Protein AF-B3H4K7-2-F1 (afdb_monomer)

Solvent-accessible surface area (backbone atoms only — not comparable to full-atom values): 29337 Å² total; per-residue (Å²): 105,72,72,54,52,54,49,45,52,52,51,51,51,53,52,51,53,54,45,52,54,48,52,52,51,50,49,50,53,49,47,60,62,49,68,53,43,91,75,67,70,63,51,73,67,53,48,55,46,52,52,48,52,52,49,45,29,71,77,68,73,46,74,54,76,73,55,45,54,53,54,48,52,52,51,61,59,42,68,74,59,66,71,44,70,66,61,52,51,51,50,52,52,50,50,51,51,51,54,52,50,53,52,53,51,51,52,53,47,53,52,40,51,53,45,50,51,53,49,51,55,50,48,54,51,50,51,52,53,52,52,53,49,53,54,48,51,53,53,50,52,52,52,50,50,53,51,51,56,51,50,51,51,52,51,50,51,51,52,52,51,50,60,74,41,41,67,61,62,60,46,50,59,54,55,48,51,52,50,51,31,59,72,70,62,43,60,66,64,40,50,54,50,52,51,54,55,50,50,53,48,51,50,44,56,70,74,31,67,67,55,42,54,51,49,52,61,68,46,44,63,61,26,54,76,68,46,25,40,99,88,65,48,73,54,59,70,74,57,63,55,42,81,79,62,76,85,79,87,81,87,82,86,82,89,83,90,75,92,82,84,90,78,92,81,89,80,88,81,90,82,85,84,88,81,85,89,80,90,79,91,78,91,80,87,89,84,82,84,85,85,87,75,91,86,76,90,84,82,77,82,82,86,78,78,87,85,82,80,86,79,85,85,88,78,87,78,57,76,64,60,58,60,48,51,56,53,51,54,52,51,51,53,51,51,55,53,51,50,55,52,50,56,51,51,50,55,50,49,53,53,48,50,54,49,51,52,56,50,51,54,50,51,52,55,50,53,53,52,51,50,54,54,54,57,59,72,73,56,81,85,87,85,90,87,82,90,85,89,79,86,87,76,94,78,89,76,79,87,77,86,85,88,86,78,92,83,88,86,79,87,86,88,77,94,68,85,78,72,78,76,72,80,74,75,81,71,74,88,68,98,67,96,63,66,64,70,58,55,48,52,54,48,50,52,49,51,49,55,50,50,52,50,52,51,52,50,53,50,51,50,52,51,51,55,61,72,77,103

Mean predicted aligned error: 24.61 Å

Secondary structure (DSSP, 8-state):
-HHHHHHHHHHHHHHHHHHHHHHHHHHHHHHHHHHGGGTT---HHHHHHHHHHHHHHHHHSS--HHHHHHHHHHHHHHTT----HHHHHHHHHHHHHHHHHHHHHHHHHHHHHHHHHHHHHHHHHHHHHHHHHHHHHHHHHHHHHHHHHHHHHHHHHHHHHHHHTHHHHHHHHHHHHHHHHHHHT-HHHHHHHHHHHHHHHHHHHHH-HHHHHHHHHHHHHHHHHTTB-TTSPBPPHHHHHHHSS-S-------------------------------------------------------------PPP-------THHHHHHHHHHHHHHHHHHHHHHHHHHHHHHHHHHHHHHHHHHHHHHHHHHHHHHHHHHTS---------------------------------------------------S----HHHHHHHHHHHHHHHHHHHHHHHHHHHHHHHH--

Sequence (469 aa):
MKSLVSKSEGYRVVIEEKKMEFDALHESLRNLRCSTSDQLCFSKEELDHLIYIAHYQIEHGSIGFEEEDWVLKETEKADGIVLSEDSLAEKEASINRVKSMAVELNEVKKELDAITWKINHLSDKVGKSQNNLRVLDVKKAHILEERDRSYERIKMLRIQRDKGKAAFYQSLPVMRKARELAASGNVRDLEVFASSEADRFMTQWNDDKAFRDDYVKRISPSLCERQLNQDGRIKDPEVQVVWEKKVPVKGGEKVHETNREDSSSNSSQYGSVITDKRKKETRKKAMDFNRSSAEESDVTDLEFSVYEKPKKEEEEVDEETLKEREREEQLEKARLAMERKRKLQEKAAAKAAIRAQKEAEKKLKECEKKAKKKAAANSSSPSESDHSQEVTKDLEKVRTLAVSGKEKHQKERSLFPKQRSFRYKHRGRGTEALPKAILNRRKAHKYWVWGLSSAALAVALFLVVLLLR

Radius of gyration: 56.77 Å; Cα contacts (8 Å, |Δi|>4): 64; chains: 1; bounding box: 160×75×148 Å

Foldseek 3Di:
DVVLVVVLVVLVVVLVVLVVVVVVLVVVVVVLVCVCVVPPPDDPVRVVLVVVQVVCCVVPVDGDPVVVVVVVVVVVVCVVPCCPPVVVVVVVVSVVVSVVSVVVSVVSVVVSVVSVVVVVVVVVVVVVVVVVVVVVVVVVVVVVVVVVVVVVVVVVVVVVVCVLCVVVVVVVVLVVVLVVCVVVVVPVVNVVSVVVVVVVVVCCCVPPPVSVVSVLVSCVVVCVVVCHDSVRHHDPPVVVVVVVDDDDDDDDDDDDDDDDDDDDDDDDDDDDDDDDDDDDDDDDDDDDDDDDDDDDDDPDDPDDDDDDDDDDDDDPDDPVVVVVVVVVVVVVVVVVVVVVVVVVVVVVVVVVVVVVVVVVVVVVVVVVVVVVVVVVVPDDDDDDDDDDDDDDDDDPDDDDDDDDDDDDDDDDDDDDPDPPPPPPPPPDPDDDPDPVVVVVVVVVVVCVVVVVVVVVVVVVVVVVVVVVD

Nearest PDB structures (foldseek):
  8i4v-assembly1_B  TM=2.589E-01  e=2.419E+00  Saccharomyces cerevisiae S288C

Structure (mmCIF, N/CA/C/O backbone):
data_AF-B3H4K7-2-F1
#
_entry.id   AF-B3H4K7-2-F1
#
loop_
_atom_site.group_PDB
_atom_site.id
_atom_site.type_symbol
_atom_site.label_atom_id
_atom_site.label_alt_id
_atom_site.label_comp_id
_atom_site.label_asym_id
_atom_site.label_entity_id
_atom_site.label_seq_id
_atom_site.pdbx_PDB_ins_code
_atom_site.Cartn_x
_atom_site.Cartn_y
_atom_site.Cartn_z
_atom_site.occupancy
_atom_site.B_iso_or_equiv
_atom_site.auth_seq_id
_atom_site.auth_comp_id
_atom_site.auth_asym_id
_atom_site.auth_atom_id
_atom_site.pdbx_PDB_model_num
ATOM 1 N N . MET A 1 1 ? 15.683 6.331 -25.095 1.00 84.38 1 MET A N 1
ATOM 2 C CA . MET A 1 1 ? 16.822 5.403 -24.923 1.00 84.38 1 MET A CA 1
ATOM 3 C C . MET A 1 1 ? 17.041 4.577 -26.183 1.00 84.38 1 MET A C 1
ATOM 5 O O . MET A 1 1 ? 18.055 4.812 -26.810 1.00 84.38 1 MET A O 1
ATOM 9 N N . LYS A 1 2 ? 16.084 3.745 -26.633 1.00 88.75 2 LYS A N 1
ATOM 10 C CA . LYS A 1 2 ? 16.203 2.971 -27.893 1.00 88.75 2 LYS A CA 1
ATOM 11 C C . LYS A 1 2 ? 16.681 3.800 -29.096 1.00 88.75 2 LYS A C 1
ATOM 13 O O . LYS A 1 2 ? 17.657 3.440 -29.726 1.00 88.75 2 LYS A O 1
ATOM 18 N N . SER A 1 3 ? 16.074 4.965 -29.333 1.00 90.75 3 SER A N 1
ATOM 19 C CA . SER A 1 3 ? 16.486 5.867 -30.420 1.00 90.75 3 SER A CA 1
ATOM 20 C C . SER A 1 3 ? 17.913 6.410 -30.292 1.00 90.75 3 SER A C 1
ATOM 22 O O . SER A 1 3 ? 18.557 6.652 -31.302 1.00 90.75 3 SER A O 1
ATOM 24 N N . LEU A 1 4 ? 18.411 6.623 -29.071 1.00 90.31 4 LEU A N 1
ATOM 25 C CA . LEU A 1 4 ? 19.791 7.063 -28.848 1.00 90.31 4 LEU A CA 1
ATOM 26 C C . LEU A 1 4 ? 20.770 5.915 -29.081 1.00 90.31 4 LEU A C 1
ATOM 28 O O . LEU A 1 4 ? 21.817 6.146 -29.668 1.00 90.31 4 LEU A O 1
ATOM 32 N N . VAL A 1 5 ? 20.402 4.698 -28.670 1.00 92.44 5 VAL A N 1
ATOM 33 C CA . VAL A 1 5 ? 21.191 3.485 -28.918 1.00 92.44 5 VAL A CA 1
ATOM 34 C C . VAL A 1 5 ? 21.335 3.255 -30.424 1.00 92.44 5 VAL A C 1
ATOM 36 O O . VAL A 1 5 ? 22.456 3.206 -30.913 1.00 92.44 5 VAL A O 1
ATOM 39 N N . SER A 1 6 ? 20.236 3.288 -31.183 1.00 92.69 6 SER A N 1
ATOM 40 C CA . SER A 1 6 ? 20.287 3.155 -32.647 1.00 92.69 6 SER A CA 1
ATOM 41 C C . SER A 1 6 ? 21.103 4.264 -33.320 1.00 92.69 6 SER A C 1
ATOM 43 O O . SER A 1 6 ? 21.832 4.002 -34.269 1.00 92.69 6 SER A O 1
ATOM 45 N N . LYS A 1 7 ? 21.033 5.507 -32.817 1.00 92.44 7 LYS A N 1
ATOM 46 C CA . LYS A 1 7 ? 21.905 6.589 -33.303 1.00 92.44 7 LYS A CA 1
ATOM 47 C C . LYS A 1 7 ? 23.376 6.302 -33.008 1.00 92.44 7 LYS A C 1
ATOM 49 O O . LYS A 1 7 ? 24.196 6.453 -33.900 1.00 92.44 7 LYS A O 1
ATOM 54 N N . SER A 1 8 ? 23.711 5.875 -31.788 1.00 92.94 8 SER A N 1
ATOM 55 C CA . SER A 1 8 ? 25.094 5.529 -31.430 1.00 92.94 8 SER A CA 1
ATOM 56 C C . SER A 1 8 ? 25.638 4.363 -32.253 1.00 92.94 8 SER A C 1
ATOM 58 O O . SER A 1 8 ? 26.804 4.386 -32.627 1.00 92.94 8 SER A O 1
ATOM 60 N N . GLU A 1 9 ? 24.799 3.379 -32.581 1.00 92.62 9 GLU A N 1
ATOM 61 C CA . GLU A 1 9 ? 25.146 2.283 -33.490 1.00 92.62 9 GLU A CA 1
ATOM 62 C C . GLU A 1 9 ? 25.402 2.811 -34.905 1.00 92.62 9 GLU A C 1
ATOM 64 O O . GLU A 1 9 ? 26.437 2.494 -35.482 1.00 92.62 9 GLU A O 1
ATOM 69 N N . GLY A 1 10 ? 24.538 3.694 -35.420 1.00 92.62 10 GLY A N 1
ATOM 70 C CA . GLY A 1 10 ? 24.740 4.353 -36.714 1.00 92.62 10 GLY A CA 1
ATOM 71 C C . GLY A 1 10 ? 26.065 5.116 -36.793 1.00 92.62 10 GLY A C 1
ATOM 72 O O . GLY A 1 10 ? 26.836 4.909 -37.723 1.00 92.62 10 GLY A O 1
ATOM 73 N N . TYR A 1 11 ? 26.392 5.928 -35.784 1.00 92.25 11 TYR A N 1
ATOM 74 C CA . TYR A 1 11 ? 27.677 6.636 -35.738 1.00 92.25 11 TYR A CA 1
ATOM 75 C C . TYR A 1 11 ? 28.881 5.697 -35.625 1.00 92.25 11 TYR A C 1
ATOM 77 O O . TYR A 1 11 ? 29.924 5.975 -36.208 1.00 92.25 11 TYR A O 1
ATOM 85 N N . ARG A 1 12 ? 28.757 4.574 -34.906 1.00 92.88 12 ARG A N 1
ATOM 86 C CA . ARG A 1 12 ? 29.823 3.563 -34.847 1.00 92.88 12 ARG A CA 1
ATOM 87 C C . ARG A 1 12 ? 30.087 2.937 -36.214 1.00 92.88 12 ARG A C 1
ATOM 89 O O . ARG A 1 12 ? 31.249 2.765 -36.556 1.00 92.88 12 ARG A O 1
ATOM 96 N N . VAL A 1 13 ? 29.038 2.648 -36.986 1.00 94.06 13 VAL A N 1
ATOM 97 C CA . VAL A 1 13 ? 29.175 2.143 -38.361 1.00 94.06 13 VAL A CA 1
ATOM 98 C C . VAL A 1 13 ? 29.859 3.179 -39.252 1.00 94.06 13 VAL A C 1
ATOM 100 O O . VAL A 1 13 ? 30.806 2.826 -39.940 1.00 94.06 13 VAL A O 1
ATOM 103 N N . VAL A 1 14 ? 29.466 4.456 -39.170 1.00 92.56 14 VAL A N 1
ATOM 104 C CA . VAL A 1 14 ? 30.111 5.545 -39.934 1.00 92.56 14 VAL A CA 1
ATOM 105 C C . VAL A 1 14 ? 31.596 5.683 -39.585 1.00 92.56 14 VAL A C 1
ATOM 107 O O . VAL A 1 14 ? 32.426 5.855 -40.471 1.00 92.56 14 VAL A O 1
ATOM 110 N N . ILE A 1 15 ? 31.960 5.588 -38.300 1.00 92.75 15 ILE A N 1
ATOM 111 C CA . ILE A 1 15 ? 33.372 5.601 -37.886 1.00 92.75 15 ILE A CA 1
ATOM 112 C C . ILE A 1 15 ? 34.123 4.417 -38.497 1.00 92.75 15 ILE A C 1
ATOM 114 O O . ILE A 1 15 ? 35.254 4.591 -38.939 1.00 92.75 15 ILE A O 1
ATOM 118 N N . GLU A 1 16 ? 33.526 3.228 -38.495 1.00 92.75 16 GLU A N 1
ATOM 119 C CA . GLU A 1 16 ? 34.171 2.027 -39.022 1.00 92.75 16 GLU A CA 1
ATOM 120 C C . GLU A 1 16 ? 34.335 2.086 -40.546 1.00 92.75 16 GLU A C 1
ATOM 122 O O . GLU A 1 16 ? 35.411 1.795 -41.055 1.00 92.75 16 GLU A O 1
ATOM 127 N N . GLU A 1 17 ? 33.327 2.574 -41.268 1.00 93.31 17 GLU A N 1
ATOM 128 C CA . GLU A 1 17 ? 33.397 2.832 -42.711 1.00 93.31 17 GLU A CA 1
ATOM 129 C C . GLU A 1 17 ? 34.518 3.825 -43.050 1.00 93.31 17 GLU A C 1
ATOM 131 O O . GLU A 1 17 ? 35.370 3.554 -43.894 1.00 93.31 17 GLU A O 1
ATOM 136 N N . LYS A 1 18 ? 34.598 4.939 -42.315 1.00 90.38 18 LYS A N 1
ATOM 137 C CA . LYS A 1 18 ? 35.651 5.949 -42.494 1.00 90.38 18 LYS A CA 1
ATOM 138 C C . LYS A 1 18 ? 37.050 5.429 -42.152 1.00 90.38 18 LYS A C 1
ATOM 140 O O . LYS A 1 18 ? 38.022 5.896 -42.742 1.00 90.38 18 LYS A O 1
ATOM 145 N N . LYS A 1 19 ? 37.181 4.479 -41.218 1.00 90.81 19 LYS A N 1
ATOM 146 C CA . LYS A 1 19 ? 38.459 3.790 -40.970 1.00 90.81 19 LYS A CA 1
ATOM 147 C C . LYS A 1 19 ? 38.849 2.899 -42.144 1.00 90.81 19 LYS A C 1
ATOM 149 O O . LYS A 1 19 ? 39.995 2.964 -42.557 1.00 90.81 19 LYS A O 1
ATOM 154 N N . MET A 1 20 ? 37.910 2.148 -42.718 1.00 91.88 20 MET A N 1
ATOM 155 C CA . MET A 1 20 ? 38.185 1.329 -43.904 1.00 91.88 20 MET A CA 1
ATOM 156 C C . MET A 1 20 ? 38.624 2.190 -45.096 1.00 91.88 20 MET A C 1
ATOM 158 O O . MET A 1 20 ? 39.572 1.841 -45.791 1.00 91.88 20 MET A O 1
ATOM 162 N N . GLU A 1 21 ? 37.984 3.346 -45.311 1.00 89.19 21 GLU A N 1
ATOM 163 C CA . GLU A 1 21 ? 38.425 4.318 -46.322 1.00 89.19 21 GLU A CA 1
ATOM 164 C C . GLU A 1 21 ? 39.839 4.849 -46.034 1.00 89.19 21 GLU A C 1
ATOM 166 O O . GLU A 1 21 ? 40.638 5.023 -46.954 1.00 89.19 21 GLU A O 1
ATOM 171 N N . PHE A 1 22 ? 40.156 5.111 -44.762 1.00 88.94 22 PHE A N 1
ATOM 172 C CA . PHE A 1 22 ? 41.483 5.562 -44.347 1.00 88.94 22 PHE A CA 1
ATOM 173 C C . PHE A 1 22 ? 42.541 4.480 -44.586 1.00 88.94 22 PHE A C 1
ATOM 175 O O . PHE A 1 22 ? 43.595 4.782 -45.142 1.00 88.94 22 PHE A O 1
ATOM 182 N N . ASP A 1 23 ? 42.251 3.232 -44.221 1.00 89.44 23 ASP A N 1
ATOM 183 C CA . ASP A 1 23 ? 43.142 2.092 -44.429 1.00 89.44 23 ASP A CA 1
ATOM 184 C C . ASP A 1 23 ? 43.375 1.851 -45.929 1.00 89.44 23 ASP A C 1
ATOM 186 O O . ASP A 1 23 ? 44.519 1.683 -46.347 1.00 89.44 23 ASP A O 1
ATOM 190 N N . ALA A 1 24 ? 42.336 1.967 -46.764 1.00 89.62 24 ALA A N 1
ATOM 191 C CA . ALA A 1 24 ? 42.454 1.877 -48.222 1.00 89.62 24 ALA A CA 1
ATOM 192 C C . ALA A 1 24 ? 43.309 3.010 -48.823 1.00 89.62 24 ALA A C 1
ATOM 194 O O . ALA A 1 24 ? 44.148 2.773 -49.696 1.00 89.62 24 ALA A O 1
ATOM 195 N N . LEU A 1 25 ? 43.143 4.251 -48.347 1.00 85.44 25 LEU A N 1
ATOM 196 C CA . LEU A 1 25 ? 44.007 5.365 -48.751 1.00 85.44 25 LEU A CA 1
ATOM 197 C C . LEU A 1 25 ? 45.452 5.129 -48.303 1.00 85.44 25 LEU A C 1
ATOM 199 O O . LEU A 1 25 ? 46.385 5.361 -49.070 1.00 85.44 25 LEU A O 1
ATOM 203 N N . HIS A 1 26 ? 45.654 4.625 -47.090 1.00 84.12 26 HIS A N 1
ATOM 204 C CA . HIS A 1 26 ? 46.976 4.297 -46.580 1.00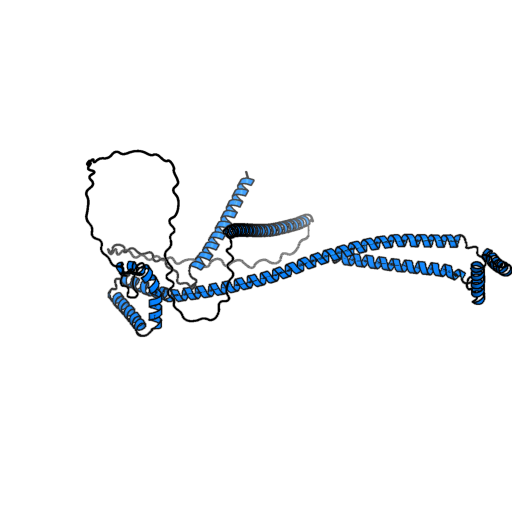 84.12 26 HIS A CA 1
ATOM 205 C C . HIS A 1 26 ? 47.643 3.174 -47.394 1.00 84.12 26 HIS A C 1
ATOM 207 O O . HIS A 1 26 ? 48.825 3.277 -47.722 1.00 84.12 26 HIS A O 1
ATOM 213 N N . GLU A 1 27 ? 46.895 2.144 -47.792 1.00 85.12 27 GLU A N 1
ATOM 214 C CA . GLU A 1 27 ? 47.358 1.112 -48.726 1.00 85.12 27 GLU A CA 1
ATOM 215 C C . GLU A 1 27 ? 47.711 1.692 -50.099 1.00 85.12 27 GLU A C 1
ATOM 217 O O . GLU A 1 27 ? 48.778 1.380 -50.622 1.00 85.12 27 GLU A O 1
ATOM 222 N N . SER A 1 28 ? 46.898 2.590 -50.669 1.00 82.75 28 SER A N 1
ATOM 223 C CA . SER A 1 28 ? 47.236 3.245 -51.944 1.00 82.75 28 SER A CA 1
ATOM 224 C C . SER A 1 28 ? 48.506 4.097 -51.857 1.00 82.75 28 SER A C 1
ATOM 226 O O . SER A 1 28 ? 49.340 4.046 -52.758 1.00 82.75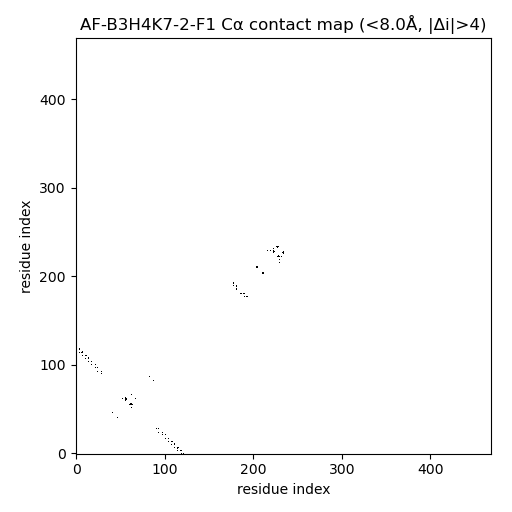 28 SER A O 1
ATOM 228 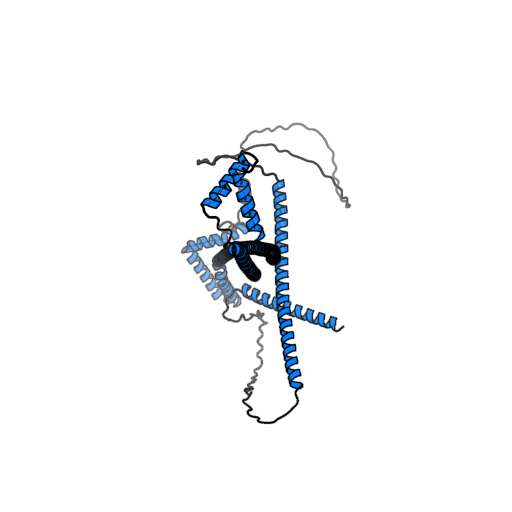N N . LEU A 1 29 ? 48.717 4.810 -50.745 1.00 79.19 29 LEU A N 1
ATOM 229 C CA . LEU A 1 29 ? 49.937 5.581 -50.494 1.00 79.19 29 LEU A CA 1
ATOM 230 C C . LEU A 1 29 ? 51.151 4.665 -50.318 1.00 79.19 29 LEU A C 1
ATOM 232 O O . LEU A 1 29 ? 52.234 4.960 -50.829 1.00 79.19 29 LEU A O 1
ATOM 236 N N . ARG A 1 30 ? 50.975 3.535 -49.625 1.00 79.12 30 ARG A N 1
ATOM 237 C CA . ARG A 1 30 ? 52.000 2.495 -49.513 1.00 79.12 30 ARG A CA 1
ATOM 238 C C . ARG A 1 30 ? 52.339 1.917 -50.885 1.00 79.12 30 ARG A C 1
ATOM 240 O O . ARG A 1 30 ? 53.518 1.780 -51.187 1.00 79.12 30 ARG A O 1
ATOM 247 N N . ASN A 1 31 ? 51.344 1.647 -51.724 1.00 77.69 31 ASN A N 1
ATOM 248 C CA . ASN A 1 31 ? 51.545 1.168 -53.089 1.00 77.69 31 ASN A CA 1
ATOM 249 C C . ASN A 1 31 ? 52.195 2.226 -53.984 1.00 77.69 31 ASN A C 1
ATOM 251 O O . ASN A 1 31 ? 53.042 1.859 -54.783 1.00 77.69 31 ASN A O 1
ATOM 255 N N . LEU A 1 32 ? 51.902 3.523 -53.835 1.00 67.38 32 LEU A N 1
ATOM 256 C CA . LEU A 1 32 ? 52.653 4.584 -54.525 1.00 67.38 32 LEU A CA 1
ATOM 257 C C . LEU A 1 32 ? 54.129 4.590 -54.103 1.00 67.38 32 LEU A C 1
ATOM 259 O O . LEU A 1 32 ? 55.011 4.769 -54.936 1.00 67.38 32 LEU A O 1
ATOM 263 N N . ARG A 1 33 ? 54.406 4.369 -52.811 1.00 63.38 33 ARG A N 1
ATOM 264 C CA . ARG A 1 33 ? 55.774 4.267 -52.278 1.00 63.38 33 ARG A CA 1
ATOM 265 C C . ARG A 1 33 ? 56.491 2.989 -52.727 1.00 63.38 33 ARG A C 1
ATOM 267 O O . ARG A 1 33 ? 57.707 2.998 -52.884 1.00 63.38 33 ARG A O 1
ATOM 274 N N . CYS A 1 34 ? 55.753 1.896 -52.908 1.00 53.25 34 CYS A N 1
ATOM 275 C CA . CYS A 1 34 ? 56.276 0.625 -53.399 1.00 53.25 34 CYS A CA 1
ATOM 276 C C . CYS A 1 34 ? 56.250 0.505 -54.930 1.00 53.25 34 CYS A C 1
ATOM 278 O O . CYS A 1 34 ? 56.974 -0.313 -55.449 1.00 53.25 34 CYS A O 1
ATOM 280 N N . SER A 1 35 ? 55.511 1.305 -55.697 1.00 52.84 35 SER A N 1
ATOM 281 C CA . SER A 1 35 ? 55.598 1.260 -57.172 1.00 52.84 35 SER A CA 1
ATOM 282 C C . SER A 1 35 ? 56.913 1.868 -57.664 1.00 52.84 35 SER A C 1
ATOM 284 O O . SER A 1 35 ? 57.413 1.508 -58.719 1.00 52.84 35 SER A O 1
ATOM 286 N N . THR A 1 36 ? 57.536 2.720 -56.847 1.00 51.41 36 THR A N 1
ATOM 287 C CA . THR A 1 36 ? 58.940 3.120 -57.007 1.00 51.41 36 THR A CA 1
ATOM 288 C C . THR A 1 36 ? 59.933 2.044 -56.531 1.00 51.41 36 THR A C 1
ATOM 290 O O . THR A 1 36 ? 61.135 2.293 -56.528 1.00 51.41 36 THR A O 1
ATOM 293 N N . SER A 1 37 ? 59.480 0.851 -56.106 1.00 45.03 37 SER A N 1
ATOM 294 C CA . SER A 1 37 ? 60.371 -0.221 -55.627 1.00 45.03 37 SER A CA 1
ATOM 295 C C . SER A 1 37 ? 61.146 -0.926 -56.725 1.00 45.03 37 SER A C 1
ATOM 297 O O . SER A 1 37 ? 62.037 -1.698 -56.392 1.00 45.03 37 SER A O 1
ATOM 299 N N . ASP A 1 38 ? 60.904 -0.620 -57.996 1.00 47.22 38 ASP A N 1
ATOM 300 C CA . ASP A 1 38 ? 61.856 -1.025 -59.028 1.00 47.22 38 ASP A CA 1
ATOM 301 C C . ASP A 1 38 ? 63.198 -0.270 -58.891 1.00 47.22 38 ASP A C 1
ATOM 303 O O . ASP A 1 38 ? 64.142 -0.591 -59.605 1.00 47.22 38 ASP A O 1
ATOM 307 N N . GLN A 1 39 ? 63.343 0.669 -57.933 1.00 53.91 39 GLN A N 1
ATOM 308 C CA . GLN A 1 39 ? 64.614 1.375 -57.724 1.00 53.91 39 GLN A CA 1
ATOM 309 C C . GLN A 1 39 ? 65.056 1.645 -56.274 1.00 53.91 39 GLN A C 1
ATOM 311 O O . GLN A 1 39 ? 66.138 2.184 -56.083 1.00 53.91 39 GLN A O 1
ATOM 316 N N . LEU A 1 40 ? 64.286 1.261 -55.246 1.00 48.66 40 LEU A N 1
ATOM 317 C CA . LEU A 1 40 ? 64.691 1.428 -53.829 1.00 48.66 40 LEU A CA 1
ATOM 318 C C . LEU A 1 40 ? 64.923 0.107 -53.077 1.00 48.66 40 LEU A C 1
ATOM 320 O O . LEU A 1 40 ? 65.118 0.106 -51.860 1.00 48.66 40 LEU A O 1
ATOM 324 N N . CYS A 1 41 ? 64.908 -1.031 -53.773 1.00 50.19 41 CYS A N 1
ATOM 325 C CA . CYS A 1 41 ? 65.405 -2.284 -53.217 1.00 50.19 41 CYS A CA 1
ATOM 326 C C . CYS A 1 41 ? 66.936 -2.272 -53.246 1.00 50.19 41 CYS A C 1
ATOM 328 O O . CYS A 1 41 ? 67.532 -2.865 -54.139 1.00 50.19 41 CYS A O 1
ATOM 330 N N . PHE A 1 42 ? 67.556 -1.602 -52.272 1.00 59.25 42 PHE A N 1
ATOM 331 C CA . PHE A 1 42 ? 68.989 -1.754 -52.039 1.00 59.25 42 PHE A CA 1
ATOM 332 C C . PHE A 1 42 ? 69.312 -3.238 -51.849 1.00 59.25 42 PHE A C 1
ATOM 334 O O . PHE A 1 42 ? 68.608 -3.942 -51.107 1.00 59.25 42 PHE A O 1
ATOM 341 N N . SER A 1 43 ? 70.371 -3.723 -52.495 1.00 73.44 43 SER A N 1
ATOM 342 C CA . SER A 1 43 ? 70.942 -5.012 -52.116 1.00 73.44 43 SER A CA 1
ATOM 343 C C . SER A 1 43 ? 71.372 -4.945 -50.645 1.00 73.44 43 SER A C 1
ATOM 345 O O . SER A 1 43 ? 71.608 -3.870 -50.084 1.00 73.44 43 SER A O 1
ATOM 347 N N . LYS A 1 44 ? 71.470 -6.099 -49.978 1.00 77.44 44 LYS A N 1
ATOM 348 C CA . LYS A 1 44 ? 71.962 -6.127 -48.594 1.00 77.44 44 LYS A CA 1
ATOM 349 C C . LYS A 1 44 ? 73.350 -5.473 -48.493 1.00 77.44 44 LYS A C 1
ATOM 351 O O . LYS A 1 44 ? 73.605 -4.773 -47.520 1.00 77.44 44 LYS A O 1
ATOM 356 N N . GLU A 1 45 ? 74.205 -5.662 -49.502 1.00 78.19 45 GLU A N 1
ATOM 357 C CA . GLU A 1 45 ? 75.529 -5.035 -49.550 1.00 78.19 45 GLU A CA 1
ATOM 358 C C . GLU A 1 45 ? 75.463 -3.506 -49.695 1.00 78.19 45 GLU A C 1
ATOM 360 O O . GLU A 1 45 ? 76.230 -2.811 -49.035 1.00 78.19 45 GLU A O 1
ATOM 365 N N . GLU A 1 46 ? 74.544 -2.973 -50.507 1.00 80.06 46 GLU A N 1
ATOM 366 C CA . GLU A 1 46 ? 74.363 -1.521 -50.687 1.00 80.06 46 GLU A CA 1
ATOM 367 C C . GLU A 1 46 ? 73.865 -0.848 -49.402 1.00 80.06 46 GLU A C 1
ATOM 369 O O . GLU A 1 46 ? 74.350 0.220 -49.025 1.00 80.06 46 GLU A O 1
ATOM 374 N N . LEU A 1 47 ? 72.942 -1.496 -48.685 1.00 81.56 47 LEU A N 1
ATOM 375 C CA . LEU A 1 47 ? 72.469 -1.001 -47.394 1.00 81.56 47 LEU A CA 1
ATOM 376 C C . LEU A 1 47 ? 73.580 -1.026 -46.337 1.00 81.56 47 LEU A C 1
ATOM 378 O O . LEU A 1 47 ? 73.733 -0.054 -45.600 1.00 81.56 47 LEU A O 1
ATOM 382 N N . ASP A 1 48 ? 74.368 -2.102 -46.275 1.00 84.12 48 ASP A N 1
ATOM 383 C CA . ASP A 1 48 ? 75.518 -2.187 -45.369 1.00 84.12 48 ASP A CA 1
ATOM 384 C C . ASP A 1 48 ? 76.569 -1.104 -45.705 1.00 84.12 48 ASP A C 1
ATOM 386 O O . ASP A 1 48 ? 77.138 -0.504 -44.791 1.00 84.12 48 ASP A O 1
ATOM 390 N N . HIS A 1 49 ? 76.774 -0.779 -46.990 1.00 80.75 49 HIS A N 1
ATOM 391 C CA . HIS A 1 49 ? 77.628 0.339 -47.416 1.00 80.75 49 HIS A CA 1
ATOM 392 C C . HIS A 1 49 ? 77.068 1.700 -46.989 1.00 80.75 49 HIS A C 1
ATOM 394 O O . HIS A 1 49 ? 77.799 2.507 -46.426 1.00 80.75 49 HIS A O 1
ATOM 400 N N . LEU A 1 50 ? 75.771 1.959 -47.172 1.00 82.62 50 LEU A N 1
ATOM 401 C CA . LEU A 1 50 ? 75.145 3.208 -46.721 1.00 82.62 50 LEU A CA 1
ATOM 402 C C . LEU A 1 50 ? 75.204 3.373 -45.199 1.00 82.62 50 LEU A C 1
ATOM 404 O O . LEU A 1 50 ? 75.458 4.472 -44.704 1.00 82.62 50 LEU A O 1
ATOM 408 N N . ILE A 1 51 ? 74.999 2.286 -44.451 1.00 84.50 51 ILE A N 1
ATOM 409 C CA . ILE A 1 51 ? 75.159 2.280 -42.992 1.00 84.50 51 ILE A CA 1
ATOM 410 C C . ILE A 1 51 ? 76.614 2.592 -42.624 1.00 84.50 51 ILE A C 1
ATOM 412 O O . ILE A 1 51 ? 76.844 3.404 -41.728 1.00 84.50 51 ILE A O 1
ATOM 416 N N . TYR A 1 52 ? 77.585 2.006 -43.330 1.00 84.56 52 TYR A N 1
ATOM 417 C CA . TYR A 1 52 ? 79.007 2.299 -43.144 1.00 84.56 52 TYR A CA 1
ATOM 418 C C . TYR A 1 52 ? 79.337 3.777 -43.405 1.00 84.56 52 TYR A C 1
ATOM 420 O O . TYR A 1 52 ? 79.926 4.418 -42.536 1.00 84.56 52 TYR A O 1
ATOM 428 N N . ILE A 1 53 ? 78.885 4.347 -44.529 1.00 84.06 53 ILE A N 1
ATOM 429 C CA . ILE A 1 53 ? 79.077 5.769 -44.872 1.00 84.06 53 ILE A CA 1
ATOM 430 C C . ILE A 1 53 ? 78.452 6.671 -43.799 1.00 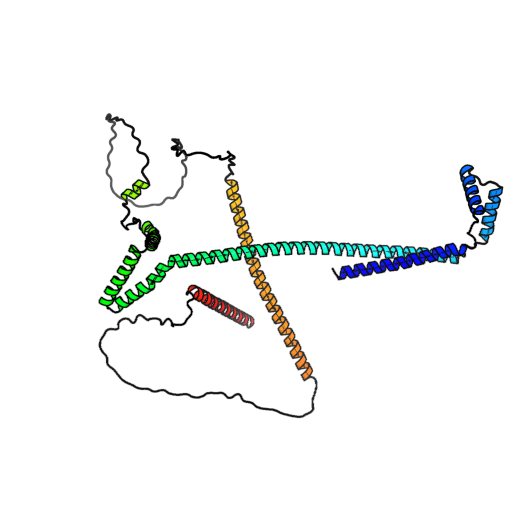84.06 53 ILE A C 1
ATOM 432 O O . ILE A 1 53 ? 79.073 7.631 -43.345 1.00 84.06 53 ILE A O 1
ATOM 436 N N . ALA A 1 54 ? 77.235 6.358 -43.346 1.00 82.81 54 ALA A N 1
ATOM 437 C CA . ALA A 1 54 ? 76.555 7.131 -42.311 1.00 82.81 54 ALA A CA 1
ATOM 438 C C . ALA A 1 54 ? 77.282 7.063 -40.960 1.00 82.81 54 ALA A C 1
ATOM 440 O O . ALA A 1 54 ? 77.410 8.079 -40.277 1.00 82.81 54 ALA A O 1
ATOM 441 N N . HIS A 1 55 ? 77.777 5.887 -40.573 1.00 84.62 55 HIS A N 1
ATOM 442 C CA . HIS A 1 55 ? 78.594 5.734 -39.370 1.00 84.62 55 HIS A CA 1
ATOM 443 C C . HIS A 1 55 ? 79.901 6.528 -39.484 1.00 84.62 55 HIS A C 1
ATOM 445 O O . HIS A 1 55 ? 80.231 7.272 -38.564 1.00 84.62 55 HIS A O 1
ATOM 451 N N . TYR A 1 56 ? 80.586 6.460 -40.629 1.00 85.06 56 TYR A N 1
ATOM 452 C CA . TYR A 1 56 ? 81.794 7.239 -40.899 1.00 85.06 56 TYR A CA 1
ATOM 453 C C . TYR A 1 56 ? 81.536 8.753 -40.795 1.00 85.06 56 TYR A C 1
ATOM 455 O O . TYR A 1 56 ? 82.277 9.465 -40.117 1.00 85.06 56 TYR A O 1
ATOM 463 N N . GLN A 1 57 ? 80.429 9.239 -41.369 1.00 81.12 57 GLN A N 1
ATOM 464 C CA . GLN A 1 57 ? 79.995 10.638 -41.274 1.00 81.12 57 GLN A CA 1
ATOM 465 C C . GLN A 1 57 ? 79.760 11.076 -39.822 1.00 81.12 57 GLN A C 1
ATOM 467 O O . GLN A 1 57 ? 80.110 12.193 -39.445 1.00 81.12 57 GLN A O 1
ATOM 472 N N . ILE A 1 58 ? 79.141 10.218 -39.007 1.00 79.19 58 ILE A N 1
ATOM 473 C CA . ILE A 1 58 ? 78.877 10.500 -37.591 1.00 79.19 58 ILE A CA 1
ATOM 474 C C . ILE A 1 58 ? 80.188 10.550 -36.793 1.00 79.19 58 ILE A C 1
ATOM 476 O O . ILE A 1 58 ? 80.335 11.411 -35.927 1.00 79.19 58 ILE A O 1
ATOM 480 N N . GLU A 1 59 ? 81.131 9.648 -37.075 1.00 84.19 59 GLU A N 1
ATOM 481 C CA . GLU A 1 59 ? 82.404 9.544 -36.351 1.00 84.19 59 GLU A CA 1
ATOM 482 C C . GLU A 1 59 ? 83.409 10.637 -36.738 1.00 84.19 59 GLU A C 1
ATOM 484 O O . GLU A 1 59 ? 84.071 11.203 -35.866 1.00 84.19 59 GLU A O 1
ATOM 489 N N . HIS A 1 60 ? 83.517 10.961 -38.027 1.00 81.38 60 HIS A N 1
ATOM 490 C CA . HIS A 1 60 ? 84.532 11.881 -38.551 1.00 81.38 60 HIS A CA 1
ATOM 491 C C . HIS A 1 60 ? 83.989 13.267 -38.915 1.00 81.38 60 HIS A C 1
ATOM 493 O O . HIS A 1 60 ? 84.766 14.207 -39.073 1.00 81.38 60 HIS A O 1
ATOM 499 N N . GLY A 1 61 ? 82.669 13.424 -39.037 1.00 79.31 61 GLY A N 1
ATOM 500 C CA . GLY A 1 61 ? 82.036 14.668 -39.489 1.00 79.31 61 GLY A CA 1
ATOM 501 C C . GLY A 1 61 ? 82.188 14.948 -40.989 1.00 79.31 61 GLY A C 1
ATOM 502 O O . GLY A 1 61 ? 81.755 16.004 -41.450 1.00 79.31 61 GLY A O 1
ATOM 503 N N . SER A 1 62 ? 82.787 14.030 -41.749 1.00 76.81 62 SER A N 1
ATOM 504 C CA . SER A 1 62 ? 83.036 14.136 -43.190 1.00 76.81 62 SER A CA 1
ATOM 505 C C . SER A 1 62 ? 82.790 12.799 -43.885 1.00 76.81 62 SER A C 1
ATOM 507 O O . SER A 1 62 ? 83.009 11.757 -43.273 1.00 76.81 62 SER A O 1
ATOM 509 N N . ILE A 1 63 ? 82.395 12.840 -45.158 1.00 71.62 63 ILE A N 1
ATOM 510 C CA . ILE A 1 63 ? 82.310 11.670 -46.043 1.00 71.62 63 ILE A CA 1
ATOM 511 C C . ILE A 1 63 ? 83.719 11.475 -46.627 1.00 71.62 63 ILE A C 1
ATOM 513 O O . ILE A 1 63 ? 84.403 12.458 -46.917 1.00 71.62 63 ILE A O 1
ATOM 517 N N . GLY A 1 64 ? 84.199 10.236 -46.737 1.00 70.75 64 GLY A N 1
ATOM 518 C CA . GLY A 1 64 ? 85.460 9.965 -47.427 1.00 70.75 64 GLY A CA 1
ATOM 519 C C . GLY A 1 64 ? 85.302 10.086 -48.950 1.00 70.75 64 GLY A C 1
ATOM 520 O O . GLY A 1 64 ? 84.200 10.049 -49.488 1.00 70.75 64 GLY A O 1
ATOM 521 N N . PHE A 1 65 ? 86.411 10.296 -49.661 1.00 65.69 65 PHE A N 1
ATOM 522 C CA . PHE A 1 65 ? 86.391 10.657 -51.086 1.00 65.69 65 PHE A CA 1
ATOM 523 C C . PHE A 1 65 ? 85.837 9.538 -51.995 1.00 65.69 65 PHE A C 1
ATOM 525 O O . PHE A 1 65 ? 85.212 9.821 -53.013 1.00 65.69 65 PHE A O 1
ATOM 532 N N . GLU A 1 66 ? 86.044 8.267 -51.627 1.00 67.12 66 GLU A N 1
ATOM 533 C CA . GLU A 1 66 ? 85.489 7.112 -52.353 1.00 67.12 66 GLU A CA 1
ATOM 534 C C . GLU A 1 66 ? 83.984 6.948 -52.073 1.00 67.12 66 GLU A C 1
ATOM 536 O O . GLU A 1 66 ? 83.215 6.572 -52.959 1.00 67.12 66 GLU A O 1
ATOM 541 N N . GLU A 1 67 ? 83.543 7.290 -50.861 1.00 69.81 67 GLU A N 1
ATOM 542 C CA . GLU A 1 67 ? 82.136 7.321 -50.466 1.00 69.81 67 GLU A CA 1
ATOM 543 C C . GLU A 1 67 ? 81.378 8.498 -51.113 1.00 69.81 67 GLU A C 1
ATOM 545 O O . GLU A 1 67 ? 80.198 8.366 -51.439 1.00 69.81 67 GLU A O 1
ATOM 550 N N . GLU A 1 68 ? 82.055 9.628 -51.344 1.00 69.50 68 GLU A N 1
ATOM 551 C CA . GLU A 1 68 ? 81.531 10.816 -52.032 1.00 69.50 68 GLU A CA 1
ATOM 552 C C . GLU A 1 68 ? 81.102 10.482 -53.470 1.00 69.50 68 GLU A C 1
ATOM 554 O O . GLU A 1 68 ? 80.000 10.852 -53.875 1.00 69.50 68 GLU A O 1
ATOM 559 N N . ASP A 1 69 ? 81.908 9.709 -54.210 1.00 71.19 69 ASP A N 1
ATOM 560 C CA . ASP A 1 69 ? 81.571 9.252 -55.570 1.00 71.19 69 ASP A CA 1
ATOM 561 C C . ASP A 1 69 ? 80.360 8.305 -55.568 1.00 71.19 69 ASP A C 1
ATOM 563 O O . ASP A 1 69 ? 79.504 8.369 -56.450 1.00 71.19 69 ASP A O 1
ATOM 567 N N . TRP A 1 70 ? 80.220 7.473 -54.530 1.00 67.19 70 TRP A N 1
ATOM 568 C CA . TRP A 1 70 ? 79.042 6.620 -54.350 1.00 67.19 70 TRP A CA 1
ATOM 569 C C . TRP A 1 70 ? 77.771 7.433 -54.080 1.00 67.19 70 TRP A C 1
ATOM 571 O O . TRP A 1 70 ? 76.746 7.191 -54.718 1.00 67.19 70 TRP A O 1
ATOM 581 N N . VAL A 1 71 ? 77.837 8.429 -53.189 1.00 66.56 71 VAL A N 1
ATOM 582 C CA . VAL A 1 71 ? 76.720 9.354 -52.927 1.00 66.56 71 VAL A CA 1
ATOM 583 C C . VAL A 1 71 ? 76.368 10.143 -54.192 1.00 66.56 71 VAL A C 1
ATOM 585 O O . VAL A 1 71 ? 75.189 10.284 -54.515 1.00 66.56 71 VAL A O 1
ATOM 588 N N . LEU A 1 72 ? 77.368 10.603 -54.949 1.00 60.34 72 LEU A N 1
ATOM 589 C CA . LEU A 1 72 ? 77.172 11.320 -56.209 1.00 60.34 72 LEU A CA 1
ATOM 590 C C . LEU A 1 72 ? 76.517 10.439 -57.277 1.00 60.34 72 LEU A C 1
ATOM 592 O O . LEU A 1 72 ? 75.572 10.877 -57.931 1.00 60.34 72 LEU A O 1
ATOM 596 N N . LYS A 1 73 ? 76.939 9.180 -57.410 1.00 66.12 73 LYS A N 1
ATOM 597 C CA . LYS A 1 73 ? 76.351 8.214 -58.349 1.00 66.12 73 LYS A CA 1
ATOM 598 C C . LYS A 1 73 ? 74.903 7.870 -58.004 1.00 66.12 73 LYS A C 1
ATOM 600 O O . LYS A 1 73 ? 74.096 7.619 -58.901 1.00 66.12 73 LYS A O 1
ATOM 605 N N . GLU A 1 74 ? 74.562 7.896 -56.719 1.00 59.44 74 GLU A N 1
ATOM 606 C CA . GLU A 1 74 ? 73.182 7.798 -56.251 1.00 59.44 74 GLU A CA 1
ATOM 607 C C . GLU A 1 74 ? 72.381 9.058 -56.629 1.00 59.44 74 GLU A C 1
ATOM 609 O O . GLU A 1 74 ? 71.262 8.942 -57.126 1.00 59.44 74 GLU A O 1
ATOM 614 N N . THR A 1 75 ? 72.961 10.261 -56.488 1.00 56.69 75 THR A N 1
ATOM 615 C CA . THR A 1 75 ? 72.307 11.515 -56.919 1.00 56.69 75 THR A CA 1
ATOM 616 C C . THR A 1 75 ? 72.160 11.635 -58.439 1.00 56.69 75 THR A C 1
ATOM 618 O O . THR A 1 75 ? 71.138 12.120 -58.908 1.00 56.69 75 THR A O 1
ATOM 621 N N . GLU A 1 76 ? 73.110 11.122 -59.224 1.00 54.09 76 GLU A N 1
ATOM 622 C CA . GLU A 1 76 ? 73.059 11.140 -60.692 1.00 54.09 76 GLU A CA 1
ATOM 623 C C . GLU A 1 76 ? 72.011 10.153 -61.233 1.00 54.09 76 GLU A C 1
ATOM 625 O O . GLU A 1 76 ? 71.286 10.454 -62.180 1.00 54.09 76 GLU A O 1
ATOM 630 N N . LYS A 1 77 ? 71.835 8.991 -60.585 1.00 52.47 77 LYS A N 1
ATOM 631 C CA . LYS A 1 77 ? 70.672 8.123 -60.848 1.00 52.47 77 LYS A CA 1
ATOM 632 C C . LYS A 1 77 ? 69.362 8.756 -60.365 1.00 52.47 77 LYS A C 1
ATOM 634 O O . LYS A 1 77 ? 68.307 8.456 -60.926 1.00 52.47 77 LYS A O 1
ATOM 639 N N . ALA A 1 78 ? 69.416 9.630 -59.359 1.00 49.00 78 ALA A N 1
ATOM 640 C CA . ALA A 1 78 ? 68.250 10.339 -58.846 1.00 49.00 78 ALA A CA 1
ATOM 641 C C . ALA A 1 78 ? 67.756 11.470 -59.766 1.00 49.00 78 ALA A C 1
ATOM 643 O O . ALA A 1 78 ? 66.575 11.797 -59.693 1.00 49.00 78 ALA A O 1
ATOM 644 N N . ASP A 1 79 ? 68.567 11.984 -60.699 1.00 43.62 79 ASP A N 1
ATOM 645 C CA . ASP A 1 79 ? 68.098 12.924 -61.737 1.00 43.62 79 ASP A CA 1
ATOM 646 C C . ASP A 1 79 ? 67.085 12.273 -62.705 1.00 43.62 79 ASP A C 1
ATOM 648 O O . ASP A 1 79 ? 66.246 12.951 -63.301 1.00 43.62 79 ASP A O 1
ATOM 652 N N . GLY A 1 80 ? 67.099 10.937 -62.819 1.00 39.59 80 GLY A N 1
ATOM 653 C CA . GLY A 1 80 ? 66.057 10.154 -63.498 1.00 39.59 80 GLY A CA 1
ATOM 654 C C . GLY A 1 80 ? 64.777 9.978 -62.672 1.00 39.59 80 GLY A C 1
ATOM 655 O O . GLY A 1 80 ? 63.721 9.658 -63.221 1.00 39.59 80 GLY A O 1
ATOM 656 N N . ILE A 1 81 ? 64.836 10.247 -61.364 1.00 44.75 81 ILE A N 1
ATOM 657 C CA . ILE A 1 81 ? 63.680 10.342 -60.474 1.00 44.75 81 ILE A CA 1
ATOM 658 C C . ILE A 1 81 ? 63.140 11.767 -60.599 1.00 44.75 81 ILE A C 1
ATOM 660 O O . ILE A 1 81 ? 63.082 12.548 -59.648 1.00 44.75 81 ILE A O 1
ATOM 664 N N . VAL A 1 82 ? 62.668 12.090 -61.802 1.00 43.56 82 VAL A N 1
ATOM 665 C CA . VAL A 1 82 ? 61.581 13.048 -61.947 1.00 43.56 82 VAL A CA 1
ATOM 666 C C . VAL A 1 82 ? 60.425 12.429 -61.169 1.00 43.56 82 VAL A C 1
ATOM 668 O O . VAL A 1 82 ? 59.637 11.646 -61.699 1.00 43.56 82 VAL A O 1
ATOM 671 N N . LEU A 1 83 ? 60.363 12.719 -59.865 1.00 47.03 83 LEU A N 1
ATOM 672 C CA . LEU A 1 83 ? 59.128 12.697 -59.106 1.00 47.03 83 LEU A CA 1
ATOM 673 C C . LEU A 1 83 ? 58.196 13.581 -59.918 1.00 47.03 83 LEU A C 1
ATOM 675 O O . LEU A 1 83 ? 58.258 14.802 -59.810 1.00 47.03 83 LEU A O 1
ATOM 679 N N . SER A 1 84 ? 57.442 12.957 -60.823 1.00 56.66 84 SER A N 1
ATOM 680 C CA . SER A 1 84 ? 56.540 13.648 -61.727 1.00 56.66 84 SER A CA 1
ATOM 681 C C . SER A 1 84 ? 55.745 14.625 -60.876 1.00 56.66 84 SER A C 1
ATOM 683 O O . SER A 1 84 ? 55.262 14.238 -59.805 1.00 56.66 84 SER A O 1
ATOM 685 N N . GLU A 1 85 ? 55.700 15.892 -61.277 1.00 65.00 85 GLU A N 1
ATOM 686 C CA . GLU A 1 85 ? 55.006 16.953 -60.540 1.00 65.00 85 GLU A CA 1
ATOM 687 C C . GLU A 1 85 ? 53.559 16.513 -60.222 1.00 65.00 85 GLU A C 1
ATOM 689 O O . GLU A 1 85 ? 53.057 16.722 -59.115 1.00 65.00 85 GLU A O 1
ATOM 694 N N . ASP A 1 86 ? 52.980 15.719 -61.131 1.00 67.06 86 ASP A N 1
ATOM 695 C CA . ASP A 1 86 ? 51.714 14.999 -60.994 1.00 67.06 86 ASP A CA 1
ATOM 696 C C . ASP A 1 86 ? 51.680 14.035 -59.788 1.00 67.06 86 ASP A C 1
ATOM 698 O O . ASP A 1 86 ? 50.728 14.044 -59.011 1.00 67.06 86 ASP A O 1
ATOM 702 N N . SER A 1 87 ? 52.735 13.246 -59.548 1.00 71.69 87 SER A N 1
ATOM 703 C CA . SER A 1 87 ? 52.828 12.318 -58.404 1.00 71.69 87 SER A CA 1
ATOM 704 C C . SER A 1 87 ? 52.915 13.034 -57.050 1.00 71.69 87 SER A C 1
ATOM 706 O O . SER A 1 87 ? 52.456 12.509 -56.029 1.00 71.69 87 SER A O 1
ATOM 708 N N . LEU A 1 88 ? 53.512 14.231 -57.013 1.00 75.75 88 LEU A N 1
ATOM 709 C CA . LEU A 1 88 ? 53.561 15.059 -55.809 1.00 75.75 88 LEU A CA 1
ATOM 710 C C . LEU A 1 88 ? 52.188 15.685 -55.556 1.00 75.75 88 LEU A C 1
ATOM 712 O O . LEU A 1 88 ? 51.695 15.612 -54.429 1.00 75.75 88 LEU A O 1
ATOM 716 N N . ALA A 1 89 ? 51.540 16.200 -56.604 1.00 81.12 89 ALA A N 1
ATOM 717 C CA . ALA A 1 89 ? 50.177 16.712 -56.533 1.00 81.12 89 ALA A CA 1
ATOM 718 C C . ALA A 1 89 ? 49.178 15.633 -56.065 1.00 81.12 89 ALA A C 1
ATOM 720 O O . ALA A 1 89 ? 48.346 15.899 -55.195 1.00 81.12 89 ALA A O 1
ATOM 721 N N . GLU A 1 90 ? 49.296 14.391 -56.547 1.00 81.44 90 GLU A N 1
ATOM 722 C CA . GLU A 1 90 ? 48.493 13.248 -56.084 1.00 81.44 90 GLU A CA 1
ATOM 723 C C . GLU A 1 90 ? 48.732 12.914 -54.602 1.00 81.44 90 GLU A C 1
ATOM 725 O O . GLU A 1 90 ? 47.781 12.649 -53.852 1.00 81.44 90 GLU A O 1
ATOM 730 N N . LYS A 1 91 ? 49.991 12.960 -54.140 1.00 80.06 91 LYS A N 1
ATOM 731 C CA . LYS A 1 91 ? 50.338 12.767 -52.721 1.00 80.06 91 LYS A CA 1
ATOM 732 C C . LYS A 1 91 ? 49.763 13.880 -51.851 1.00 80.06 91 LYS A C 1
ATOM 734 O O . LYS A 1 91 ? 49.175 13.585 -50.812 1.00 80.06 91 LYS A O 1
ATOM 739 N N . GLU A 1 92 ? 49.888 15.141 -52.257 1.00 85.31 92 GLU A N 1
ATOM 740 C CA . GLU A 1 92 ? 49.328 16.277 -51.521 1.00 85.31 92 GLU A CA 1
ATOM 741 C C . GLU A 1 92 ? 47.794 16.217 -51.473 1.00 85.31 92 GLU A C 1
ATOM 743 O O . GLU A 1 92 ? 47.201 16.396 -50.405 1.00 85.31 92 GLU A O 1
ATOM 748 N N . ALA A 1 93 ? 47.143 15.865 -52.586 1.00 87.50 93 ALA A N 1
ATOM 749 C CA . ALA A 1 93 ? 45.702 15.636 -52.636 1.00 87.50 93 ALA A CA 1
ATOM 750 C C . ALA A 1 93 ? 45.269 14.507 -51.684 1.00 87.50 93 ALA A C 1
ATOM 752 O O . ALA A 1 93 ? 44.303 14.662 -50.930 1.00 87.50 93 ALA A O 1
ATOM 753 N N . SER A 1 94 ? 46.020 13.403 -51.649 1.00 83.75 94 SER A N 1
ATOM 754 C CA . SER A 1 94 ? 45.784 12.283 -50.728 1.00 83.75 94 SER A CA 1
ATOM 755 C C . SER A 1 94 ? 45.969 12.695 -49.263 1.00 83.75 94 SER A C 1
ATOM 757 O O . SER A 1 94 ? 45.135 12.370 -48.417 1.00 83.75 94 SER A O 1
ATOM 759 N N . ILE A 1 95 ? 47.008 13.478 -48.955 1.00 85.75 95 ILE A N 1
ATOM 760 C CA . ILE A 1 95 ? 47.253 14.032 -47.614 1.00 85.75 95 ILE A CA 1
ATOM 761 C C . ILE A 1 95 ? 46.108 14.960 -47.192 1.00 85.75 95 ILE A C 1
ATOM 763 O O . ILE A 1 95 ? 45.626 14.869 -46.062 1.00 85.75 95 ILE A O 1
ATOM 767 N N . ASN A 1 96 ? 45.643 15.842 -48.077 1.00 89.44 96 ASN A N 1
ATOM 768 C CA . ASN A 1 96 ? 44.535 16.753 -47.789 1.00 89.44 96 ASN A CA 1
ATOM 769 C C . ASN A 1 96 ? 43.217 15.994 -47.581 1.00 89.44 96 ASN A C 1
ATOM 771 O O . ASN A 1 96 ? 42.464 16.323 -46.661 1.00 89.44 96 ASN A O 1
ATOM 775 N N . ARG A 1 97 ? 42.978 14.918 -48.344 1.00 90.31 97 ARG A N 1
ATOM 776 C CA . ARG A 1 97 ? 41.845 14.005 -48.130 1.00 90.31 97 ARG A CA 1
ATOM 777 C C . ARG A 1 97 ? 41.910 13.335 -46.758 1.00 90.31 97 ARG A C 1
ATOM 779 O O . ARG A 1 97 ? 40.919 13.347 -46.032 1.00 90.31 97 ARG A O 1
ATOM 786 N N . VAL A 1 98 ? 43.082 12.836 -46.361 1.00 88.75 98 VAL A N 1
ATOM 787 C CA . VAL A 1 98 ? 43.306 12.256 -45.027 1.00 88.75 98 VAL A CA 1
ATOM 788 C C . VAL A 1 98 ? 43.069 13.284 -43.915 1.00 88.75 98 VAL A C 1
ATOM 790 O O . VAL A 1 98 ? 42.382 12.979 -42.939 1.00 88.75 98 VAL A O 1
ATOM 793 N N . LYS A 1 99 ? 43.578 14.515 -44.059 1.00 91.00 99 LYS A N 1
ATOM 794 C CA . LYS A 1 99 ? 43.329 15.605 -43.097 1.00 91.00 99 LYS A CA 1
ATOM 795 C C . LYS A 1 99 ? 41.834 15.909 -42.968 1.00 91.00 99 LYS A C 1
ATOM 797 O O . LYS A 1 99 ? 41.344 16.019 -41.847 1.00 91.00 99 LYS A O 1
ATOM 802 N N . SER A 1 100 ? 41.109 15.994 -44.087 1.00 92.25 100 SER A N 1
ATOM 803 C CA . SER A 1 100 ? 39.654 16.212 -44.094 1.00 92.25 100 SER A CA 1
ATOM 804 C C . SER A 1 100 ? 38.915 15.094 -43.356 1.00 92.25 100 SER A C 1
ATOM 806 O O . SER A 1 100 ? 38.130 15.358 -42.447 1.00 92.25 100 SER A O 1
ATOM 808 N N . MET A 1 101 ? 39.230 13.834 -43.670 1.00 90.19 101 MET A N 1
ATOM 809 C CA . MET A 1 101 ? 38.622 12.673 -43.013 1.00 90.19 101 MET A CA 1
ATOM 810 C C . MET A 1 101 ? 38.929 12.623 -41.514 1.00 90.19 101 MET A C 1
ATOM 812 O O . MET A 1 101 ? 38.062 12.267 -40.719 1.00 90.19 101 MET A O 1
ATOM 816 N N . ALA A 1 102 ? 40.142 13.001 -41.102 1.00 90.94 102 ALA A N 1
ATOM 817 C CA . ALA A 1 102 ? 40.516 13.059 -39.692 1.00 90.94 102 ALA A CA 1
ATOM 818 C C . ALA A 1 102 ? 39.678 14.089 -38.911 1.00 90.94 102 ALA A C 1
ATOM 820 O O . ALA A 1 102 ? 39.294 13.827 -37.767 1.00 90.94 102 ALA A O 1
ATOM 821 N N . VAL A 1 103 ? 39.358 15.234 -39.527 1.00 92.94 103 VAL A N 1
ATOM 822 C CA . VAL A 1 103 ? 38.470 16.252 -38.944 1.00 92.94 103 VAL A CA 1
ATOM 823 C C . VAL A 1 103 ? 37.037 15.722 -38.824 1.00 92.94 103 VAL A C 1
ATOM 825 O O . VAL A 1 103 ? 36.478 15.775 -37.727 1.00 92.94 103 VAL A O 1
ATOM 828 N N . GLU A 1 104 ? 36.482 15.140 -39.893 1.00 91.44 104 GLU A N 1
ATOM 829 C CA . GLU A 1 104 ? 35.139 14.528 -39.893 1.00 91.44 104 GLU A CA 1
ATOM 830 C C . GLU A 1 104 ? 35.011 13.423 -38.831 1.00 91.44 104 GLU A C 1
ATOM 832 O O . GLU A 1 104 ? 34.065 13.398 -38.042 1.00 91.44 104 GLU A O 1
ATOM 837 N N . LEU A 1 105 ? 36.000 12.527 -38.752 1.00 92.88 105 LEU A N 1
ATOM 838 C CA . LEU A 1 105 ? 36.048 11.458 -37.754 1.00 92.88 105 LEU A CA 1
ATOM 839 C C . LEU A 1 105 ? 36.052 12.005 -36.326 1.00 92.88 105 LEU A C 1
ATOM 841 O O . LEU A 1 105 ? 35.421 11.427 -35.441 1.00 92.88 105 LEU A O 1
ATOM 845 N N . ASN A 1 106 ? 36.777 13.094 -36.075 1.00 92.94 106 ASN A N 1
ATOM 846 C CA . ASN A 1 106 ? 36.817 13.718 -34.758 1.00 92.94 106 ASN A CA 1
ATOM 847 C C . ASN A 1 106 ? 35.467 14.346 -34.381 1.00 92.94 106 ASN A C 1
ATOM 849 O O . ASN A 1 106 ? 35.051 14.265 -33.227 1.00 92.94 106 ASN A O 1
ATOM 853 N N . GLU A 1 107 ? 34.766 14.947 -35.341 1.00 94.31 107 GLU A N 1
ATOM 854 C CA . GLU A 1 107 ? 33.418 15.479 -35.131 1.00 94.31 107 GLU A CA 1
ATOM 855 C C . GLU A 1 107 ? 32.421 14.363 -34.800 1.00 94.31 107 GLU A C 1
ATOM 857 O O . GLU A 1 107 ? 31.772 14.411 -33.753 1.00 94.31 107 GLU A O 1
ATOM 862 N N . VAL A 1 108 ? 32.396 13.292 -35.599 1.00 93.94 108 VAL A N 1
ATOM 863 C CA . VAL A 1 108 ? 31.543 12.122 -35.346 1.00 93.94 108 VAL A CA 1
ATOM 864 C C . VAL A 1 108 ? 31.847 11.478 -33.987 1.00 93.94 108 VAL A C 1
ATOM 866 O O . VAL A 1 108 ? 30.929 11.095 -33.258 1.00 93.94 108 VAL A O 1
ATOM 869 N N . LYS A 1 109 ? 33.125 11.389 -33.594 1.00 95.12 109 LYS A N 1
ATOM 870 C CA . LYS A 1 109 ? 33.521 10.893 -32.264 1.00 95.12 109 LYS A CA 1
ATOM 871 C C . LYS A 1 109 ? 32.944 11.752 -31.137 1.00 95.12 109 LYS A C 1
ATOM 873 O O . LYS A 1 109 ? 32.360 11.200 -30.208 1.00 95.12 109 LYS A O 1
ATOM 878 N N . LYS A 1 110 ? 33.019 13.085 -31.238 1.00 95.06 110 LYS A N 1
ATOM 879 C CA . LYS A 1 110 ? 32.417 13.997 -30.244 1.00 95.06 110 LYS A CA 1
ATOM 880 C C . LYS A 1 110 ? 30.904 13.804 -30.135 1.00 95.06 110 LYS A C 1
ATOM 882 O O . LYS A 1 110 ? 30.358 13.813 -29.029 1.00 95.06 110 LYS A O 1
ATOM 887 N N . GLU A 1 111 ? 30.214 13.615 -31.260 1.00 93.56 111 GLU A N 1
ATOM 888 C CA . GLU A 1 111 ? 28.774 13.336 -31.260 1.00 93.56 111 GLU A CA 1
ATOM 889 C C . GLU A 1 111 ? 28.450 11.986 -30.607 1.00 93.56 111 GLU A C 1
ATOM 891 O O . GLU A 1 111 ? 27.521 11.893 -29.795 1.00 93.56 111 GLU A O 1
ATOM 896 N N . LEU A 1 112 ? 29.240 10.951 -30.905 1.00 95.44 112 LEU A N 1
ATOM 897 C CA . LEU A 1 112 ? 29.113 9.631 -30.294 1.00 95.44 112 LEU A CA 1
ATOM 898 C C . LEU A 1 112 ? 29.328 9.688 -28.777 1.00 95.44 112 LEU A C 1
ATOM 900 O O . LEU A 1 112 ? 28.533 9.109 -28.030 1.00 95.44 112 LEU A O 1
ATOM 904 N N . ASP A 1 113 ? 30.342 10.413 -28.309 1.00 95.25 113 ASP A N 1
ATOM 905 C CA . ASP A 1 113 ? 30.612 10.610 -26.883 1.00 95.25 113 ASP A CA 1
ATOM 906 C C . ASP A 1 113 ? 29.449 11.340 -26.198 1.00 95.25 113 ASP A C 1
ATOM 908 O O . ASP A 1 113 ? 28.971 10.919 -25.140 1.00 95.25 113 ASP A O 1
ATOM 912 N N . ALA A 1 114 ? 28.898 12.376 -26.840 1.00 95.88 114 ALA A N 1
ATOM 913 C CA . ALA A 1 114 ? 27.732 13.096 -26.336 1.00 95.88 114 ALA A CA 1
ATOM 914 C C . ALA A 1 114 ? 26.475 12.207 -26.255 1.00 95.88 114 ALA A C 1
ATOM 916 O O . ALA A 1 114 ? 25.692 12.310 -25.303 1.00 95.88 114 ALA A O 1
ATOM 917 N N . ILE A 1 115 ? 26.251 11.326 -27.235 1.00 95.38 115 ILE A N 1
ATOM 918 C CA . ILE A 1 115 ? 25.142 10.360 -27.210 1.00 95.38 115 ILE A CA 1
ATOM 919 C C . ILE A 1 115 ? 25.366 9.312 -26.121 1.00 95.38 115 ILE A C 1
ATOM 921 O O . ILE A 1 115 ? 24.436 9.018 -25.369 1.00 95.38 115 ILE A O 1
ATOM 925 N N . THR A 1 116 ? 26.586 8.795 -25.994 1.00 95.31 116 THR A N 1
ATOM 926 C CA . THR A 1 116 ? 26.966 7.818 -24.966 1.00 95.31 116 THR A CA 1
ATOM 927 C C . THR A 1 116 ? 26.744 8.393 -23.569 1.00 95.31 116 THR A C 1
ATOM 929 O O . THR A 1 116 ? 26.093 7.765 -22.732 1.00 95.31 116 THR A O 1
ATOM 932 N N . TRP A 1 117 ? 27.157 9.642 -23.346 1.00 97.50 117 TRP A N 1
ATOM 933 C CA . TRP A 1 117 ? 26.882 10.365 -22.108 1.00 97.50 117 TRP A CA 1
ATOM 934 C C . TRP A 1 117 ? 25.375 10.487 -21.828 1.00 97.50 117 TRP A C 1
ATOM 936 O O . TRP A 1 117 ? 24.916 10.175 -20.727 1.00 97.50 117 TRP A O 1
ATOM 946 N N . LYS A 1 118 ? 24.566 10.862 -22.833 1.00 96.94 118 LYS A N 1
ATOM 947 C CA . LYS A 1 118 ? 23.095 10.932 -22.700 1.00 96.94 118 LYS A CA 1
ATOM 948 C C . LYS A 1 118 ? 22.475 9.568 -22.377 1.00 96.94 118 LYS A C 1
ATOM 950 O O . LYS A 1 118 ? 21.513 9.515 -21.608 1.00 96.94 118 LYS A O 1
ATOM 955 N N . ILE A 1 119 ? 22.982 8.482 -22.961 1.00 96.25 119 ILE A N 1
ATOM 956 C CA . ILE A 1 119 ? 22.520 7.113 -22.690 1.00 96.25 119 ILE A CA 1
ATOM 957 C C . ILE A 1 119 ? 22.797 6.745 -21.233 1.00 96.25 119 ILE A C 1
ATOM 959 O O . ILE A 1 119 ? 21.863 6.338 -20.541 1.00 96.25 119 ILE A O 1
ATOM 963 N N . ASN A 1 120 ? 24.024 6.959 -20.754 1.00 96.38 120 ASN A N 1
ATOM 964 C CA . ASN A 1 120 ? 24.416 6.658 -19.375 1.00 96.38 120 ASN A CA 1
ATOM 965 C C . ASN A 1 120 ? 23.588 7.464 -18.368 1.00 96.38 120 ASN A C 1
ATOM 967 O O . ASN A 1 120 ? 22.979 6.891 -17.468 1.00 96.38 120 ASN A O 1
ATOM 971 N N . HIS A 1 121 ? 23.427 8.770 -18.593 1.00 97.06 121 HIS A N 1
ATOM 972 C CA . HIS A 1 121 ? 22.595 9.625 -17.739 1.00 97.06 121 HIS A CA 1
ATOM 973 C C . HIS A 1 121 ? 21.133 9.165 -17.658 1.00 97.06 121 HIS A C 1
ATOM 975 O O . HIS A 1 121 ? 20.508 9.182 -16.594 1.00 97.06 121 HIS A O 1
ATOM 981 N N . LEU A 1 122 ? 20.546 8.758 -18.789 1.00 97.31 122 LEU A N 1
ATOM 982 C CA . LEU A 1 122 ? 19.193 8.202 -18.796 1.00 97.31 122 LEU A CA 1
ATOM 983 C C . LEU A 1 122 ? 19.139 6.832 -18.112 1.00 97.31 122 LEU A C 1
ATOM 985 O O . LEU A 1 122 ? 18.148 6.552 -17.440 1.00 97.31 122 LEU A O 1
ATOM 989 N N . SER A 1 123 ? 20.174 6.006 -18.262 1.00 97.44 123 SER A N 1
ATOM 990 C CA . SER A 1 123 ? 20.298 4.707 -17.592 1.00 97.44 123 SER A CA 1
ATOM 991 C C . SER A 1 123 ? 20.296 4.871 -16.074 1.00 97.44 123 SER A C 1
ATOM 993 O O . SER A 1 123 ? 19.470 4.263 -15.394 1.00 97.44 123 SER A O 1
ATOM 995 N N . ASP A 1 124 ? 21.093 5.802 -15.548 1.00 97.50 124 ASP A N 1
ATOM 996 C CA . ASP A 1 124 ? 21.144 6.110 -14.117 1.00 97.50 124 ASP A CA 1
ATOM 997 C C . ASP A 1 124 ? 19.792 6.588 -13.582 1.00 97.50 124 ASP A C 1
ATOM 999 O O . ASP A 1 124 ? 19.353 6.189 -12.500 1.00 97.50 124 ASP A O 1
ATOM 1003 N N . LYS A 1 125 ? 19.090 7.440 -14.341 1.00 97.44 125 LYS A N 1
ATOM 1004 C CA . LYS A 1 125 ? 17.737 7.892 -13.981 1.00 97.44 125 LYS A CA 1
ATOM 1005 C C . LYS A 1 125 ? 16.742 6.736 -13.949 1.00 97.44 125 LYS A C 1
ATOM 1007 O O . LYS A 1 125 ? 15.955 6.654 -13.009 1.00 97.44 125 LYS A O 1
ATOM 1012 N N . VAL A 1 126 ? 16.785 5.844 -14.939 1.00 97.69 126 VAL A N 1
ATOM 1013 C CA . VAL A 1 126 ? 15.939 4.642 -14.973 1.00 97.69 126 VAL A CA 1
ATOM 1014 C C . VAL A 1 126 ? 16.256 3.731 -13.786 1.00 97.69 126 VAL A C 1
ATOM 1016 O O . VAL A 1 126 ? 15.326 3.298 -13.108 1.00 97.69 126 VAL A O 1
ATOM 1019 N N . GLY A 1 127 ? 17.535 3.521 -13.463 1.00 97.88 127 GLY A N 1
ATOM 1020 C CA . GLY A 1 127 ? 17.964 2.752 -12.293 1.00 97.88 127 GLY A CA 1
ATOM 1021 C C . GLY A 1 127 ? 17.459 3.349 -10.975 1.00 97.88 127 GLY A C 1
ATOM 1022 O O . GLY A 1 127 ? 16.877 2.642 -10.151 1.00 97.88 127 GLY A O 1
ATOM 1023 N N . LYS A 1 128 ? 17.570 4.674 -10.799 1.00 98.06 128 LYS A N 1
ATOM 1024 C CA . LYS A 1 128 ? 17.000 5.395 -9.644 1.00 98.06 128 LYS A CA 1
ATOM 1025 C C . LYS A 1 128 ? 15.483 5.206 -9.548 1.00 98.06 128 LYS A C 1
ATOM 1027 O O . LYS A 1 128 ? 14.969 4.888 -8.476 1.00 98.06 128 LYS A O 1
ATOM 1032 N N . SER A 1 129 ? 14.756 5.356 -10.657 1.00 97.31 129 SER A N 1
ATOM 1033 C CA . SER A 1 129 ? 13.307 5.123 -10.699 1.00 97.31 129 SER A CA 1
ATOM 1034 C C . SER A 1 129 ? 12.934 3.672 -10.379 1.00 97.31 129 SER A C 1
ATOM 1036 O O . SER A 1 129 ? 11.973 3.444 -9.647 1.00 97.31 129 SER A O 1
ATOM 1038 N N . GLN A 1 130 ? 13.698 2.696 -10.871 1.00 98.38 130 GLN A N 1
ATOM 1039 C CA . GLN A 1 130 ? 13.480 1.276 -10.598 1.00 98.38 130 GLN A CA 1
ATOM 1040 C C . GLN A 1 130 ? 13.708 0.938 -9.118 1.00 98.38 130 GLN A C 1
ATOM 1042 O O . GLN A 1 130 ? 12.920 0.199 -8.529 1.00 98.38 130 GLN A O 1
ATOM 1047 N N . ASN A 1 131 ? 14.729 1.520 -8.489 1.00 98.19 131 ASN A N 1
ATOM 1048 C CA . ASN A 1 131 ? 14.967 1.365 -7.053 1.00 98.19 131 ASN A CA 1
ATOM 1049 C C . ASN A 1 131 ? 13.831 1.976 -6.221 1.00 98.19 131 ASN A C 1
ATOM 1051 O O . ASN A 1 131 ? 13.332 1.334 -5.298 1.00 98.19 131 ASN A O 1
ATOM 1055 N N . ASN A 1 132 ? 13.352 3.168 -6.592 1.00 98.38 132 ASN A N 1
ATOM 1056 C CA . ASN A 1 132 ? 12.195 3.785 -5.939 1.00 98.38 132 ASN A CA 1
ATOM 1057 C C . ASN A 1 132 ? 10.934 2.917 -6.057 1.00 98.38 132 ASN A C 1
ATOM 1059 O O . ASN A 1 132 ? 10.188 2.792 -5.086 1.00 98.38 132 ASN A O 1
ATOM 1063 N N . LEU A 1 133 ? 10.709 2.291 -7.219 1.00 98.06 133 LEU A N 1
ATOM 1064 C CA . LEU A 1 133 ? 9.600 1.359 -7.425 1.00 98.06 133 LEU A CA 1
ATOM 1065 C C . LEU A 1 133 ? 9.694 0.168 -6.459 1.00 98.06 133 LEU A C 1
ATOM 1067 O O . LEU A 1 133 ? 8.735 -0.106 -5.743 1.00 98.06 133 LEU A O 1
ATOM 1071 N N . ARG A 1 134 ? 10.870 -0.467 -6.357 1.00 98.38 134 ARG A N 1
ATOM 1072 C CA . ARG A 1 134 ? 11.111 -1.591 -5.433 1.00 98.38 134 ARG A CA 1
ATOM 1073 C C . ARG A 1 134 ? 10.830 -1.212 -3.978 1.00 98.38 134 ARG A C 1
ATOM 1075 O O . ARG A 1 134 ? 10.152 -1.950 -3.269 1.00 98.38 134 ARG A O 1
ATOM 1082 N N . VAL A 1 135 ? 11.302 -0.043 -3.535 1.00 98.31 135 VAL A N 1
ATOM 1083 C CA . VAL A 1 135 ? 11.039 0.460 -2.174 1.00 98.31 135 VAL A CA 1
ATOM 1084 C C . VAL A 1 135 ? 9.539 0.668 -1.941 1.00 98.31 135 VAL A C 1
ATOM 1086 O O . VAL A 1 135 ? 9.026 0.333 -0.872 1.00 98.31 135 VAL A O 1
ATOM 1089 N N . LEU A 1 136 ? 8.816 1.213 -2.922 1.00 98.38 136 LEU A N 1
ATOM 1090 C CA . LEU A 1 136 ? 7.368 1.401 -2.826 1.00 98.38 136 LEU A CA 1
ATOM 1091 C C . LEU A 1 136 ? 6.605 0.073 -2.800 1.00 98.38 136 LEU A C 1
ATOM 1093 O O . LEU A 1 136 ? 5.636 -0.033 -2.049 1.00 98.38 136 LEU A O 1
ATOM 1097 N N . ASP A 1 137 ? 7.038 -0.932 -3.558 1.00 98.38 137 ASP A N 1
ATOM 1098 C CA . ASP A 1 137 ? 6.427 -2.263 -3.549 1.00 98.38 137 ASP A CA 1
ATOM 1099 C C . ASP A 1 137 ? 6.587 -2.950 -2.187 1.00 98.38 137 ASP A C 1
ATOM 1101 O O . ASP A 1 137 ? 5.606 -3.465 -1.645 1.00 98.38 137 ASP A O 1
ATOM 1105 N N . VAL A 1 138 ? 7.772 -2.864 -1.571 1.00 97.94 138 VAL A N 1
ATOM 1106 C CA . VAL A 1 138 ? 8.006 -3.359 -0.201 1.00 97.94 138 VAL A CA 1
ATOM 1107 C C . VAL A 1 138 ? 7.124 -2.617 0.809 1.00 97.94 138 VAL A C 1
ATOM 1109 O O . VAL A 1 138 ? 6.437 -3.246 1.614 1.00 97.94 138 VAL A O 1
ATOM 1112 N N . LYS A 1 139 ? 7.059 -1.278 0.737 1.00 98.31 139 LYS A N 1
ATOM 1113 C CA . LYS A 1 139 ? 6.175 -0.476 1.607 1.00 98.31 139 LYS A CA 1
ATOM 1114 C C . LYS A 1 139 ? 4.703 -0.844 1.424 1.00 98.31 139 LYS A C 1
ATOM 1116 O O . LYS A 1 139 ? 3.956 -0.918 2.396 1.00 98.31 139 LYS A O 1
ATOM 1121 N N . LYS A 1 140 ? 4.267 -1.084 0.188 1.00 98.50 140 LYS A N 1
ATOM 1122 C CA . LYS A 1 140 ? 2.898 -1.510 -0.116 1.00 98.50 140 LYS A CA 1
ATOM 1123 C C . LYS A 1 140 ? 2.600 -2.882 0.486 1.00 98.50 140 LYS A C 1
ATOM 1125 O O . LYS A 1 140 ? 1.523 -3.044 1.053 1.00 98.50 140 LYS A O 1
ATOM 1130 N N . ALA A 1 141 ? 3.523 -3.837 0.380 1.00 98.12 141 ALA A N 1
ATOM 1131 C CA . ALA A 1 141 ? 3.374 -5.158 0.986 1.00 98.12 141 ALA A CA 1
ATOM 1132 C C . ALA A 1 141 ? 3.228 -5.059 2.513 1.00 98.12 141 ALA A C 1
ATOM 1134 O O . ALA A 1 141 ? 2.266 -5.589 3.064 1.00 98.12 141 ALA A O 1
ATOM 1135 N N . HIS A 1 142 ? 4.089 -4.276 3.168 1.00 98.06 142 HIS A N 1
ATOM 1136 C CA . HIS A 1 142 ? 4.005 -4.016 4.608 1.00 98.06 142 HIS A CA 1
ATOM 1137 C C . HIS A 1 142 ? 2.652 -3.408 5.019 1.00 98.06 142 HIS A C 1
ATOM 1139 O O . HIS A 1 142 ? 2.005 -3.877 5.950 1.00 98.06 142 HIS A O 1
ATOM 1145 N N . ILE A 1 143 ? 2.175 -2.384 4.301 1.00 98.00 143 ILE A N 1
ATOM 1146 C CA . ILE A 1 143 ? 0.875 -1.749 4.586 1.00 98.00 143 ILE A CA 1
ATOM 1147 C C . ILE A 1 143 ? -0.284 -2.748 4.437 1.00 98.00 143 ILE A C 1
ATOM 1149 O O . ILE A 1 143 ? -1.260 -2.687 5.189 1.00 98.00 143 ILE A O 1
ATOM 1153 N N . LEU A 1 144 ? -0.221 -3.647 3.451 1.00 97.81 144 LEU A N 1
ATOM 1154 C CA . LEU A 1 144 ? -1.242 -4.681 3.272 1.00 97.81 144 LEU A CA 1
ATOM 1155 C C . LEU A 1 144 ? -1.237 -5.677 4.433 1.00 97.81 144 LEU A C 1
ATOM 1157 O O . LEU A 1 144 ? -2.307 -6.009 4.936 1.00 97.81 144 LEU A O 1
ATOM 1161 N N . GLU A 1 145 ? -0.060 -6.076 4.903 1.00 97.94 145 GLU A N 1
ATOM 1162 C CA . GLU A 1 145 ? 0.076 -6.960 6.056 1.00 97.94 145 GLU A CA 1
ATOM 1163 C C . GLU A 1 145 ? -0.492 -6.321 7.336 1.00 97.94 145 GLU A C 1
ATOM 1165 O O . GLU A 1 145 ? -1.300 -6.932 8.036 1.00 97.94 145 GLU A O 1
ATOM 1170 N N . GLU A 1 146 ? -0.163 -5.056 7.617 1.00 97.94 146 GLU A N 1
ATOM 1171 C CA . GLU A 1 146 ? -0.742 -4.320 8.749 1.00 97.94 146 GLU A CA 1
ATOM 1172 C C . GLU A 1 146 ? -2.265 -4.196 8.653 1.00 97.94 146 GLU A C 1
ATOM 1174 O O . GLU A 1 146 ? -2.981 -4.357 9.649 1.00 97.94 146 GLU A O 1
ATOM 1179 N N . ARG A 1 147 ? -2.784 -3.925 7.449 1.00 97.62 147 ARG A N 1
ATOM 1180 C CA . ARG A 1 147 ? -4.227 -3.870 7.201 1.00 97.62 147 ARG A CA 1
ATOM 1181 C C . ARG A 1 147 ? -4.875 -5.208 7.537 1.00 97.62 147 ARG A C 1
ATOM 1183 O O . ARG A 1 147 ? -5.909 -5.214 8.207 1.00 97.62 147 ARG A O 1
ATOM 1190 N N . ASP A 1 148 ? -4.290 -6.313 7.101 1.00 96.94 148 ASP A N 1
ATOM 1191 C CA . ASP A 1 148 ? -4.864 -7.641 7.294 1.00 96.94 148 ASP A CA 1
ATOM 1192 C C . ASP A 1 148 ? -4.815 -8.047 8.777 1.00 96.94 148 ASP A C 1
ATOM 1194 O O . ASP A 1 148 ? -5.855 -8.403 9.342 1.00 96.94 148 ASP A O 1
ATOM 1198 N N . ARG A 1 149 ? -3.696 -7.792 9.471 1.00 98.00 149 ARG A N 1
ATOM 1199 C CA . ARG A 1 149 ? -3.590 -7.923 10.940 1.00 98.00 149 ARG A CA 1
ATOM 1200 C C . ARG A 1 149 ? -4.653 -7.094 11.673 1.00 98.00 149 ARG A C 1
ATOM 1202 O O . ARG A 1 149 ? -5.297 -7.560 12.616 1.00 98.00 149 ARG A O 1
ATOM 1209 N N . SER A 1 150 ? -4.889 -5.853 11.236 1.00 97.69 150 SER A N 1
ATOM 1210 C CA . SER A 1 150 ? -5.917 -4.989 11.835 1.00 97.69 150 SER A CA 1
ATOM 1211 C C . SER A 1 150 ? -7.335 -5.537 11.622 1.00 97.69 150 SER A C 1
ATOM 1213 O O . SER A 1 150 ? -8.178 -5.468 12.523 1.00 97.69 150 SER A O 1
ATOM 1215 N N . TYR A 1 151 ? -7.603 -6.120 10.451 1.00 97.75 151 TYR A N 1
ATOM 1216 C CA . TYR A 1 151 ? -8.894 -6.707 10.116 1.00 97.75 151 TYR A CA 1
ATOM 1217 C C . TYR A 1 151 ? -9.182 -7.941 10.976 1.00 97.75 151 TYR A C 1
ATOM 1219 O O . TYR A 1 151 ? -10.283 -8.066 11.523 1.00 97.75 151 TYR A O 1
ATOM 1227 N N . GLU A 1 152 ? -8.187 -8.806 11.160 1.00 97.25 152 GLU A N 1
ATOM 1228 C CA . GLU A 1 152 ? -8.266 -9.958 12.059 1.00 97.25 152 GLU A CA 1
ATOM 1229 C C . GLU A 1 152 ? -8.528 -9.526 13.501 1.00 97.25 152 GLU A C 1
ATOM 1231 O O . GLU A 1 152 ? -9.464 -10.022 14.135 1.00 97.25 152 GLU A O 1
ATOM 1236 N N . ARG A 1 153 ? -7.803 -8.514 13.995 1.00 97.94 153 ARG A N 1
ATOM 1237 C CA . ARG A 1 153 ? -8.031 -7.955 15.335 1.00 97.94 153 ARG A CA 1
ATOM 1238 C C . ARG A 1 153 ? -9.465 -7.451 15.505 1.00 97.94 153 ARG A C 1
ATOM 1240 O O . ARG A 1 153 ? -10.122 -7.769 16.495 1.00 97.94 153 ARG A O 1
ATOM 1247 N N . ILE A 1 154 ? -9.997 -6.713 14.528 1.00 97.56 154 ILE A N 1
ATOM 1248 C CA . ILE A 1 154 ? -11.389 -6.232 14.554 1.00 97.56 154 ILE A CA 1
ATOM 1249 C C . ILE A 1 154 ? -12.382 -7.400 14.543 1.00 97.56 154 ILE A C 1
ATOM 1251 O O . ILE A 1 154 ? -13.393 -7.351 15.250 1.00 97.56 154 ILE A O 1
ATOM 1255 N N . LYS A 1 155 ? -12.128 -8.442 13.745 1.00 97.62 155 LYS A N 1
ATOM 1256 C CA . LYS A 1 155 ? -12.967 -9.647 13.698 1.00 97.62 155 LYS A CA 1
ATOM 1257 C C . LYS A 1 155 ? -13.003 -10.331 15.066 1.00 97.62 155 LYS A C 1
ATOM 1259 O O . LYS A 1 155 ? -14.095 -10.604 15.566 1.00 97.62 155 LYS A O 1
ATOM 1264 N N . MET A 1 156 ? -11.848 -10.515 15.702 1.00 97.38 156 MET A N 1
ATOM 1265 C CA . MET A 1 156 ? -11.744 -11.116 17.034 1.00 97.38 156 MET A CA 1
ATOM 1266 C C . MET A 1 156 ? -12.459 -10.287 18.104 1.00 97.38 156 MET A C 1
ATOM 1268 O O . MET A 1 156 ? -13.249 -10.836 18.871 1.00 97.38 156 MET A O 1
ATOM 1272 N N . LEU A 1 157 ? -12.292 -8.962 18.098 1.00 97.75 157 LEU A N 1
ATOM 1273 C CA . LEU A 1 157 ? -12.994 -8.062 19.022 1.00 97.75 157 LEU A CA 1
ATOM 1274 C C . LEU A 1 157 ? -14.519 -8.110 18.849 1.00 97.75 157 LEU A C 1
ATOM 1276 O O . LEU A 1 157 ? -15.259 -8.041 19.829 1.00 97.75 157 LEU A O 1
ATOM 1280 N N . ARG A 1 158 ? -15.022 -8.248 17.615 1.00 96.12 158 ARG A N 1
ATOM 1281 C CA . ARG A 1 158 ? -16.467 -8.401 17.366 1.00 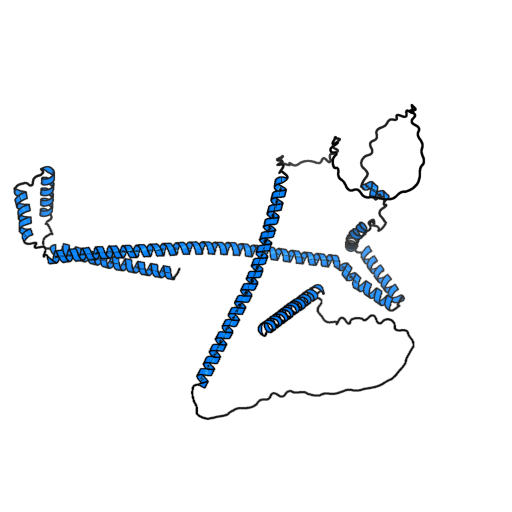96.12 158 ARG A CA 1
ATOM 1282 C C . ARG A 1 158 ? -16.997 -9.705 17.938 1.00 96.12 158 ARG A C 1
ATOM 1284 O O . ARG A 1 158 ? -18.027 -9.676 18.599 1.00 96.12 158 ARG A O 1
ATOM 1291 N N . ILE A 1 159 ? -16.278 -10.806 17.727 1.00 94.88 159 ILE A N 1
ATOM 1292 C CA . ILE A 1 159 ? -16.640 -12.111 18.287 1.00 94.88 159 ILE A CA 1
ATOM 1293 C C . ILE A 1 159 ? -16.639 -12.042 19.816 1.00 94.88 159 ILE A C 1
ATOM 1295 O O . ILE A 1 159 ? -17.601 -12.479 20.437 1.00 94.88 159 ILE A O 1
ATOM 1299 N N . GLN A 1 160 ? -15.611 -11.451 20.431 1.00 93.19 160 GLN A N 1
ATOM 1300 C CA . GLN A 1 160 ? -15.552 -11.266 21.885 1.00 93.19 160 GLN A CA 1
ATOM 1301 C C . GLN A 1 160 ? -16.718 -10.421 22.407 1.00 93.19 160 GLN A C 1
ATOM 1303 O O . GLN A 1 160 ? -17.381 -10.813 23.364 1.00 93.19 160 GLN A O 1
ATOM 1308 N N . ARG A 1 161 ? -17.024 -9.297 21.751 1.00 92.38 161 ARG A N 1
ATOM 1309 C CA . ARG A 1 161 ? -18.182 -8.460 22.088 1.00 92.38 161 ARG A CA 1
ATOM 1310 C C . ARG A 1 161 ? -19.493 -9.237 21.964 1.00 92.38 161 ARG A C 1
ATOM 1312 O O . ARG A 1 161 ? -20.357 -9.093 22.822 1.00 92.38 161 ARG A O 1
ATOM 1319 N N . ASP A 1 162 ? -19.666 -10.015 20.900 1.00 91.12 162 ASP A N 1
ATOM 1320 C CA . ASP A 1 162 ? -20.901 -10.767 20.656 1.00 91.12 162 ASP A CA 1
ATOM 1321 C C . ASP A 1 162 ? -21.064 -11.905 21.667 1.00 91.12 162 ASP A C 1
ATOM 1323 O O . ASP A 1 162 ? -22.161 -12.084 22.191 1.00 91.12 162 ASP A O 1
ATOM 1327 N N . LYS A 1 163 ? -19.967 -12.578 22.041 1.00 89.44 163 LYS A N 1
ATOM 1328 C CA . LYS A 1 163 ? -19.926 -13.537 23.156 1.00 89.44 163 LYS A CA 1
ATOM 1329 C C . LYS A 1 163 ? -20.302 -12.871 24.482 1.00 89.44 163 LYS A C 1
ATOM 1331 O O . LYS A 1 163 ? -21.219 -13.334 25.149 1.00 89.44 163 LYS A O 1
ATOM 1336 N N . GLY A 1 164 ? -19.682 -11.738 24.821 1.00 86.69 164 GLY A N 1
ATOM 1337 C CA . GLY A 1 164 ? -19.987 -11.000 26.055 1.00 86.69 164 GLY A CA 1
ATOM 1338 C C . GLY A 1 164 ? -21.419 -10.451 26.117 1.00 86.69 164 GLY A C 1
ATOM 1339 O O . GLY A 1 164 ? -21.968 -10.271 27.199 1.00 86.69 164 GLY A O 1
ATOM 1340 N N . LYS A 1 165 ? -22.059 -10.209 24.965 1.00 88.69 165 LYS A N 1
ATOM 1341 C CA . LYS A 1 165 ? -23.454 -9.742 24.873 1.00 88.69 165 LYS A CA 1
ATOM 1342 C C . LYS A 1 165 ? -24.474 -10.861 24.656 1.00 88.69 165 LYS A C 1
ATOM 1344 O O . LYS A 1 165 ? -25.667 -10.564 24.593 1.00 88.69 165 LYS A O 1
ATOM 1349 N N . ALA A 1 166 ? -24.051 -12.119 24.535 1.00 90.50 166 ALA A N 1
ATOM 1350 C CA . ALA A 1 166 ? -24.942 -13.229 24.205 1.00 90.50 166 ALA A CA 1
ATOM 1351 C C . ALA A 1 166 ? -26.091 -13.368 25.218 1.00 90.50 166 ALA A C 1
ATOM 1353 O O . ALA A 1 166 ? -27.253 -13.398 24.815 1.00 90.50 166 ALA A O 1
ATOM 1354 N N . ALA A 1 167 ? -25.789 -13.328 26.520 1.00 87.69 167 ALA A N 1
ATOM 1355 C CA . ALA A 1 167 ? -26.793 -13.420 27.585 1.00 87.69 167 ALA A CA 1
ATOM 1356 C C . ALA A 1 167 ? -27.805 -12.260 27.558 1.00 87.69 167 ALA A C 1
ATOM 1358 O O . ALA A 1 167 ? -29.004 -12.465 27.734 1.00 87.69 167 ALA A O 1
ATOM 1359 N N . PHE A 1 168 ? -27.350 -11.042 27.244 1.00 89.06 168 PHE A N 1
ATOM 1360 C CA . PHE A 1 168 ? -28.245 -9.898 27.057 1.00 89.06 168 PHE A CA 1
ATOM 1361 C C . PHE A 1 168 ? -29.198 -10.112 25.874 1.00 89.06 168 PHE A C 1
ATOM 1363 O O . PHE A 1 168 ? -30.389 -9.831 25.968 1.00 89.06 168 PHE A O 1
ATOM 1370 N N . TYR A 1 169 ? -28.708 -10.630 24.745 1.00 90.56 169 TYR A N 1
ATOM 1371 C CA . TYR A 1 169 ? -29.577 -10.906 23.600 1.00 90.56 169 TYR A CA 1
ATOM 1372 C C . TYR A 1 169 ? -30.554 -12.059 23.857 1.00 90.56 169 TYR A C 1
ATOM 1374 O O . TYR A 1 169 ? -31.661 -12.021 23.319 1.00 90.56 169 TYR A O 1
ATOM 1382 N N . GLN A 1 170 ? -30.183 -13.031 24.695 1.00 90.50 170 GLN A N 1
ATOM 1383 C CA . GLN A 1 170 ? -31.067 -14.109 25.147 1.00 90.50 170 GLN A CA 1
ATOM 1384 C C . GLN A 1 170 ? -32.165 -13.614 26.102 1.00 90.50 170 GLN A C 1
ATOM 1386 O O . GLN A 1 170 ? -33.285 -14.116 26.038 1.00 90.50 170 GLN A O 1
ATOM 1391 N N . SER A 1 171 ? -31.909 -12.590 26.924 1.00 92.31 171 SER A N 1
ATOM 1392 C CA . SER A 1 171 ? -32.931 -12.039 27.830 1.00 92.31 171 SER A CA 1
ATOM 1393 C C . SER A 1 171 ? -33.975 -11.166 27.118 1.00 92.31 171 SER A C 1
ATOM 1395 O O . SER A 1 171 ? -35.116 -11.060 27.567 1.00 92.31 171 SER A O 1
ATOM 1397 N N . LEU A 1 172 ? -33.650 -10.575 25.962 1.00 94.62 172 LEU A N 1
ATOM 1398 C CA . LEU A 1 172 ? -34.595 -9.758 25.186 1.00 94.62 172 LEU A CA 1
ATOM 1399 C C . LEU A 1 172 ? -35.901 -10.473 24.777 1.00 94.62 172 LEU A C 1
ATOM 1401 O O . LEU A 1 172 ? -36.961 -9.859 24.929 1.00 94.62 172 LEU A O 1
ATOM 1405 N N . PRO A 1 173 ? -35.891 -11.692 24.197 1.00 95.69 173 PRO A N 1
ATOM 1406 C CA . PRO A 1 173 ? -37.124 -12.407 23.874 1.00 95.69 173 PRO A CA 1
ATOM 1407 C C . PRO A 1 173 ? -37.923 -12.795 25.123 1.00 95.69 173 PRO A C 1
ATOM 1409 O O . PRO A 1 173 ? -39.142 -12.651 25.093 1.00 95.69 173 PRO A O 1
ATOM 1412 N N . VAL A 1 174 ? -37.263 -13.186 26.220 1.00 95.69 174 VAL A N 1
ATOM 1413 C CA . VAL A 1 174 ? -37.912 -13.483 27.514 1.00 95.69 174 VAL A CA 1
ATOM 1414 C C . VAL A 1 174 ? -38.679 -12.259 28.014 1.00 95.69 174 VAL A C 1
ATOM 1416 O O . VAL A 1 174 ? -39.887 -12.318 28.237 1.00 95.69 174 VAL A O 1
ATOM 1419 N N . MET A 1 175 ? -38.007 -11.106 28.067 1.00 95.56 175 MET A N 1
ATOM 1420 C CA . MET A 1 175 ? -38.622 -9.839 28.468 1.00 95.56 175 MET A CA 1
ATOM 1421 C C . MET A 1 175 ? -39.763 -9.419 27.540 1.00 95.56 175 MET A C 1
ATOM 1423 O O . MET A 1 175 ? -40.739 -8.817 27.986 1.00 95.56 175 MET A O 1
ATOM 1427 N N . ARG A 1 176 ? -39.655 -9.705 26.238 1.00 96.62 176 ARG A N 1
ATOM 1428 C CA . ARG A 1 176 ? -40.726 -9.414 25.279 1.00 96.62 176 ARG A CA 1
ATOM 1429 C C . ARG A 1 176 ? -41.951 -10.285 25.542 1.00 96.62 176 ARG A C 1
ATOM 1431 O O . ARG A 1 176 ? -43.039 -9.731 25.622 1.00 96.62 176 ARG A O 1
ATOM 1438 N N . LYS A 1 177 ? -41.764 -11.592 25.729 1.00 96.00 177 LYS A N 1
ATOM 1439 C CA . LYS A 1 177 ? -42.848 -12.531 26.038 1.00 96.00 177 LYS A CA 1
ATOM 1440 C C . LYS A 1 177 ? -43.548 -12.155 27.346 1.00 96.00 177 LYS A C 1
ATOM 1442 O O . LYS A 1 177 ? -44.769 -12.070 27.366 1.00 96.00 177 LYS A O 1
ATOM 1447 N N . ALA A 1 178 ? -42.793 -11.822 28.395 1.00 96.38 178 ALA A N 1
ATOM 1448 C CA . ALA A 1 178 ? -43.364 -11.338 29.655 1.00 96.38 178 ALA A CA 1
ATOM 1449 C C . ALA A 1 178 ? -44.221 -10.074 29.460 1.00 96.38 178 ALA A C 1
ATOM 1451 O O . ALA A 1 178 ? -45.328 -9.983 29.982 1.00 96.38 178 ALA A O 1
ATOM 1452 N N . ARG A 1 179 ? -43.745 -9.106 28.662 1.00 96.31 179 ARG A N 1
ATOM 1453 C CA . ARG A 1 179 ? -44.513 -7.890 28.338 1.00 96.31 179 ARG A CA 1
ATOM 1454 C C . ARG A 1 179 ? -45.766 -8.181 27.514 1.00 96.31 179 ARG A C 1
ATOM 1456 O O . ARG A 1 179 ? -46.774 -7.519 27.722 1.00 96.31 179 ARG A O 1
ATOM 1463 N N . GLU A 1 180 ? -45.699 -9.122 26.576 1.00 96.25 180 GLU A N 1
ATOM 1464 C CA . GLU A 1 180 ? -46.846 -9.545 25.764 1.00 96.25 180 GLU A CA 1
ATOM 1465 C C . GLU A 1 180 ? -47.919 -10.217 26.636 1.00 96.25 180 GLU A C 1
ATOM 1467 O O . GLU A 1 180 ? -49.086 -9.836 26.551 1.00 96.25 180 GLU A O 1
ATOM 1472 N N . LEU A 1 181 ? -47.525 -11.118 27.545 1.00 96.44 181 LEU A N 1
ATOM 1473 C CA . LEU A 1 181 ? -48.434 -11.743 28.514 1.00 96.44 181 LEU A CA 1
ATOM 1474 C C . LEU A 1 181 ? -49.049 -10.707 29.465 1.00 96.44 181 LEU A C 1
ATOM 1476 O O . LEU A 1 181 ? -50.267 -10.675 29.635 1.00 96.44 181 LEU A O 1
ATOM 1480 N N . ALA A 1 182 ? -48.243 -9.787 29.998 1.00 95.75 182 ALA A N 1
ATOM 1481 C CA . ALA A 1 182 ? -48.742 -8.698 30.836 1.00 95.75 182 ALA A CA 1
ATOM 1482 C C . ALA A 1 182 ? -49.740 -7.794 30.089 1.00 95.75 182 ALA A C 1
ATOM 1484 O O . ALA A 1 182 ? -50.761 -7.405 30.648 1.00 95.75 182 ALA A O 1
ATOM 1485 N N . ALA A 1 183 ? -49.480 -7.488 28.814 1.00 95.56 183 ALA A N 1
ATOM 1486 C CA . ALA A 1 183 ? -50.378 -6.679 27.990 1.00 95.56 183 ALA A CA 1
ATOM 1487 C C . ALA A 1 183 ? -51.688 -7.402 27.638 1.00 95.56 183 ALA A C 1
ATOM 1489 O O . ALA A 1 183 ? -52.712 -6.742 27.473 1.00 95.56 183 ALA A O 1
ATOM 1490 N N . SER A 1 184 ? -51.665 -8.734 27.528 1.00 95.75 184 SER A N 1
ATOM 1491 C CA . SER A 1 184 ? -52.873 -9.543 27.320 1.00 95.75 184 SER A CA 1
ATOM 1492 C C . SER A 1 184 ? -53.764 -9.645 28.564 1.00 95.75 184 SER A C 1
ATOM 1494 O O . SER A 1 184 ? -54.937 -9.973 28.438 1.00 95.75 184 SER A O 1
ATOM 1496 N N . GLY A 1 185 ? -53.230 -9.343 29.756 1.00 93.81 185 GLY A N 1
ATOM 1497 C CA . GLY A 1 185 ? -53.938 -9.513 31.028 1.00 93.81 185 GLY A CA 1
ATOM 1498 C C . GLY A 1 185 ? -53.959 -10.957 31.547 1.00 93.81 185 GLY A C 1
ATOM 1499 O O . GLY A 1 185 ? -54.588 -11.223 32.569 1.00 93.81 185 GLY A O 1
ATOM 1500 N N . ASN A 1 186 ? -53.254 -11.887 30.894 1.00 92.56 186 ASN A N 1
ATOM 1501 C CA . ASN A 1 186 ? -53.154 -13.284 31.314 1.00 92.56 186 ASN A CA 1
ATOM 1502 C C . ASN A 1 186 ? -52.215 -13.431 32.523 1.00 92.56 186 ASN A C 1
ATOM 1504 O O . ASN A 1 186 ? -51.045 -13.791 32.385 1.00 92.56 186 ASN A O 1
ATOM 1508 N N . VAL A 1 187 ? -52.727 -13.154 33.725 1.00 95.00 187 VAL A N 1
ATOM 1509 C CA . VAL A 1 187 ? -51.943 -13.223 34.974 1.00 95.00 187 VAL A CA 1
ATOM 1510 C C . VAL A 1 187 ? -51.406 -14.634 35.229 1.00 95.00 187 VAL A C 1
ATOM 1512 O O . VAL A 1 187 ? -50.245 -14.779 35.595 1.00 95.00 187 VAL A O 1
ATOM 1515 N N . ARG A 1 188 ? -52.213 -15.674 34.976 1.00 96.44 188 ARG A N 1
ATOM 1516 C CA . ARG A 1 188 ? -51.821 -17.078 35.192 1.00 96.44 188 ARG A CA 1
ATOM 1517 C C . ARG A 1 188 ? -50.656 -17.505 34.303 1.00 96.44 188 ARG A C 1
ATOM 1519 O O . ARG A 1 188 ? -49.675 -18.037 34.806 1.00 96.44 188 ARG A O 1
ATOM 1526 N N . ASP A 1 189 ? -50.725 -17.213 33.006 1.00 96.25 189 ASP A N 1
ATOM 1527 C CA . ASP A 1 189 ? -49.638 -17.538 32.074 1.00 96.25 189 ASP A CA 1
ATOM 1528 C C . ASP A 1 189 ? -48.357 -16.776 32.418 1.00 96.25 189 ASP A C 1
ATOM 1530 O O . ASP A 1 189 ? -47.257 -17.307 32.275 1.00 96.25 189 ASP A O 1
ATOM 1534 N N . LEU A 1 190 ? -48.489 -15.521 32.863 1.00 97.00 190 LEU A N 1
ATOM 1535 C CA . LEU A 1 190 ? -47.354 -14.710 33.287 1.00 97.00 190 LEU A CA 1
ATOM 1536 C C . LEU A 1 190 ? -46.704 -15.264 34.561 1.00 97.00 190 LEU A C 1
ATOM 1538 O O . LEU A 1 190 ? -45.480 -15.315 34.625 1.00 97.00 190 LEU A O 1
ATOM 1542 N N . GLU A 1 191 ? -47.506 -15.687 35.539 1.00 96.81 191 GLU A N 1
ATOM 1543 C CA . GLU A 1 191 ? -47.050 -16.327 36.777 1.00 96.81 191 GLU A CA 1
ATOM 1544 C C . GLU A 1 191 ? -46.303 -17.631 36.470 1.00 96.81 191 GLU A C 1
ATOM 1546 O O . GLU A 1 191 ? -45.145 -17.779 36.855 1.00 96.81 191 GLU A O 1
ATOM 1551 N N . VAL A 1 192 ? -46.902 -18.525 35.675 1.00 97.31 192 VAL A N 1
ATOM 1552 C CA . VAL A 1 192 ? -46.261 -19.780 35.244 1.00 97.31 192 VAL A CA 1
ATOM 1553 C C . VAL A 1 192 ? -44.974 -19.502 34.467 1.00 97.31 192 VAL A C 1
ATOM 1555 O O . VAL A 1 192 ? -43.957 -20.156 34.695 1.00 97.31 192 VAL A O 1
ATOM 1558 N N . PHE A 1 193 ? -44.980 -18.509 33.572 1.00 97.44 193 PHE A N 1
ATOM 1559 C CA . PHE A 1 193 ? -43.786 -18.125 32.827 1.00 97.44 193 PHE A CA 1
ATOM 1560 C C . PHE A 1 193 ? -42.680 -17.606 33.754 1.00 97.44 193 PHE A C 1
ATOM 1562 O O . PHE A 1 193 ? -41.537 -18.036 33.618 1.00 97.44 193 PHE A O 1
ATOM 1569 N N . ALA A 1 194 ? -43.006 -16.737 34.713 1.00 96.50 194 ALA A N 1
ATOM 1570 C CA . ALA A 1 194 ? -42.046 -16.202 35.674 1.00 96.50 194 ALA A CA 1
ATOM 1571 C C . ALA A 1 194 ? -41.431 -17.307 36.546 1.00 96.50 194 ALA A C 1
ATOM 1573 O O . ALA A 1 194 ? -40.206 -17.367 36.653 1.00 96.50 194 ALA A O 1
ATOM 1574 N N . SER A 1 195 ? -42.253 -18.212 37.088 1.00 97.31 195 SER A N 1
ATOM 1575 C CA . SER A 1 195 ? -41.776 -19.362 37.866 1.00 97.31 195 SER A CA 1
ATOM 1576 C C . SER A 1 195 ? -40.878 -20.268 37.025 1.00 97.31 195 SER A C 1
ATOM 1578 O O . SER A 1 195 ? -39.765 -20.569 37.437 1.00 97.31 195 SER A O 1
ATOM 1580 N N . SER A 1 196 ? -41.275 -20.591 35.788 1.00 97.12 196 SER A N 1
ATOM 1581 C CA . SER A 1 196 ? -40.461 -21.435 34.899 1.00 97.12 196 SER A CA 1
ATOM 1582 C C . SER A 1 196 ? -39.096 -20.823 34.546 1.00 97.12 196 SER A C 1
ATOM 1584 O O . SER A 1 196 ? -38.109 -21.537 34.378 1.00 97.12 196 SER A O 1
ATOM 1586 N N . GLU A 1 197 ? -39.016 -19.494 34.427 1.00 96.00 197 GLU A N 1
ATOM 1587 C CA . GLU A 1 197 ? -37.764 -18.782 34.158 1.00 96.00 197 GLU A CA 1
ATOM 1588 C C . GLU A 1 197 ? -36.864 -18.736 35.402 1.00 96.00 197 GLU A C 1
ATOM 1590 O O . GLU A 1 197 ? -35.644 -18.870 35.267 1.00 96.00 197 GLU A O 1
ATOM 1595 N N . ALA A 1 198 ? -37.455 -18.589 36.594 1.00 96.06 198 ALA A N 1
ATOM 1596 C CA . ALA A 1 198 ? -36.748 -18.669 37.869 1.00 96.06 198 ALA A CA 1
ATOM 1597 C C . ALA A 1 198 ? -36.198 -20.081 38.110 1.00 96.06 198 ALA A C 1
ATOM 1599 O O . ALA A 1 198 ? -35.007 -20.219 38.376 1.00 96.06 198 ALA A O 1
ATOM 1600 N N . ASP A 1 199 ? -37.014 -21.118 37.913 1.00 97.50 199 ASP A N 1
ATOM 1601 C CA . ASP A 1 199 ? -36.593 -22.516 38.033 1.00 97.50 199 ASP A CA 1
ATOM 1602 C C . ASP A 1 199 ? -35.439 -22.816 37.078 1.00 97.50 199 ASP A C 1
ATOM 1604 O O . ASP A 1 199 ? -34.401 -23.327 37.491 1.00 97.50 199 ASP A O 1
ATOM 1608 N N . ARG A 1 200 ? -35.553 -22.390 35.812 1.00 95.00 200 ARG A N 1
ATOM 1609 C CA . ARG A 1 200 ? -34.478 -22.556 34.826 1.00 95.00 200 ARG A CA 1
ATOM 1610 C C . ARG A 1 200 ? -33.181 -21.870 35.254 1.00 95.00 200 ARG A C 1
ATOM 1612 O O . ARG A 1 200 ? -32.102 -22.419 35.033 1.00 95.00 200 ARG A O 1
ATOM 1619 N N . PHE A 1 201 ? -33.267 -20.668 35.826 1.00 95.00 201 PHE A N 1
ATOM 1620 C CA . PHE A 1 201 ? -32.096 -19.981 36.365 1.00 95.00 201 PHE A CA 1
ATOM 1621 C C . PHE A 1 201 ? -31.507 -20.746 37.552 1.00 95.00 201 PHE A C 1
ATOM 1623 O O . PHE A 1 201 ? -30.296 -20.931 37.596 1.00 95.00 201 PHE A O 1
ATOM 1630 N N . MET A 1 202 ? -32.339 -21.225 38.479 1.00 97.00 202 MET A N 1
ATOM 1631 C CA . MET A 1 202 ? -31.888 -21.965 39.658 1.00 97.00 202 MET A CA 1
ATOM 1632 C C . MET A 1 202 ? -31.234 -23.300 39.295 1.00 97.00 202 MET A C 1
ATOM 1634 O O . MET A 1 202 ? -30.216 -23.646 39.887 1.00 97.00 202 MET A O 1
ATOM 1638 N N . THR A 1 203 ? -31.735 -24.007 38.278 1.00 96.62 203 THR A N 1
ATOM 1639 C CA . THR A 1 203 ? -31.076 -25.198 37.720 1.00 96.62 203 THR A CA 1
ATOM 1640 C C . THR A 1 203 ? -29.673 -24.856 37.213 1.00 96.62 203 THR A C 1
ATOM 1642 O O . THR A 1 203 ? -28.696 -25.456 37.646 1.00 96.62 203 THR A O 1
ATOM 1645 N N . GLN A 1 204 ? -29.533 -23.821 36.373 1.00 94.81 204 GLN A N 1
ATOM 1646 C CA . GLN A 1 204 ? -28.216 -23.389 35.877 1.00 94.81 204 GLN A CA 1
ATOM 1647 C C . GLN A 1 204 ? -27.296 -22.905 37.002 1.00 94.81 204 GLN A C 1
ATOM 1649 O O . GLN A 1 204 ? -26.095 -23.162 36.976 1.00 94.81 204 GLN A O 1
ATOM 1654 N N . TRP A 1 205 ? -27.854 -22.215 37.996 1.00 95.62 205 TRP A N 1
ATOM 1655 C CA . TRP A 1 205 ? -27.113 -21.723 39.147 1.00 95.62 205 TRP A CA 1
ATOM 1656 C C . TRP A 1 205 ? -26.564 -22.862 39.999 1.00 95.62 205 TRP A C 1
ATOM 1658 O O . TRP A 1 205 ? -25.430 -22.766 40.456 1.00 95.62 205 TRP A O 1
ATOM 1668 N N . ASN A 1 206 ? -27.319 -23.939 40.197 1.00 95.69 206 ASN A N 1
ATOM 1669 C CA . ASN A 1 206 ? -26.892 -25.060 41.029 1.00 95.69 206 ASN A CA 1
ATOM 1670 C C . ASN A 1 206 ? -25.955 -26.012 40.268 1.00 95.69 206 ASN A C 1
ATOM 1672 O O . ASN A 1 206 ? -24.903 -26.378 40.799 1.00 95.69 206 ASN A O 1
ATOM 1676 N N . ASP A 1 207 ? -26.269 -26.321 39.009 1.00 95.88 207 ASP A N 1
ATOM 1677 C CA . ASP A 1 207 ? -25.584 -27.370 38.246 1.00 95.88 207 ASP A CA 1
ATOM 1678 C C . ASP A 1 207 ? -24.291 -26.885 37.566 1.00 95.88 207 ASP A C 1
ATOM 1680 O O . ASP A 1 207 ? -23.321 -27.638 37.473 1.00 95.88 207 ASP A O 1
ATOM 1684 N N . ASP A 1 208 ? -24.235 -25.626 37.112 1.00 95.50 208 ASP A N 1
ATOM 1685 C CA . ASP A 1 208 ? -23.122 -25.114 36.304 1.00 95.50 208 ASP A CA 1
ATOM 1686 C C . ASP A 1 208 ? -22.291 -24.048 37.041 1.00 95.50 208 ASP A C 1
ATOM 1688 O O . ASP A 1 208 ? -22.676 -22.885 37.201 1.00 95.50 208 ASP A O 1
ATOM 1692 N N . LYS A 1 209 ? -21.072 -24.428 37.446 1.00 96.19 209 LYS A N 1
ATOM 1693 C CA . LYS A 1 209 ? -20.104 -23.495 38.042 1.00 96.19 209 LYS A CA 1
ATOM 1694 C C . LYS A 1 209 ? -19.660 -22.408 37.057 1.00 96.19 209 LYS A C 1
ATOM 1696 O O . LYS A 1 209 ? -19.489 -21.263 37.467 1.00 96.19 209 LYS A O 1
ATOM 1701 N N . ALA A 1 210 ? -19.491 -22.735 35.776 1.00 93.88 210 ALA A N 1
ATOM 1702 C CA . ALA A 1 210 ? -19.065 -21.762 34.774 1.00 93.88 210 ALA A CA 1
ATOM 1703 C C . ALA A 1 210 ? -20.136 -20.684 34.561 1.00 93.88 210 ALA A C 1
ATOM 1705 O O . ALA A 1 210 ? -19.805 -19.505 34.414 1.00 93.88 210 ALA A O 1
ATOM 1706 N N . PHE A 1 211 ? -21.417 -21.063 34.621 1.00 93.12 211 PHE A N 1
ATOM 1707 C CA . PHE A 1 211 ? -22.527 -20.115 34.629 1.00 93.12 211 PHE A CA 1
ATOM 1708 C C . PHE A 1 211 ? -22.473 -19.172 35.836 1.00 93.12 211 PHE A C 1
ATOM 1710 O O . PHE A 1 211 ? -22.622 -17.960 35.652 1.00 93.12 211 PHE A O 1
ATOM 1717 N N . ARG A 1 212 ? -22.225 -19.693 37.049 1.00 94.25 212 ARG A N 1
ATOM 1718 C CA . ARG A 1 212 ? -22.074 -18.867 38.263 1.00 94.25 212 ARG A CA 1
ATOM 1719 C C . ARG A 1 212 ? -20.922 -17.874 38.131 1.00 94.25 212 ARG A C 1
ATOM 1721 O O . ARG A 1 212 ? -21.126 -16.678 38.336 1.00 94.25 212 ARG A O 1
ATOM 1728 N N . ASP A 1 213 ? -19.747 -18.351 37.727 1.00 93.94 213 ASP A N 1
ATOM 1729 C CA . ASP A 1 213 ? -18.542 -17.529 37.584 1.00 93.94 213 ASP A CA 1
ATOM 1730 C C . ASP A 1 213 ? -18.750 -16.422 36.525 1.00 93.94 213 ASP A C 1
ATOM 1732 O O . ASP A 1 213 ? -18.432 -15.252 36.762 1.00 93.94 213 ASP A O 1
ATOM 1736 N N . ASP A 1 214 ? -19.362 -16.743 35.376 1.00 91.94 214 ASP A N 1
ATOM 1737 C CA . ASP A 1 214 ? -19.692 -15.753 34.340 1.00 91.94 214 ASP A CA 1
ATOM 1738 C C . ASP A 1 214 ? -20.799 -14.783 34.788 1.00 91.94 214 ASP A C 1
ATOM 1740 O O . ASP A 1 214 ? -20.743 -13.586 34.498 1.00 91.94 214 ASP A O 1
ATOM 1744 N N . TYR A 1 215 ? -21.805 -15.248 35.535 1.00 91.50 215 TYR A N 1
ATOM 1745 C CA . TYR A 1 215 ? -22.832 -14.380 36.113 1.00 91.50 215 TYR A CA 1
ATOM 1746 C C . TYR A 1 215 ? -22.228 -13.359 37.080 1.00 91.50 215 TYR A C 1
ATOM 1748 O O . TYR A 1 215 ? -22.427 -12.160 36.870 1.00 91.50 215 TYR A O 1
ATOM 1756 N N . VAL A 1 216 ? -21.425 -13.804 38.053 1.00 92.31 216 VAL A N 1
ATOM 1757 C CA . VAL A 1 216 ? -20.723 -12.933 39.013 1.00 92.31 216 VAL A CA 1
ATOM 1758 C C . VAL A 1 216 ? -19.822 -11.934 38.283 1.00 92.31 216 VAL A C 1
ATOM 1760 O O . VAL A 1 216 ? -19.864 -10.730 38.553 1.00 92.31 216 VAL A O 1
ATOM 1763 N N . LYS A 1 217 ? -19.069 -12.395 37.280 1.00 92.25 217 LYS A N 1
ATOM 1764 C CA . LYS A 1 217 ? -18.218 -11.534 36.452 1.00 92.25 217 LYS A CA 1
ATOM 1765 C C . LYS A 1 217 ? -19.008 -10.453 35.708 1.00 92.25 217 LYS A C 1
ATOM 1767 O O . LYS A 1 217 ? -18.549 -9.315 35.629 1.00 92.25 217 LYS A O 1
ATOM 1772 N N . ARG A 1 218 ? -20.187 -10.778 35.164 1.00 90.50 218 ARG A N 1
ATOM 1773 C CA . ARG A 1 218 ? -21.040 -9.821 34.431 1.00 90.50 218 ARG A CA 1
ATOM 1774 C C . ARG A 1 218 ? -21.682 -8.779 35.346 1.00 90.50 218 ARG A C 1
ATOM 1776 O O . ARG A 1 218 ? -21.818 -7.631 34.927 1.00 90.50 218 ARG A O 1
ATOM 1783 N N . ILE A 1 219 ? -22.083 -9.154 36.562 1.00 90.44 219 ILE A N 1
ATOM 1784 C CA . ILE A 1 219 ? -22.740 -8.230 37.503 1.00 90.44 219 ILE A CA 1
ATOM 1785 C C . ILE A 1 219 ? -21.746 -7.370 38.292 1.00 90.44 219 ILE A C 1
ATOM 1787 O O . ILE A 1 219 ? -22.105 -6.263 38.683 1.00 90.44 219 ILE A O 1
ATOM 1791 N N . SER A 1 220 ? -20.511 -7.842 38.494 1.00 92.50 220 SER A N 1
ATOM 1792 C CA . SER A 1 220 ? -19.498 -7.183 39.331 1.00 92.50 220 SER A CA 1
ATOM 1793 C C . SER A 1 220 ? -19.269 -5.701 38.984 1.00 92.50 220 SER A C 1
ATOM 1795 O O . SER A 1 220 ? -19.398 -4.874 39.887 1.00 92.50 220 SER A O 1
ATOM 1797 N N . PRO A 1 221 ? -19.070 -5.296 37.710 1.00 92.00 221 PRO A N 1
ATOM 1798 C CA . PRO A 1 221 ? -18.925 -3.879 37.369 1.00 92.00 221 PRO A CA 1
ATOM 1799 C C . PRO A 1 221 ? -20.151 -3.041 37.753 1.00 92.00 221 PRO A C 1
ATOM 1801 O O . PRO A 1 221 ? -20.014 -1.966 38.324 1.00 92.00 221 PRO A O 1
ATOM 1804 N N . SER A 1 222 ? -21.358 -3.566 37.513 1.00 91.75 222 SER A N 1
ATOM 1805 C CA . SER A 1 222 ? -22.605 -2.879 37.866 1.00 91.75 222 SER A CA 1
ATOM 1806 C C . SER A 1 222 ? -22.813 -2.785 39.380 1.00 91.75 222 SER A C 1
ATOM 1808 O O . SER A 1 222 ? -23.418 -1.829 39.860 1.00 91.75 222 SER A O 1
ATOM 1810 N N . LEU A 1 223 ? -22.356 -3.775 40.150 1.00 93.62 223 LEU A N 1
ATOM 1811 C CA . LEU A 1 223 ? -22.356 -3.707 41.612 1.00 93.62 223 LEU A CA 1
ATOM 1812 C C . LEU A 1 223 ? -21.364 -2.645 42.095 1.00 93.62 223 LEU A C 1
ATOM 1814 O O . LEU A 1 223 ? -21.745 -1.796 42.892 1.00 93.62 223 LEU A O 1
ATOM 1818 N N . CYS A 1 224 ? -20.148 -2.619 41.546 1.00 90.19 224 CYS A N 1
ATOM 1819 C CA . CYS A 1 224 ? -19.141 -1.609 41.865 1.00 90.19 224 CYS A CA 1
ATOM 1820 C C . CYS A 1 224 ? -19.622 -0.179 41.573 1.00 90.19 224 CYS A C 1
ATOM 1822 O O . CYS A 1 224 ? -19.512 0.674 42.450 1.00 90.19 224 CYS A O 1
ATOM 1824 N N . GLU A 1 225 ? -20.204 0.075 40.396 1.00 92.50 225 GLU A N 1
ATOM 1825 C CA . GLU A 1 225 ? -20.762 1.388 40.016 1.00 92.50 225 GLU A CA 1
ATOM 1826 C C . GLU A 1 225 ? -21.881 1.850 40.957 1.00 92.50 225 GLU A C 1
ATOM 1828 O O . GLU A 1 225 ? -22.011 3.037 41.243 1.00 92.50 225 GLU A O 1
ATOM 1833 N N . ARG A 1 226 ? -22.683 0.908 41.459 1.00 92.69 226 ARG A N 1
ATOM 1834 C CA . ARG A 1 226 ? -23.759 1.176 42.422 1.00 92.69 226 ARG A CA 1
ATOM 1835 C C . ARG A 1 226 ? -23.285 1.146 43.877 1.00 92.69 226 ARG A C 1
ATOM 1837 O O . ARG A 1 226 ? -24.122 1.220 44.768 1.00 92.69 226 ARG A O 1
ATOM 1844 N N . GLN A 1 227 ? -21.977 1.005 44.115 1.00 90.56 227 GLN A N 1
ATOM 1845 C CA . GLN A 1 227 ? -21.377 0.883 45.447 1.00 90.56 227 GLN A CA 1
ATOM 1846 C C . GLN A 1 227 ? -21.982 -0.264 46.279 1.00 90.56 227 GLN A C 1
ATOM 1848 O O . GLN A 1 227 ? -22.164 -0.156 47.488 1.00 90.56 227 GLN A O 1
ATOM 1853 N N . LEU A 1 228 ? -22.286 -1.385 45.626 1.00 91.88 228 LEU A N 1
ATOM 1854 C CA . LEU A 1 228 ? -22.790 -2.603 46.251 1.00 91.88 228 LEU A CA 1
ATOM 1855 C C . LEU A 1 228 ? -21.660 -3.628 46.421 1.00 91.88 228 LEU A C 1
ATOM 1857 O O . LEU A 1 228 ? -20.726 -3.698 45.616 1.00 91.88 228 LEU A O 1
ATOM 1861 N N . ASN A 1 229 ? -21.757 -4.438 47.470 1.00 90.56 229 ASN A N 1
ATOM 1862 C CA . ASN A 1 229 ? -20.942 -5.631 47.674 1.00 90.56 229 ASN A CA 1
ATOM 1863 C C . ASN A 1 229 ? -21.321 -6.737 46.679 1.00 90.56 229 ASN A C 1
ATOM 1865 O O . ASN A 1 229 ? -22.343 -6.647 45.996 1.00 90.56 229 ASN A O 1
ATOM 1869 N N . GLN A 1 230 ? -20.512 -7.801 46.617 1.00 85.81 230 GLN A N 1
ATOM 1870 C CA . GLN A 1 230 ? -20.791 -8.972 45.768 1.00 85.81 230 GLN A CA 1
ATOM 1871 C C . GLN A 1 230 ? -22.170 -9.588 46.066 1.00 85.81 230 GLN A C 1
ATOM 1873 O O . GLN A 1 230 ? -22.861 -10.007 45.141 1.00 85.81 230 GLN A O 1
ATOM 1878 N N . ASP A 1 231 ? -22.612 -9.514 47.324 1.00 86.25 231 ASP A N 1
ATOM 1879 C CA . ASP A 1 231 ? -23.928 -9.982 47.780 1.00 86.25 231 ASP A CA 1
ATOM 1880 C C . ASP A 1 231 ? -25.079 -8.994 47.493 1.00 86.25 231 ASP A C 1
ATOM 1882 O O . ASP A 1 231 ? -26.220 -9.225 47.883 1.00 86.25 231 ASP A O 1
ATOM 1886 N N . GLY A 1 232 ? -24.804 -7.850 46.856 1.00 85.56 232 GLY A N 1
ATOM 1887 C CA . GLY A 1 232 ? -25.806 -6.833 46.515 1.00 85.56 232 GLY A CA 1
ATOM 1888 C C . GLY A 1 232 ? -26.185 -5.863 47.641 1.00 85.56 232 GLY A C 1
ATOM 1889 O O . GLY A 1 232 ? -26.990 -4.964 47.409 1.00 85.56 232 GLY A O 1
ATOM 1890 N N . ARG A 1 233 ? -25.604 -5.997 48.840 1.00 89.69 233 ARG A N 1
ATOM 1891 C CA . ARG A 1 233 ? -25.783 -5.043 49.953 1.00 89.69 233 ARG A CA 1
ATOM 1892 C C . ARG A 1 233 ? -24.994 -3.757 49.699 1.00 89.69 233 ARG A C 1
ATOM 1894 O O . ARG A 1 233 ? -23.913 -3.820 49.119 1.00 89.69 233 ARG A O 1
ATOM 1901 N N . ILE A 1 234 ? -25.519 -2.610 50.131 1.00 88.31 234 ILE A N 1
ATOM 1902 C CA . ILE A 1 234 ? -24.809 -1.322 50.052 1.00 88.31 234 ILE A CA 1
ATOM 1903 C C . ILE A 1 234 ? -23.497 -1.443 50.832 1.00 88.31 234 ILE A C 1
ATOM 1905 O O . ILE A 1 234 ? -23.478 -2.002 51.925 1.00 88.31 234 ILE A O 1
ATOM 1909 N N . LYS A 1 235 ? -22.395 -0.965 50.251 1.00 82.25 235 LYS A N 1
ATOM 1910 C CA . LYS A 1 235 ? -21.125 -0.828 50.967 1.00 82.25 235 LYS A CA 1
ATOM 1911 C C . LYS A 1 235 ? -21.304 0.209 52.063 1.00 82.25 235 LYS A C 1
ATOM 1913 O O . LYS A 1 235 ? -21.635 1.348 51.739 1.00 82.25 235 LYS A O 1
ATOM 1918 N N . ASP A 1 236 ? -21.050 -0.162 53.314 1.00 77.81 236 ASP A N 1
ATOM 1919 C CA . ASP A 1 236 ? -21.141 0.775 54.430 1.00 77.81 236 ASP A CA 1
ATOM 1920 C C . ASP A 1 236 ? -20.303 2.029 54.127 1.00 77.81 236 ASP A C 1
ATOM 1922 O O . ASP A 1 236 ? -19.101 1.910 53.849 1.00 77.81 236 ASP A O 1
ATOM 1926 N N . PRO A 1 237 ? -20.903 3.234 54.141 1.00 68.94 237 PRO A N 1
ATOM 1927 C CA . PRO A 1 237 ? -20.169 4.468 53.877 1.00 68.94 237 PRO A CA 1
ATOM 1928 C C . PRO A 1 237 ? -19.051 4.681 54.908 1.00 68.94 237 PRO A C 1
ATOM 1930 O O . PRO A 1 237 ? -17.998 5.216 54.571 1.00 68.94 237 PRO A O 1
ATOM 1933 N N . GLU A 1 238 ? -19.230 4.179 56.133 1.00 62.06 238 GLU A N 1
ATOM 1934 C CA . GLU A 1 238 ? -18.234 4.247 57.208 1.00 62.06 238 GLU A CA 1
ATOM 1935 C C . GLU A 1 238 ? -16.970 3.436 56.896 1.00 62.06 238 GLU A C 1
ATOM 1937 O O . GLU A 1 238 ? -15.866 3.857 57.232 1.00 62.06 238 GLU A O 1
ATOM 1942 N N . VAL A 1 239 ? -17.092 2.318 56.175 1.00 59.94 239 VAL A N 1
ATOM 1943 C CA . VAL A 1 239 ? -15.936 1.503 55.778 1.00 59.94 239 VAL A CA 1
ATOM 1944 C C . VAL A 1 239 ? -15.214 2.124 54.576 1.00 59.94 239 VAL A C 1
ATOM 1946 O O . VAL A 1 239 ? -13.996 1.996 54.483 1.00 59.94 239 VAL A O 1
ATOM 1949 N N . GLN A 1 240 ? -15.900 2.876 53.704 1.00 53.78 240 GLN A N 1
ATOM 1950 C CA . GLN A 1 240 ? -15.251 3.588 52.587 1.00 53.78 240 GLN A CA 1
ATOM 1951 C C . GLN A 1 240 ? -14.242 4.646 53.069 1.00 53.78 240 GLN A C 1
ATOM 1953 O O . GLN A 1 240 ? -13.200 4.808 52.441 1.00 53.78 240 GLN A O 1
ATOM 1958 N N . VAL A 1 241 ? -14.479 5.282 54.223 1.00 51.91 241 VAL A N 1
ATOM 1959 C CA . VAL A 1 241 ? -13.520 6.223 54.839 1.00 51.91 241 VAL A CA 1
ATOM 1960 C C . VAL A 1 241 ? -12.317 5.495 55.461 1.00 51.91 241 VAL A C 1
ATOM 1962 O O . VAL A 1 241 ? -11.232 6.059 55.571 1.00 51.91 241 VAL A O 1
ATOM 1965 N N . VAL A 1 242 ? -12.466 4.222 55.835 1.00 49.78 242 VAL A N 1
ATOM 1966 C CA . VAL A 1 242 ? -11.411 3.454 56.517 1.00 49.78 242 VAL A CA 1
ATOM 1967 C C . VAL A 1 242 ? -10.376 2.883 55.546 1.00 49.78 242 VAL A C 1
ATOM 1969 O O . VAL A 1 242 ? -9.199 2.840 55.898 1.00 49.78 242 VAL A O 1
ATOM 1972 N N . TRP A 1 243 ? -10.756 2.513 54.319 1.00 36.19 243 TRP A N 1
ATOM 1973 C CA . TRP A 1 243 ? -9.777 2.070 53.309 1.00 36.19 243 TRP A CA 1
ATOM 1974 C C . TRP A 1 243 ? -8.911 3.215 52.773 1.00 36.19 243 TRP A C 1
ATOM 1976 O O . TRP A 1 243 ? -7.806 2.965 52.303 1.00 36.19 243 TRP A O 1
ATOM 1986 N N . GLU A 1 244 ? -9.367 4.462 52.901 1.00 39.97 244 GLU A N 1
ATOM 1987 C CA . GLU A 1 244 ? -8.560 5.648 52.588 1.00 39.97 244 GLU A CA 1
ATOM 1988 C C . GLU A 1 244 ? -7.787 6.179 53.811 1.00 39.97 244 GLU A C 1
ATOM 1990 O O . GLU A 1 244 ? -6.910 7.029 53.672 1.00 39.97 244 GLU A O 1
ATOM 1995 N N . LYS A 1 245 ? -8.083 5.686 55.025 1.00 40.94 245 LYS A N 1
ATOM 1996 C CA . LYS A 1 245 ? -7.555 6.259 56.270 1.00 40.94 245 LYS A CA 1
ATOM 1997 C C . LYS A 1 245 ? -7.323 5.222 57.376 1.00 40.94 245 LYS A C 1
ATOM 1999 O O . LYS A 1 245 ? -7.837 5.348 58.484 1.00 40.94 245 LYS A O 1
ATOM 2004 N N . LYS A 1 246 ? -6.493 4.215 57.104 1.00 27.98 246 LYS A N 1
ATOM 2005 C CA . LYS A 1 246 ? -5.773 3.448 58.135 1.00 27.98 246 LYS A CA 1
ATOM 2006 C C . LYS A 1 246 ? -4.378 3.082 57.639 1.00 27.98 246 LYS A C 1
ATOM 2008 O O . LYS A 1 246 ? -4.240 2.075 56.964 1.00 27.98 246 LYS A O 1
ATOM 2013 N N . VAL A 1 247 ? -3.400 3.921 57.994 1.00 33.59 247 VAL A N 1
ATOM 2014 C CA . VAL A 1 247 ? -2.077 3.626 58.599 1.00 33.59 247 VAL A CA 1
ATOM 2015 C C . VAL A 1 247 ? -1.385 4.989 58.866 1.00 33.59 247 VAL A C 1
ATOM 2017 O O . VAL A 1 247 ? -1.474 5.856 57.999 1.00 33.59 247 VAL A O 1
ATOM 2020 N N . PRO A 1 248 ? -0.688 5.220 60.002 1.00 40.75 248 PRO A N 1
ATOM 2021 C CA . PRO A 1 248 ? -0.764 4.537 61.294 1.00 40.75 248 PRO A CA 1
ATOM 2022 C C . PRO A 1 248 ? -1.033 5.484 62.479 1.00 40.75 248 PRO A C 1
ATOM 2024 O O . PRO A 1 248 ? -0.678 6.660 62.509 1.00 40.75 248 PRO A O 1
ATOM 2027 N N . VAL A 1 249 ? -1.620 4.902 63.520 1.00 34.81 249 VAL A N 1
ATOM 2028 C CA . VAL A 1 249 ? -1.718 5.484 64.857 1.00 34.81 249 VAL A CA 1
ATOM 2029 C C . VAL A 1 249 ? -0.333 5.435 65.508 1.00 34.81 249 VAL A C 1
ATOM 2031 O O . VAL A 1 249 ? 0.167 4.357 65.820 1.00 34.81 249 VAL A O 1
ATOM 2034 N N . LYS A 1 250 ? 0.264 6.613 65.724 1.00 32.25 250 LYS A N 1
ATOM 2035 C CA . LYS A 1 250 ? 1.349 6.832 66.687 1.00 32.25 250 LYS A CA 1
ATOM 2036 C C . LYS A 1 250 ? 0.789 6.649 68.101 1.00 32.25 250 LYS A C 1
ATOM 2038 O O . LYS A 1 250 ? -0.062 7.420 68.537 1.00 32.25 250 LYS A O 1
ATOM 2043 N N . GLY A 1 251 ? 1.290 5.636 68.803 1.00 23.81 251 GLY A N 1
ATOM 2044 C CA . GLY A 1 251 ? 1.331 5.610 70.260 1.00 23.81 251 GLY A CA 1
ATOM 2045 C C . GLY A 1 251 ? 2.493 6.484 70.732 1.00 23.81 251 GLY A C 1
ATOM 2046 O O . GLY A 1 251 ? 3.622 6.302 70.284 1.00 23.81 251 GLY A O 1
ATOM 2047 N N . GLY A 1 252 ? 2.198 7.461 71.585 1.00 26.89 252 GLY A N 1
ATOM 2048 C CA . GLY A 1 252 ? 3.158 8.427 72.112 1.00 26.89 252 GLY A CA 1
ATOM 2049 C C . GLY A 1 252 ? 2.480 9.317 73.149 1.00 26.89 252 GLY A C 1
ATOM 2050 O O . GLY A 1 252 ? 1.674 10.175 72.819 1.00 26.89 252 GLY A O 1
ATOM 2051 N N . GLU A 1 253 ? 2.770 9.007 74.399 1.00 24.03 253 GLU A N 1
ATOM 2052 C CA . GLU A 1 253 ? 2.172 9.425 75.664 1.00 24.03 253 GLU A CA 1
ATOM 2053 C C . GLU A 1 253 ? 2.658 10.808 76.171 1.00 24.03 253 GLU A C 1
ATOM 2055 O O . GLU A 1 253 ? 3.714 11.276 75.749 1.00 24.03 253 GLU A O 1
ATOM 2060 N N . LYS A 1 254 ? 1.921 11.364 77.159 1.00 27.55 254 LYS A N 1
ATOM 2061 C CA . LYS A 1 254 ? 2.125 12.576 78.011 1.00 27.55 254 LYS A CA 1
ATOM 2062 C C . LYS A 1 254 ? 1.381 13.840 77.553 1.00 27.55 254 LYS A C 1
ATOM 2064 O O . LYS A 1 254 ? 1.738 14.463 76.567 1.00 27.55 254 LYS A O 1
ATOM 2069 N N . VAL A 1 255 ? 0.245 14.204 78.163 1.00 25.48 255 VAL A N 1
ATOM 2070 C CA . VAL A 1 255 ? 0.064 14.804 79.511 1.00 25.48 255 VAL A CA 1
ATOM 2071 C C . VAL A 1 255 ? 0.927 16.052 79.707 1.00 25.48 255 VAL A C 1
ATOM 2073 O O . VAL A 1 255 ? 2.070 15.951 80.132 1.00 25.48 255 VAL A O 1
ATOM 2076 N N . HIS A 1 256 ? 0.335 17.221 79.456 1.00 30.72 256 HIS A N 1
ATOM 2077 C CA . HIS A 1 256 ? 0.569 18.418 80.260 1.00 30.72 256 HIS A CA 1
ATOM 2078 C C . HIS A 1 256 ? -0.691 19.286 80.262 1.00 30.72 256 HIS A C 1
ATOM 2080 O O . HIS A 1 256 ? -1.047 19.947 79.292 1.00 30.72 256 HIS A O 1
ATOM 2086 N N . GLU A 1 257 ? -1.374 19.211 81.395 1.00 24.41 257 GLU A N 1
ATOM 2087 C CA . GLU A 1 257 ? -2.438 20.084 81.850 1.00 24.41 257 GLU A CA 1
ATOM 2088 C C . GLU A 1 257 ? -1.770 21.195 82.671 1.00 24.41 257 GLU A C 1
ATOM 2090 O O . GLU A 1 257 ? -1.200 20.926 83.726 1.00 24.41 257 GLU A O 1
ATOM 2095 N N . THR A 1 258 ? -1.791 22.435 82.182 1.00 30.66 258 THR A N 1
ATOM 2096 C CA . THR A 1 258 ? -1.522 23.624 83.003 1.00 30.66 258 THR A CA 1
ATOM 2097 C C . THR A 1 258 ? -2.403 24.771 82.531 1.00 30.66 258 THR A C 1
ATOM 2099 O O . THR A 1 258 ? -2.112 25.444 81.545 1.00 30.66 258 THR A O 1
ATOM 2102 N N . ASN A 1 259 ? -3.476 24.994 83.286 1.00 23.23 259 ASN A N 1
ATOM 2103 C CA . ASN A 1 259 ? -4.073 26.308 83.461 1.00 23.23 259 ASN A CA 1
ATOM 2104 C C . ASN A 1 259 ? -3.030 27.249 84.071 1.00 23.23 259 ASN A C 1
ATOM 2106 O O . ASN A 1 259 ? -2.472 26.905 85.116 1.00 23.23 259 ASN A O 1
ATOM 2110 N N . ARG A 1 260 ? -2.840 28.436 83.485 1.00 27.44 260 ARG A N 1
ATOM 2111 C CA . ARG A 1 260 ? -2.725 29.700 84.226 1.00 27.44 260 ARG A CA 1
ATOM 2112 C C . ARG A 1 260 ? -2.639 30.916 83.302 1.00 27.44 260 ARG A C 1
ATOM 2114 O O . ARG A 1 260 ? -1.932 30.908 82.305 1.00 27.44 260 ARG A O 1
ATOM 2121 N N . GLU A 1 261 ? -3.321 31.942 83.796 1.00 29.84 261 GLU A N 1
ATOM 2122 C CA . GLU A 1 261 ? -3.050 33.374 83.683 1.00 29.84 261 GLU A CA 1
ATOM 2123 C C . GLU A 1 261 ? -3.828 34.201 82.656 1.00 29.84 261 GLU A C 1
ATOM 2125 O O . GLU A 1 261 ? -3.667 34.147 81.439 1.00 29.84 261 GLU A O 1
ATOM 2130 N N . ASP A 1 262 ? -4.685 35.013 83.272 1.00 24.34 262 ASP A N 1
ATOM 2131 C CA . ASP A 1 262 ? -5.470 36.107 82.760 1.00 24.34 262 ASP A CA 1
ATOM 2132 C C . ASP A 1 262 ? -4.621 37.158 82.038 1.00 24.34 262 ASP A C 1
ATOM 2134 O O . ASP A 1 262 ? -3.602 37.642 82.531 1.00 24.34 262 ASP A O 1
ATOM 2138 N N . SER A 1 263 ? -5.127 37.609 80.894 1.00 38.12 263 SER A N 1
ATOM 2139 C CA . SER A 1 263 ? -4.866 38.944 80.358 1.00 38.12 263 SER A CA 1
ATOM 2140 C C . SER A 1 263 ? -6.072 39.401 79.542 1.00 38.12 263 SER A C 1
ATOM 2142 O O . SER A 1 263 ? -6.202 39.160 78.348 1.00 38.12 263 SER A O 1
ATOM 2144 N N . SER A 1 264 ? -6.998 40.030 80.264 1.00 32.06 264 SER A N 1
ATOM 2145 C CA . SER A 1 264 ? -7.767 41.214 79.873 1.00 32.06 264 SER A CA 1
ATOM 2146 C C . SER A 1 264 ? -7.505 41.765 78.453 1.00 32.06 264 SER A C 1
ATOM 2148 O O . SER A 1 264 ? -6.522 42.471 78.227 1.00 32.06 264 SER A O 1
ATOM 2150 N N . SER A 1 265 ? -8.487 41.619 77.557 1.00 36.12 265 SER A N 1
ATOM 2151 C CA . SER A 1 265 ? -8.987 42.761 76.776 1.00 36.12 265 SER A CA 1
ATOM 2152 C C . SER A 1 265 ? -10.479 42.568 76.472 1.00 36.12 265 SER A C 1
ATOM 2154 O O . SER A 1 265 ? -10.889 41.684 75.724 1.00 36.12 265 SER A O 1
ATOM 2156 N N . ASN A 1 266 ? -11.300 43.378 77.138 1.00 22.98 266 ASN A N 1
ATOM 2157 C CA . ASN A 1 266 ? -12.715 43.570 76.846 1.00 22.98 266 ASN A CA 1
ATOM 2158 C C . ASN A 1 266 ? -12.854 44.552 75.678 1.00 22.98 266 ASN A C 1
ATOM 2160 O O . ASN A 1 266 ? -12.251 45.620 75.723 1.00 22.98 266 ASN A O 1
ATOM 2164 N N . SER A 1 267 ? -13.741 44.273 74.724 1.00 33.62 267 SER A N 1
ATOM 2165 C CA . SER A 1 267 ? -14.704 45.275 74.246 1.00 33.62 267 SER A CA 1
ATOM 2166 C C . SER A 1 267 ? -15.789 44.612 73.406 1.00 33.62 267 SER A C 1
ATOM 2168 O O . SER A 1 267 ? -15.542 43.984 72.381 1.00 33.62 267 SER A O 1
ATOM 2170 N N . SER A 1 268 ? -17.009 44.804 73.876 1.00 28.58 268 SER A N 1
ATOM 2171 C CA . SER A 1 268 ? -18.285 44.555 73.231 1.00 28.58 268 SER A CA 1
ATOM 2172 C C . SER A 1 268 ? -18.473 45.387 71.955 1.00 28.58 268 SER A C 1
ATOM 2174 O O . SER A 1 268 ? -18.013 46.521 71.879 1.00 28.58 268 SER A O 1
ATOM 2176 N N . GLN A 1 269 ? -19.227 44.860 70.986 1.00 29.80 269 GLN A N 1
ATOM 2177 C CA . GLN A 1 269 ? -20.500 45.461 70.567 1.00 29.80 269 GLN A CA 1
ATOM 2178 C C . GLN A 1 269 ? -21.230 44.567 69.556 1.00 29.80 269 GLN A C 1
ATOM 2180 O O . GLN A 1 269 ? -20.740 44.230 68.483 1.00 29.80 269 GLN A O 1
ATOM 2185 N N . TYR A 1 270 ? -22.444 44.204 69.951 1.00 20.97 270 TYR A N 1
ATOM 2186 C CA . TYR A 1 270 ? -23.501 43.624 69.136 1.00 20.97 270 TYR A CA 1
ATOM 2187 C C . TYR A 1 270 ? -24.044 44.712 68.193 1.00 20.97 270 TYR A C 1
ATOM 2189 O O . TYR A 1 270 ? -24.334 45.817 68.649 1.00 20.97 270 TYR A O 1
ATOM 2197 N N . GLY A 1 271 ? -24.199 44.422 66.901 1.00 30.08 271 GLY A N 1
ATOM 2198 C CA . GLY A 1 271 ? -24.688 45.399 65.924 1.00 30.08 271 GLY A CA 1
ATOM 2199 C C . GLY A 1 271 ? -25.076 44.750 64.602 1.00 30.08 271 GLY A C 1
ATOM 2200 O O . GLY A 1 271 ? -24.237 44.470 63.756 1.00 30.08 271 GLY A O 1
ATOM 2201 N N . SER A 1 272 ? -26.369 44.484 64.470 1.00 24.47 272 SER A N 1
ATOM 2202 C CA . SER A 1 272 ? -27.044 43.915 63.307 1.00 24.47 272 SER A CA 1
ATOM 2203 C C . SER A 1 272 ? -27.247 44.945 62.176 1.00 24.47 272 SER A C 1
ATOM 2205 O O . SER A 1 272 ? -27.257 46.146 62.422 1.00 24.47 272 SER A O 1
ATOM 2207 N N . VAL A 1 273 ? -27.570 44.419 60.986 1.00 28.44 273 VAL A N 1
ATOM 2208 C CA . VAL A 1 273 ? -28.296 45.047 59.857 1.00 28.44 273 VAL A CA 1
ATOM 2209 C C . VAL A 1 273 ? -27.479 45.734 58.742 1.00 28.44 273 VAL A C 1
ATOM 2211 O O . VAL A 1 273 ? -27.082 46.887 58.826 1.00 28.44 273 VAL A O 1
ATOM 2214 N N . ILE A 1 274 ? -27.355 44.984 57.636 1.00 26.20 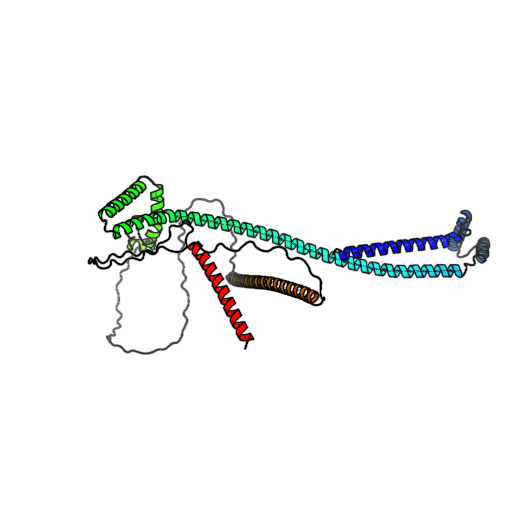274 ILE A N 1
ATOM 2215 C CA . ILE A 1 274 ? -27.671 45.332 56.231 1.00 26.20 274 ILE A CA 1
ATOM 2216 C C . ILE A 1 274 ? -27.284 46.739 55.737 1.00 26.20 274 ILE A C 1
ATOM 2218 O O . ILE A 1 274 ? -27.931 47.722 56.069 1.00 26.20 274 ILE A O 1
ATOM 2222 N N . THR A 1 275 ? -26.384 46.796 54.748 1.00 30.05 275 THR A N 1
ATOM 2223 C CA . THR A 1 275 ? -26.576 47.579 53.507 1.00 30.05 275 THR A CA 1
ATOM 2224 C C . THR A 1 275 ? -25.609 47.121 52.409 1.00 30.05 275 THR A C 1
ATOM 2226 O O . THR A 1 275 ? -24.406 47.339 52.437 1.00 30.05 275 THR A O 1
ATOM 2229 N N . ASP A 1 276 ? -26.184 46.398 51.459 1.00 24.19 276 ASP A N 1
ATOM 2230 C CA . ASP A 1 276 ? -26.109 46.592 50.013 1.00 24.19 276 ASP A CA 1
ATOM 2231 C C . ASP A 1 276 ? -25.043 47.525 49.379 1.00 24.19 276 ASP A C 1
ATOM 2233 O O . ASP A 1 276 ? -24.882 48.686 49.745 1.00 24.19 276 ASP A O 1
ATOM 2237 N N . LYS A 1 277 ? -24.537 47.038 48.230 1.00 26.84 277 LYS A N 1
ATOM 2238 C CA . LYS A 1 277 ? -23.892 47.746 47.099 1.00 26.84 277 LYS A CA 1
ATOM 2239 C C . LYS A 1 277 ? -22.397 48.096 47.217 1.00 26.84 277 LYS A C 1
ATOM 2241 O O . LYS A 1 277 ? -22.012 49.114 47.774 1.00 26.84 277 LYS A O 1
ATOM 2246 N N . ARG A 1 278 ? -21.597 47.422 46.375 1.00 28.92 278 ARG A N 1
ATOM 2247 C CA . ARG A 1 278 ? -21.084 47.950 45.079 1.00 28.92 278 ARG A CA 1
ATOM 2248 C C . ARG A 1 278 ? -19.646 47.482 44.799 1.00 28.92 278 ARG A C 1
ATOM 2250 O O . ARG A 1 278 ? -18.722 47.776 45.540 1.00 28.92 278 ARG A O 1
ATOM 2257 N N . LYS A 1 279 ? -19.503 46.810 43.650 1.00 22.05 279 LYS A N 1
ATOM 2258 C CA . LYS A 1 279 ? -18.336 46.728 42.749 1.00 22.05 279 LYS A CA 1
ATOM 2259 C C . LYS A 1 279 ? -17.060 47.466 43.192 1.00 22.05 279 LYS A C 1
ATOM 2261 O O . LYS A 1 279 ? -17.067 48.695 43.207 1.00 22.05 279 LYS A O 1
ATOM 2266 N N . LYS A 1 280 ? -15.935 46.740 43.242 1.00 30.38 280 LYS A N 1
ATOM 2267 C CA . LYS A 1 280 ? -14.681 47.182 42.607 1.00 30.38 280 LYS A CA 1
ATOM 2268 C C . LYS A 1 280 ? -13.721 46.011 42.371 1.00 30.38 280 LYS A C 1
ATOM 2270 O O . LYS A 1 280 ? -13.226 45.392 43.303 1.00 30.38 280 LYS A O 1
ATOM 2275 N N . GLU A 1 281 ? -13.470 45.735 41.097 1.00 24.33 281 GLU A N 1
ATOM 2276 C CA . GLU A 1 281 ? -12.268 45.059 40.614 1.00 24.33 281 GLU A CA 1
ATOM 2277 C C . GLU A 1 281 ? -11.024 45.827 41.077 1.00 24.33 281 GLU A C 1
ATOM 2279 O O . GLU A 1 281 ? -10.993 47.039 40.896 1.00 24.33 281 GLU A O 1
ATOM 2284 N N . THR A 1 282 ? -10.004 45.140 41.606 1.00 28.52 282 THR A N 1
ATOM 2285 C CA . THR A 1 282 ? -8.582 45.311 41.227 1.00 28.52 282 THR A CA 1
ATOM 2286 C C . THR A 1 282 ? -7.667 44.431 42.087 1.00 28.52 282 THR A C 1
ATOM 2288 O O . THR A 1 282 ? -7.556 44.637 43.287 1.00 28.52 282 THR A O 1
ATOM 2291 N N . ARG A 1 283 ? -6.975 43.500 41.414 1.00 24.78 283 ARG A N 1
ATOM 2292 C CA . ARG A 1 283 ? -5.547 43.136 41.548 1.00 24.78 283 ARG A CA 1
ATOM 2293 C C . ARG A 1 283 ? -4.848 43.286 42.914 1.00 24.78 283 ARG A C 1
ATOM 2295 O O . ARG A 1 283 ? -4.603 44.405 43.349 1.00 24.78 283 ARG A O 1
ATOM 2302 N N . LYS A 1 284 ? -4.276 42.165 43.379 1.00 32.59 284 LYS A N 1
ATOM 2303 C CA . LYS A 1 284 ? -2.844 41.895 43.711 1.00 32.59 284 LYS A CA 1
ATOM 2304 C C . LYS A 1 284 ? -2.824 40.521 44.417 1.00 32.59 284 LYS A C 1
ATOM 2306 O O . LYS A 1 284 ? -3.577 40.341 45.356 1.00 32.59 284 LYS A O 1
ATOM 2311 N N . LYS A 1 285 ? -2.259 39.433 43.881 1.00 23.41 285 LYS A N 1
ATOM 2312 C CA . LYS A 1 285 ? -0.859 39.125 43.528 1.00 23.41 285 LYS A CA 1
ATOM 2313 C C . LYS A 1 285 ? 0.073 39.157 44.755 1.00 23.41 285 LYS A C 1
ATOM 2315 O O . LYS A 1 285 ? 0.238 40.224 45.331 1.00 23.41 285 LYS A O 1
ATOM 2320 N N . ALA A 1 286 ? 0.713 38.001 44.983 1.00 27.20 286 ALA A N 1
ATOM 2321 C CA . ALA A 1 286 ? 1.924 37.727 45.771 1.00 27.20 286 ALA A CA 1
ATOM 2322 C C . ALA A 1 286 ? 1.781 37.511 47.292 1.00 27.20 286 ALA A C 1
ATOM 2324 O O . ALA A 1 286 ? 1.595 38.462 48.040 1.00 27.20 286 ALA A O 1
ATOM 2325 N N . MET A 1 287 ? 1.908 36.247 47.714 1.00 40.06 287 MET A N 1
ATOM 2326 C CA . MET A 1 287 ? 2.972 35.746 48.609 1.00 40.06 287 MET A CA 1
ATOM 2327 C C . MET A 1 287 ? 2.815 34.213 48.640 1.00 40.06 287 MET A C 1
ATOM 2329 O O . MET A 1 287 ? 1.782 33.706 49.061 1.00 40.06 287 MET A O 1
ATOM 2333 N N . ASP A 1 288 ? 3.578 33.461 47.856 1.00 27.72 288 ASP A N 1
ATOM 2334 C CA . ASP A 1 288 ? 4.984 33.085 48.051 1.00 27.72 288 ASP A CA 1
ATOM 2335 C C . ASP A 1 288 ? 5.195 32.019 49.135 1.00 27.72 288 ASP A C 1
ATOM 2337 O O . ASP A 1 288 ? 5.054 32.260 50.327 1.00 27.72 288 ASP A O 1
ATOM 2341 N N . PHE A 1 289 ? 5.593 30.855 48.613 1.00 25.75 289 PHE A N 1
ATOM 2342 C CA . PHE A 1 289 ? 6.685 29.996 49.059 1.00 25.75 289 PHE A CA 1
ATOM 2343 C C . PHE A 1 289 ? 6.616 29.267 50.412 1.00 25.75 289 PHE A C 1
ATOM 2345 O O . PHE A 1 289 ? 6.770 29.828 51.488 1.00 25.75 289 PHE A O 1
ATOM 2352 N N . ASN A 1 290 ? 6.586 27.940 50.246 1.00 26.44 290 ASN A N 1
ATOM 2353 C CA . ASN A 1 290 ? 7.414 26.941 50.915 1.00 26.44 290 ASN A CA 1
ATOM 2354 C C . ASN A 1 290 ? 7.392 26.857 52.444 1.00 26.44 290 ASN A C 1
ATOM 2356 O O . ASN A 1 290 ? 8.041 27.615 53.158 1.00 26.44 290 ASN A O 1
ATOM 2360 N N . ARG A 1 291 ? 6.887 25.711 52.908 1.00 40.56 291 ARG A N 1
ATOM 2361 C CA . ARG A 1 291 ? 7.595 24.938 53.929 1.00 40.56 291 ARG A CA 1
ATOM 2362 C C . ARG A 1 291 ? 7.598 23.458 53.559 1.00 40.56 291 ARG A C 1
ATOM 2364 O O . ARG A 1 291 ? 6.755 22.681 53.986 1.00 40.56 291 ARG A O 1
ATOM 2371 N N . SER A 1 292 ? 8.563 23.102 52.721 1.00 28.33 292 SER A N 1
ATOM 2372 C CA . SER A 1 292 ? 9.174 21.779 52.675 1.00 28.33 292 SER A CA 1
ATOM 2373 C C . SER A 1 292 ? 9.992 21.567 53.955 1.00 28.33 292 SER A C 1
ATOM 2375 O O . SER A 1 292 ? 10.900 22.347 54.232 1.00 28.33 292 SER A O 1
ATOM 2377 N N . SER A 1 293 ? 9.658 20.540 54.730 1.00 35.03 293 SER A N 1
ATOM 2378 C CA . SER A 1 293 ? 10.519 19.875 55.722 1.00 35.03 293 SER A CA 1
ATOM 2379 C C . SER A 1 293 ? 9.790 18.573 56.064 1.00 35.03 293 SER A C 1
ATOM 2381 O O . SER A 1 293 ? 8.732 18.622 56.678 1.00 35.03 293 SER A O 1
ATOM 2383 N N . ALA A 1 294 ? 10.099 17.479 55.372 1.00 28.77 294 ALA A N 1
ATOM 2384 C CA . ALA A 1 294 ? 11.105 16.509 55.804 1.00 28.77 294 ALA A CA 1
ATOM 2385 C C . ALA A 1 294 ? 10.638 15.742 57.048 1.00 28.77 294 ALA A C 1
ATOM 2387 O O . ALA A 1 294 ? 10.698 16.277 58.147 1.00 28.77 294 ALA A O 1
ATOM 2388 N N . GLU A 1 295 ? 10.138 14.533 56.797 1.00 33.22 295 GLU A N 1
ATOM 2389 C CA . GLU A 1 295 ? 10.066 13.335 57.650 1.00 33.22 295 GLU A CA 1
ATOM 2390 C C . GLU A 1 295 ? 9.062 12.400 56.950 1.00 33.22 295 GLU A C 1
ATOM 2392 O O . GLU A 1 295 ? 7.973 12.824 56.580 1.00 33.22 295 GLU A O 1
ATOM 2397 N N . GLU A 1 296 ? 9.294 11.128 56.688 1.00 32.44 296 GLU A N 1
ATOM 2398 C CA . GLU A 1 296 ? 10.477 10.286 56.688 1.00 32.44 296 GLU A CA 1
ATOM 2399 C C . GLU A 1 296 ? 10.010 9.002 55.982 1.00 32.44 296 GLU A C 1
ATOM 2401 O O . GLU A 1 296 ? 8.821 8.679 55.934 1.00 32.44 296 GLU A O 1
ATOM 2406 N N . SER A 1 297 ? 10.950 8.324 55.351 1.00 30.59 297 SER A N 1
ATOM 2407 C CA . SER A 1 297 ? 10.792 7.066 54.637 1.00 30.59 297 SER A CA 1
ATOM 2408 C C . SER A 1 297 ? 10.183 5.951 55.496 1.00 30.59 297 SER A C 1
ATOM 2410 O O . SER A 1 297 ? 10.808 5.537 56.466 1.00 30.59 297 SER A O 1
ATOM 2412 N N . ASP A 1 298 ? 9.056 5.383 55.064 1.00 34.28 298 ASP A N 1
ATOM 2413 C CA . ASP A 1 298 ? 8.614 4.043 55.474 1.00 34.28 298 ASP A CA 1
ATOM 2414 C C . ASP A 1 298 ? 8.706 3.112 54.255 1.00 34.28 298 ASP A C 1
ATOM 2416 O O . ASP A 1 298 ? 7.757 2.881 53.502 1.00 34.28 298 ASP A O 1
ATOM 2420 N N . VAL A 1 299 ? 9.930 2.640 54.016 1.00 34.19 299 VAL A N 1
ATOM 2421 C CA . VAL A 1 299 ? 10.208 1.456 53.203 1.00 34.19 299 VAL A CA 1
ATOM 2422 C C . VAL A 1 299 ? 10.285 0.304 54.193 1.00 34.19 299 VAL A C 1
ATOM 2424 O O . VAL A 1 299 ? 11.322 0.079 54.809 1.00 34.19 299 VAL A O 1
ATOM 2427 N N . THR A 1 300 ? 9.171 -0.397 54.388 1.00 36.03 300 THR A N 1
ATOM 2428 C CA . THR A 1 300 ? 9.190 -1.689 55.071 1.00 36.03 300 THR A CA 1
ATOM 2429 C C . THR A 1 300 ? 9.454 -2.769 54.033 1.00 36.03 300 THR A C 1
ATOM 2431 O O . THR A 1 300 ? 8.654 -2.993 53.122 1.00 36.03 300 THR A O 1
ATOM 2434 N N . ASP A 1 301 ? 10.617 -3.391 54.191 1.00 34.38 301 ASP A N 1
ATOM 2435 C CA . ASP A 1 301 ? 11.057 -4.622 53.556 1.00 34.38 301 ASP A CA 1
ATOM 2436 C C . ASP A 1 301 ? 9.928 -5.645 53.408 1.00 34.38 301 ASP A C 1
ATOM 2438 O O . ASP A 1 301 ? 9.374 -6.143 54.389 1.00 34.38 301 ASP A O 1
ATOM 2442 N N . LEU A 1 302 ? 9.671 -6.044 52.163 1.00 38.97 302 LEU A N 1
ATOM 2443 C CA . LEU A 1 302 ? 9.327 -7.430 51.887 1.00 38.97 302 LEU A CA 1
ATOM 2444 C C . LEU A 1 302 ? 10.469 -8.025 51.068 1.00 38.97 302 LEU A C 1
ATOM 2446 O O . LEU A 1 302 ? 10.463 -8.066 49.838 1.00 38.97 302 LEU A O 1
ATOM 2450 N N . GLU A 1 303 ? 11.483 -8.426 51.820 1.00 37.75 303 GLU A N 1
ATOM 2451 C CA . GLU A 1 303 ? 12.629 -9.203 51.400 1.00 37.75 303 GLU A CA 1
ATOM 2452 C C . GLU A 1 303 ? 12.180 -10.614 50.977 1.00 37.75 303 GLU A C 1
ATOM 2454 O O . GLU A 1 303 ? 11.799 -11.445 51.799 1.00 37.75 303 GLU A O 1
ATOM 2459 N N . PHE A 1 304 ? 12.257 -10.901 49.675 1.00 27.80 304 PHE A N 1
ATOM 2460 C CA . PHE A 1 304 ? 12.830 -12.163 49.204 1.00 27.80 304 PHE A CA 1
ATOM 2461 C C . PHE A 1 304 ? 13.521 -11.976 47.844 1.00 27.80 304 PHE A C 1
ATOM 2463 O O . PHE A 1 304 ? 12.905 -11.998 46.782 1.00 27.80 304 PHE A O 1
ATOM 2470 N N . SER A 1 305 ? 14.835 -11.775 47.954 1.00 31.89 305 SER A N 1
ATOM 2471 C CA . SER A 1 305 ? 15.928 -12.394 47.193 1.00 31.89 305 SER A CA 1
ATOM 2472 C C . SER A 1 305 ? 15.949 -12.339 45.653 1.00 31.89 305 SER A C 1
ATOM 2474 O O . SER A 1 305 ? 15.429 -13.202 44.951 1.00 31.89 305 SER A O 1
ATOM 2476 N N . VAL A 1 306 ? 16.660 -11.317 45.160 1.00 29.48 306 VAL A N 1
ATOM 2477 C CA . VAL A 1 306 ? 17.901 -11.420 44.360 1.00 29.48 306 VAL A CA 1
ATOM 2478 C C . VAL A 1 306 ? 17.945 -12.496 43.262 1.00 29.48 306 VAL A C 1
ATOM 2480 O O . VAL A 1 306 ? 18.205 -13.659 43.533 1.00 29.48 306 VAL A O 1
ATOM 2483 N N . TYR A 1 307 ? 17.890 -12.048 42.003 1.00 31.75 307 TYR A N 1
ATOM 2484 C CA . TYR A 1 307 ? 19.054 -12.138 41.109 1.00 31.75 307 TYR A CA 1
ATOM 2485 C C . TYR A 1 307 ? 19.106 -10.900 40.188 1.00 31.75 307 TYR A C 1
ATOM 2487 O O . TYR A 1 307 ? 18.257 -10.685 39.330 1.00 31.75 307 TYR A O 1
ATOM 2495 N N . GLU A 1 308 ? 20.096 -10.057 40.492 1.00 30.97 308 GLU A N 1
ATOM 2496 C CA . GLU A 1 308 ? 20.833 -9.098 39.655 1.00 30.97 308 GLU A CA 1
ATOM 2497 C C . GLU A 1 308 ? 20.087 -8.182 38.665 1.00 30.97 308 GLU A C 1
ATOM 2499 O O . GLU A 1 308 ? 19.931 -8.456 37.477 1.00 30.97 308 GLU A O 1
ATOM 2504 N N . LYS A 1 309 ? 19.804 -6.963 39.147 1.00 26.47 309 LYS A N 1
ATOM 2505 C CA . LYS A 1 309 ? 19.865 -5.742 38.330 1.00 26.47 309 LYS A CA 1
ATOM 2506 C C . LYS A 1 309 ? 21.332 -5.317 38.152 1.00 26.47 309 LYS A C 1
ATOM 2508 O O . LYS A 1 309 ? 21.985 -5.060 39.168 1.00 26.47 309 LYS A O 1
ATOM 2513 N N . PRO A 1 310 ? 21.834 -5.116 36.919 1.00 35.50 310 PRO A N 1
ATOM 2514 C CA . PRO A 1 310 ? 22.972 -4.238 36.704 1.00 35.50 310 PRO A CA 1
ATOM 2515 C C . PRO A 1 310 ? 22.553 -2.791 36.999 1.00 35.50 310 PRO A C 1
ATOM 2517 O O . PRO A 1 310 ? 21.447 -2.343 36.687 1.00 35.50 310 PRO A O 1
ATOM 2520 N N . LYS A 1 311 ? 23.444 -2.096 37.699 1.00 27.33 311 LYS A N 1
ATOM 2521 C CA . LYS A 1 311 ? 23.290 -0.739 38.213 1.00 27.33 311 LYS A CA 1
ATOM 2522 C C . LYS A 1 311 ? 23.513 0.301 37.107 1.00 27.33 311 LYS A C 1
ATOM 2524 O O . LYS A 1 311 ? 24.516 0.213 36.415 1.00 27.33 311 LYS A O 1
ATOM 2529 N N . LYS A 1 312 ? 22.634 1.313 37.130 1.00 27.03 312 LYS A N 1
ATOM 2530 C CA . LYS A 1 312 ? 22.844 2.747 36.840 1.00 27.03 312 LYS A CA 1
ATOM 2531 C C . LYS A 1 312 ? 23.233 3.158 35.414 1.00 27.03 312 LYS A C 1
ATOM 2533 O O . LYS A 1 312 ? 24.327 2.865 34.970 1.00 27.03 312 LYS A O 1
ATOM 2538 N N . GLU A 1 313 ? 22.382 3.987 34.811 1.00 36.56 313 GLU A N 1
ATOM 2539 C CA . GLU A 1 313 ? 22.709 5.397 34.550 1.00 36.56 313 GLU A CA 1
ATOM 2540 C C . GLU A 1 313 ? 21.400 6.191 34.408 1.00 36.56 313 GLU A C 1
ATOM 2542 O O . GLU A 1 313 ? 20.508 5.846 33.634 1.00 36.56 313 GLU A O 1
ATOM 2547 N N . GLU A 1 314 ? 21.252 7.180 35.283 1.00 33.41 314 GLU A N 1
ATOM 2548 C CA . GLU A 1 314 ? 20.188 8.175 35.300 1.00 33.41 314 GLU A CA 1
ATOM 2549 C C . GLU A 1 314 ? 20.633 9.301 34.359 1.00 33.41 314 GLU A C 1
ATOM 2551 O O . GLU A 1 314 ? 21.606 9.985 34.658 1.00 33.41 314 GLU A O 1
ATOM 2556 N N . GLU A 1 315 ? 19.952 9.491 33.227 1.00 42.88 315 GLU A N 1
ATOM 2557 C CA . GLU A 1 315 ? 20.017 10.752 32.481 1.00 42.88 315 GLU A CA 1
ATOM 2558 C C . GLU A 1 315 ? 18.686 11.483 32.664 1.00 42.88 315 GLU A C 1
ATOM 2560 O O . GLU A 1 315 ? 17.633 11.112 32.139 1.00 42.88 315 GLU A O 1
ATOM 2565 N N . GLU A 1 316 ? 18.769 12.509 33.498 1.00 41.78 316 GLU A N 1
ATOM 2566 C CA . GLU A 1 316 ? 17.793 13.554 33.749 1.00 41.78 316 GLU A CA 1
ATOM 2567 C C . GLU A 1 316 ? 17.623 14.373 32.456 1.00 41.78 316 GLU A C 1
ATOM 2569 O O . GLU A 1 316 ? 18.382 15.289 32.158 1.00 41.78 316 GLU A O 1
ATOM 2574 N N . VAL A 1 317 ? 16.676 13.966 31.607 1.00 50.06 317 VAL A N 1
ATOM 2575 C CA . VAL A 1 317 ? 16.387 14.642 30.335 1.00 50.06 317 VAL A CA 1
ATOM 2576 C C . VAL A 1 317 ? 15.456 15.831 30.598 1.00 50.06 317 VAL A C 1
ATOM 2578 O O . VAL A 1 317 ? 14.257 15.659 30.826 1.00 50.06 317 VAL A O 1
ATOM 2581 N N . ASP A 1 318 ? 16.046 17.026 30.556 1.00 47.22 318 ASP A N 1
ATOM 2582 C CA . ASP A 1 318 ? 15.447 18.349 30.764 1.00 47.22 318 ASP A CA 1
ATOM 2583 C C . ASP A 1 318 ? 14.073 18.563 30.094 1.00 47.22 318 ASP A C 1
ATOM 2585 O O . ASP A 1 318 ? 13.834 18.196 28.934 1.00 47.22 318 ASP A O 1
ATOM 2589 N N . GLU A 1 319 ? 13.187 19.269 30.811 1.00 65.25 319 GLU A N 1
ATOM 2590 C CA . GLU A 1 319 ? 11.800 19.615 30.443 1.00 65.25 319 GLU A CA 1
ATOM 2591 C C . GLU A 1 319 ? 11.653 20.341 29.087 1.00 65.25 319 GLU A C 1
ATOM 2593 O O . GLU A 1 319 ? 10.558 20.400 28.510 1.00 65.25 319 GLU A O 1
ATOM 2598 N N . GLU A 1 320 ? 12.738 20.902 28.551 1.00 69.06 320 GLU A N 1
ATOM 2599 C CA . GLU A 1 320 ? 12.761 21.569 27.246 1.00 69.06 320 GLU A CA 1
ATOM 2600 C C . GLU A 1 320 ? 12.618 20.580 26.077 1.00 69.06 320 GLU A C 1
ATOM 2602 O O . GLU A 1 320 ? 11.917 20.875 25.102 1.00 69.06 320 GLU A O 1
ATOM 2607 N N . THR A 1 321 ? 13.148 19.360 26.215 1.00 76.19 321 THR A N 1
ATOM 2608 C CA . THR A 1 321 ? 13.063 18.308 25.184 1.00 76.19 321 THR A CA 1
ATOM 2609 C C . THR A 1 321 ? 11.631 17.802 24.961 1.00 76.19 321 THR A C 1
ATOM 2611 O O . THR A 1 321 ? 11.260 17.410 23.850 1.00 76.19 321 THR A O 1
ATOM 2614 N N . LEU A 1 322 ? 10.781 17.852 25.994 1.00 73.56 322 LEU A N 1
ATOM 2615 C CA . LEU A 1 322 ? 9.377 17.442 25.904 1.00 73.56 322 LEU A CA 1
ATOM 2616 C C . LEU A 1 322 ? 8.542 18.459 25.116 1.00 73.56 322 LEU A C 1
ATOM 2618 O O . LEU A 1 322 ? 7.737 18.076 24.268 1.00 73.56 322 LEU A O 1
ATOM 2622 N N . LYS A 1 323 ? 8.776 19.761 25.327 1.00 79.44 323 LYS A N 1
ATOM 2623 C CA . LYS A 1 323 ? 8.082 20.828 24.581 1.00 79.44 323 LYS A CA 1
ATOM 2624 C C . LYS A 1 323 ? 8.522 20.888 23.118 1.00 79.44 323 LYS A C 1
ATOM 2626 O O . LYS A 1 323 ? 7.721 21.272 22.264 1.00 79.44 323 LYS A O 1
ATOM 2631 N N . GLU A 1 324 ? 9.767 20.529 22.812 1.00 81.50 324 GLU A N 1
ATOM 2632 C CA . GLU A 1 324 ? 10.245 20.426 21.431 1.00 81.50 324 GLU A CA 1
ATOM 2633 C C . GLU A 1 324 ? 9.602 19.240 20.695 1.00 81.50 324 GLU A C 1
ATOM 2635 O O . GLU A 1 324 ? 9.032 19.442 19.619 1.00 81.50 324 GLU A O 1
ATOM 2640 N N . ARG A 1 325 ? 9.535 18.055 21.324 1.00 81.06 325 ARG A N 1
ATOM 2641 C CA . ARG A 1 325 ? 8.817 16.892 20.765 1.00 81.06 325 ARG A CA 1
ATOM 2642 C C . ARG A 1 325 ? 7.347 17.188 20.461 1.00 81.06 325 ARG A C 1
ATOM 2644 O O . ARG A 1 325 ? 6.861 16.837 19.388 1.00 81.06 325 ARG A O 1
ATOM 2651 N N . GLU A 1 326 ? 6.633 17.887 21.343 1.00 88.25 326 GLU A N 1
ATOM 2652 C CA . GLU A 1 326 ? 5.227 18.239 21.091 1.00 88.25 326 GLU A CA 1
ATOM 2653 C C . GLU A 1 326 ? 5.046 19.190 19.894 1.00 88.25 326 GLU A C 1
ATOM 2655 O O . GLU A 1 326 ? 4.048 19.101 19.167 1.00 88.25 326 GLU A O 1
ATOM 2660 N N . ARG A 1 327 ? 5.998 20.102 19.653 1.00 86.00 327 ARG A N 1
ATOM 2661 C CA . ARG A 1 327 ? 5.966 20.988 18.476 1.00 86.00 327 ARG A CA 1
ATOM 2662 C C . ARG A 1 327 ? 6.237 20.210 17.191 1.00 86.00 327 ARG A C 1
ATOM 2664 O O . ARG A 1 327 ? 5.551 20.444 16.193 1.00 86.00 327 ARG A O 1
ATOM 2671 N N . GLU A 1 328 ? 7.183 19.275 17.213 1.00 84.94 328 GLU A N 1
ATOM 2672 C CA . GLU A 1 328 ? 7.485 18.414 16.065 1.00 84.94 328 GLU A CA 1
ATOM 2673 C C . GLU A 1 328 ? 6.292 17.522 15.691 1.00 84.94 328 GLU A C 1
ATOM 2675 O O . GLU A 1 328 ? 5.873 17.505 14.529 1.00 84.94 328 GLU A O 1
ATOM 2680 N N . GLU A 1 329 ? 5.646 16.882 16.670 1.00 89.00 329 GLU A N 1
ATOM 2681 C CA . GLU A 1 329 ? 4.469 16.035 16.434 1.00 89.00 329 GLU A CA 1
ATOM 2682 C C . GLU A 1 329 ? 3.285 16.812 15.827 1.00 89.00 329 GLU A C 1
ATOM 2684 O O . GLU A 1 329 ? 2.564 16.316 14.948 1.00 89.00 329 GLU A O 1
ATOM 2689 N N . GLN A 1 330 ? 3.077 18.065 16.247 1.00 92.00 330 GLN A N 1
ATOM 2690 C CA . GLN A 1 330 ? 2.033 18.920 15.675 1.00 92.00 330 GLN A CA 1
ATOM 2691 C C . GLN A 1 330 ? 2.333 19.309 14.220 1.00 92.00 330 GLN A C 1
ATOM 2693 O O . GLN A 1 330 ? 1.421 19.301 13.379 1.00 92.00 330 GLN A O 1
ATOM 2698 N N . LEU A 1 331 ? 3.597 19.597 13.896 1.00 88.19 331 LEU A N 1
ATOM 2699 C CA . LEU A 1 331 ? 4.029 19.889 12.528 1.00 88.19 331 LEU A CA 1
ATOM 2700 C C . LEU A 1 331 ? 3.880 18.665 11.612 1.00 88.19 331 LEU A C 1
ATOM 2702 O O . LEU A 1 331 ? 3.395 18.802 10.482 1.00 88.19 331 LEU A O 1
ATOM 2706 N N . GLU A 1 332 ? 4.203 17.461 12.087 1.00 91.00 332 GLU A N 1
ATOM 2707 C CA . GLU A 1 332 ? 3.994 16.225 11.322 1.00 91.00 332 GLU A CA 1
ATOM 2708 C C . GLU A 1 332 ? 2.511 15.938 11.072 1.00 91.00 332 GLU A C 1
ATOM 2710 O O . GLU A 1 332 ? 2.098 15.634 9.943 1.00 91.00 332 GLU A O 1
ATOM 2715 N N . LYS A 1 333 ? 1.663 16.128 12.088 1.00 94.88 333 LYS A N 1
ATOM 2716 C CA . LYS A 1 333 ? 0.210 15.974 11.947 1.00 94.88 333 LYS A CA 1
ATOM 2717 C C . LYS A 1 333 ? -0.377 16.966 10.935 1.00 94.88 333 LYS A C 1
ATOM 2719 O O . LYS A 1 333 ? -1.249 16.587 10.142 1.00 94.88 333 LYS A O 1
ATOM 2724 N N . ALA A 1 334 ? 0.115 18.207 10.903 1.00 94.31 334 ALA A N 1
ATOM 2725 C CA . ALA A 1 334 ? -0.276 19.211 9.912 1.00 94.31 334 ALA A CA 1
ATOM 2726 C C . ALA A 1 334 ? 0.178 18.838 8.486 1.00 94.31 334 ALA A C 1
ATOM 2728 O O . ALA A 1 334 ? -0.608 18.961 7.536 1.00 94.31 334 ALA A O 1
ATOM 2729 N N . ARG A 1 335 ? 1.397 18.302 8.323 1.00 94.75 335 ARG A N 1
ATOM 2730 C CA . ARG A 1 335 ? 1.910 17.808 7.029 1.00 94.75 335 ARG A CA 1
ATOM 2731 C C . ARG A 1 335 ? 1.071 16.647 6.489 1.00 94.75 335 ARG A C 1
ATOM 2733 O O . ARG A 1 335 ? 0.625 16.698 5.340 1.00 94.75 335 ARG A O 1
ATOM 2740 N N . LEU A 1 336 ? 0.747 15.659 7.327 1.00 94.69 336 LEU A N 1
ATOM 2741 C CA . LEU A 1 336 ? -0.115 14.531 6.947 1.00 94.69 336 LEU A CA 1
ATOM 2742 C C . LEU A 1 336 ? -1.536 14.979 6.562 1.00 94.69 336 LEU A C 1
ATOM 2744 O O . LEU A 1 336 ? -2.134 14.436 5.626 1.00 94.69 336 LEU A O 1
ATOM 2748 N N . ALA A 1 337 ? -2.090 15.985 7.244 1.00 94.88 337 ALA A N 1
ATOM 2749 C CA . ALA A 1 337 ? -3.393 16.551 6.898 1.00 94.88 337 ALA A CA 1
ATOM 2750 C C . ALA A 1 337 ? -3.377 17.254 5.527 1.00 94.88 337 ALA A C 1
ATOM 2752 O O . ALA A 1 337 ? -4.307 17.079 4.730 1.00 94.88 337 ALA A O 1
ATOM 2753 N N . MET A 1 338 ? -2.311 17.999 5.221 1.00 91.25 338 MET A N 1
ATOM 2754 C CA . MET A 1 338 ? -2.129 18.654 3.923 1.00 91.25 338 MET A CA 1
ATOM 2755 C C . MET A 1 338 ? -1.932 17.645 2.786 1.00 91.25 338 MET A C 1
ATOM 2757 O O . ME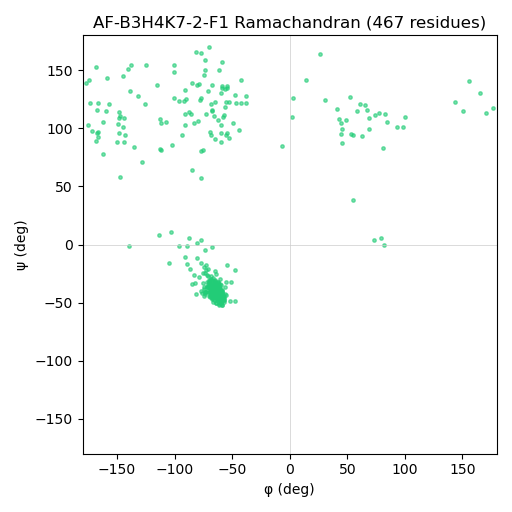T A 1 338 ? -2.530 17.803 1.719 1.00 91.25 338 MET A O 1
ATOM 2761 N N . GLU A 1 339 ? -1.199 16.553 3.011 1.00 94.94 339 GLU A N 1
ATOM 2762 C CA . GLU A 1 339 ? -1.083 15.476 2.022 1.00 94.94 339 GLU A CA 1
ATOM 2763 C C . GLU A 1 339 ? -2.418 14.797 1.708 1.00 94.94 339 GLU A C 1
ATOM 2765 O O . GLU A 1 339 ? -2.718 14.520 0.545 1.00 94.94 339 GLU A O 1
ATOM 2770 N N . ARG A 1 340 ? -3.249 14.528 2.724 1.00 94.44 340 ARG A N 1
ATOM 2771 C CA . ARG A 1 340 ? -4.580 13.934 2.511 1.00 94.44 340 ARG A CA 1
ATOM 2772 C C . ARG A 1 340 ? -5.466 14.843 1.659 1.00 94.44 340 ARG A C 1
ATOM 2774 O O . ARG A 1 340 ? -6.168 14.345 0.779 1.00 94.44 340 ARG A O 1
ATOM 2781 N N . LYS A 1 341 ? -5.403 16.164 1.873 1.00 95.31 341 LYS A N 1
ATOM 2782 C CA . LYS A 1 341 ? -6.120 17.151 1.048 1.00 95.31 341 LYS A CA 1
ATOM 2783 C C . LYS A 1 341 ? -5.612 17.161 -0.400 1.00 95.31 341 LYS A C 1
ATOM 2785 O O . LYS A 1 341 ? -6.435 17.085 -1.311 1.00 95.31 341 LYS A O 1
ATOM 2790 N N . ARG A 1 342 ? -4.290 17.138 -0.620 1.00 95.56 342 ARG A N 1
ATOM 2791 C CA . ARG A 1 342 ? -3.686 17.046 -1.967 1.00 95.56 342 ARG A CA 1
ATOM 2792 C C . ARG A 1 342 ? -4.107 15.767 -2.701 1.00 95.56 342 ARG A C 1
ATOM 2794 O O . ARG A 1 342 ? -4.585 15.839 -3.827 1.00 95.56 342 ARG A O 1
ATOM 2801 N N . LYS A 1 343 ? -4.068 14.612 -2.026 1.00 96.31 343 LYS A N 1
ATOM 2802 C CA . LYS A 1 343 ? -4.494 13.311 -2.585 1.00 96.31 343 LYS A CA 1
ATOM 2803 C C . LYS A 1 343 ? -5.982 13.281 -2.968 1.00 96.31 343 LYS A C 1
ATOM 2805 O O . LYS A 1 343 ? -6.364 12.591 -3.912 1.00 96.31 343 LYS A O 1
ATOM 2810 N N . LEU A 1 344 ? -6.850 13.997 -2.248 1.00 95.19 344 LEU A N 1
ATOM 2811 C CA . LEU A 1 344 ? -8.272 14.111 -2.604 1.00 95.19 344 LEU A CA 1
ATOM 2812 C C . LEU A 1 344 ? -8.495 15.026 -3.815 1.00 95.19 344 LEU A C 1
ATOM 2814 O O . LEU A 1 344 ? -9.288 14.675 -4.690 1.00 95.19 344 LEU A O 1
ATOM 2818 N N . GLN A 1 345 ? -7.782 16.152 -3.888 1.00 94.19 345 GLN A N 1
ATOM 2819 C CA . GLN A 1 345 ? -7.844 17.070 -5.029 1.00 94.19 345 GLN A CA 1
ATOM 2820 C C . GLN A 1 345 ? -7.300 16.423 -6.307 1.00 94.19 345 GLN A C 1
ATOM 2822 O O . GLN A 1 345 ? -7.936 16.518 -7.350 1.00 94.19 345 GLN A O 1
ATOM 2827 N N . GLU A 1 346 ? -6.204 15.672 -6.221 1.00 95.31 346 GLU A N 1
ATOM 2828 C CA . GLU A 1 346 ? -5.641 14.938 -7.357 1.00 95.31 346 GLU A CA 1
ATOM 2829 C C . GLU A 1 346 ? -6.601 13.854 -7.871 1.00 95.31 346 GLU A C 1
ATOM 2831 O O . GLU A 1 346 ? -6.846 13.748 -9.071 1.00 95.31 346 GLU A O 1
ATOM 2836 N N . LYS A 1 347 ? -7.253 13.100 -6.973 1.00 97.31 347 LYS A N 1
ATOM 2837 C CA . LYS A 1 347 ? -8.303 12.138 -7.361 1.00 97.31 347 LYS A CA 1
ATOM 2838 C C . LYS A 1 347 ? -9.506 12.815 -8.020 1.00 97.31 347 LYS A C 1
ATOM 2840 O O . LYS A 1 347 ? -10.128 12.217 -8.900 1.00 97.31 347 LYS A O 1
ATOM 2845 N N . ALA A 1 348 ? -9.868 14.022 -7.588 1.00 96.38 348 ALA A N 1
ATOM 2846 C CA . ALA A 1 348 ? -10.933 14.799 -8.214 1.00 96.38 348 ALA A CA 1
ATOM 2847 C C . ALA A 1 348 ? -10.511 15.308 -9.603 1.00 96.38 348 ALA A C 1
ATOM 2849 O O . ALA A 1 348 ? -11.266 15.132 -10.559 1.00 96.38 348 ALA A O 1
ATOM 2850 N N . ALA A 1 349 ? -9.290 15.831 -9.735 1.00 94.50 349 ALA A N 1
ATOM 2851 C CA . ALA A 1 349 ? -8.716 16.290 -10.996 1.00 94.50 349 ALA A CA 1
ATOM 2852 C C . ALA A 1 349 ? -8.562 15.146 -12.011 1.00 94.50 349 ALA A C 1
ATOM 2854 O O . ALA A 1 349 ? -8.984 15.286 -13.153 1.00 94.50 349 ALA A O 1
ATOM 2855 N N . ALA A 1 350 ? -8.079 13.973 -11.592 1.00 94.81 350 ALA A N 1
ATOM 2856 C CA . ALA A 1 350 ? -7.973 12.795 -12.454 1.00 94.81 350 ALA A CA 1
ATOM 2857 C C . ALA A 1 350 ? -9.349 12.321 -12.953 1.00 94.81 350 ALA A C 1
ATOM 2859 O O . ALA A 1 350 ? -9.525 12.010 -14.130 1.00 94.81 350 ALA A O 1
ATOM 2860 N N . LYS A 1 351 ? -10.369 12.317 -12.082 1.00 96.56 351 LYS A N 1
ATOM 2861 C CA . LYS A 1 351 ? -11.747 12.003 -12.494 1.00 96.56 351 LYS A CA 1
ATOM 2862 C C . LYS A 1 351 ? -12.319 13.053 -13.450 1.00 96.56 351 LYS A C 1
ATOM 2864 O O . LYS A 1 351 ? -13.051 12.677 -14.364 1.00 96.56 351 LYS A O 1
ATOM 2869 N N . ALA A 1 352 ? -12.001 14.332 -13.256 1.00 94.31 352 ALA A N 1
ATOM 2870 C CA . ALA A 1 352 ? -12.398 15.405 -14.164 1.00 94.31 352 ALA A CA 1
ATOM 2871 C C . ALA A 1 352 ? -11.701 15.276 -15.529 1.00 94.31 352 ALA A C 1
ATOM 2873 O O . ALA A 1 352 ? -12.375 15.342 -16.551 1.00 94.31 352 ALA A O 1
ATOM 2874 N N . ALA A 1 353 ? -10.401 14.969 -15.558 1.00 92.62 353 ALA A N 1
ATOM 2875 C CA . ALA A 1 353 ? -9.638 14.744 -16.785 1.00 92.62 353 ALA A CA 1
ATOM 2876 C C . ALA A 1 353 ? -10.158 13.536 -17.582 1.00 92.62 353 ALA A C 1
ATOM 2878 O O . ALA A 1 353 ? -10.371 13.643 -18.786 1.00 92.62 353 ALA A O 1
ATOM 2879 N N . ILE A 1 354 ? -10.467 12.414 -16.917 1.00 94.25 354 ILE A N 1
ATOM 2880 C CA . ILE A 1 354 ? -11.073 11.242 -17.577 1.00 94.25 354 ILE A CA 1
ATOM 2881 C C . ILE A 1 354 ? -12.448 11.590 -18.167 1.00 94.25 354 ILE A C 1
ATOM 2883 O O . ILE A 1 354 ? -12.803 11.106 -19.241 1.00 94.25 354 ILE A O 1
ATOM 2887 N N . ARG A 1 355 ? -13.248 12.418 -17.483 1.00 94.44 355 ARG A N 1
ATOM 2888 C CA . ARG A 1 355 ? -14.540 12.881 -18.015 1.00 94.44 355 ARG A CA 1
ATOM 2889 C C . ARG A 1 355 ? -14.354 13.810 -19.215 1.00 94.44 355 ARG A C 1
ATOM 2891 O O . ARG A 1 355 ? -15.039 13.605 -20.210 1.00 94.44 355 ARG A O 1
ATOM 2898 N N . ALA A 1 356 ? -13.402 14.739 -19.152 1.00 92.88 356 ALA A N 1
ATOM 2899 C CA . ALA A 1 356 ? -13.076 15.641 -20.254 1.00 92.88 356 ALA A CA 1
ATOM 2900 C C . ALA A 1 356 ? -12.570 14.881 -21.492 1.00 92.88 356 ALA A C 1
ATOM 2902 O O . ALA A 1 356 ? -13.029 15.149 -22.598 1.00 92.88 356 ALA A O 1
ATOM 2903 N N . GLN A 1 357 ? -11.710 13.870 -21.316 1.00 92.69 357 GLN A N 1
ATOM 2904 C CA . GLN A 1 357 ? -11.255 13.010 -22.414 1.00 92.69 357 GLN A CA 1
ATOM 2905 C C . GLN A 1 357 ? -12.411 12.230 -23.048 1.00 92.69 357 GLN A C 1
ATOM 2907 O O . GLN A 1 357 ? -12.555 12.226 -24.267 1.00 92.69 357 GLN A O 1
ATOM 2912 N N . LYS A 1 358 ? -13.286 11.626 -22.232 1.00 94.94 358 LYS A N 1
ATOM 2913 C CA . LYS A 1 358 ? -14.461 10.897 -22.739 1.00 94.94 358 LYS A CA 1
ATOM 2914 C C . LYS A 1 358 ? -15.466 11.807 -23.446 1.00 94.94 358 LYS A C 1
ATOM 2916 O O . LYS A 1 358 ? -16.144 11.359 -24.366 1.00 94.94 358 LYS A O 1
ATOM 2921 N N . GLU A 1 359 ? -15.605 13.058 -23.016 1.00 93.00 359 GLU A N 1
ATOM 2922 C CA . GLU A 1 359 ? -16.465 14.037 -23.685 1.00 93.00 359 GLU A CA 1
ATOM 2923 C C . GLU A 1 359 ? -15.851 14.520 -25.007 1.00 93.00 359 GLU A C 1
ATOM 2925 O O . GLU A 1 359 ? -16.553 14.565 -26.018 1.00 93.00 359 GLU A O 1
ATOM 2930 N N . ALA A 1 360 ? -14.545 14.798 -25.036 1.00 90.25 360 ALA A N 1
ATOM 2931 C CA . ALA A 1 360 ? -13.827 15.165 -26.255 1.00 90.25 360 ALA A CA 1
ATOM 2932 C C . ALA A 1 360 ? -13.867 14.039 -27.305 1.00 90.25 360 ALA A C 1
ATOM 2934 O O . ALA A 1 360 ? -14.157 14.296 -28.472 1.00 90.25 360 ALA A O 1
ATOM 2935 N N . GLU A 1 361 ? -13.684 12.781 -26.891 1.00 91.69 361 GLU A N 1
ATOM 2936 C CA . GLU A 1 361 ? -13.776 11.616 -27.781 1.00 91.69 361 GLU A CA 1
ATOM 2937 C C . GLU A 1 361 ? -15.187 11.455 -28.374 1.00 91.69 361 GLU A C 1
ATOM 2939 O O . GLU A 1 361 ? -15.351 11.184 -29.566 1.00 91.69 361 GLU A O 1
ATOM 2944 N N . LYS A 1 362 ? -16.237 11.675 -27.568 1.00 90.94 362 LYS A N 1
ATOM 2945 C CA . LYS A 1 362 ? -17.624 11.657 -28.058 1.00 90.94 362 LYS A CA 1
ATOM 2946 C C . LYS A 1 362 ? -17.893 12.778 -29.064 1.00 90.94 362 LYS A C 1
ATOM 2948 O O . LYS A 1 362 ? -18.514 12.506 -30.090 1.00 90.94 362 LYS A O 1
ATOM 2953 N N . LYS A 1 363 ? -17.392 13.996 -28.821 1.00 88.69 363 LYS A N 1
ATOM 2954 C CA . LYS A 1 363 ? -17.543 15.128 -29.753 1.00 88.69 363 LYS A CA 1
ATOM 2955 C C . LYS A 1 363 ? -16.830 14.877 -31.086 1.00 88.69 363 LYS A C 1
ATOM 2957 O O . LYS A 1 363 ? -17.415 15.147 -32.131 1.00 88.69 363 LYS A O 1
ATOM 2962 N N . LEU A 1 364 ? -15.635 14.279 -31.079 1.00 83.44 364 LEU A N 1
ATOM 2963 C CA . LEU A 1 364 ? -14.933 13.907 -32.316 1.00 83.44 364 LEU A CA 1
ATOM 2964 C C . LEU A 1 364 ? -15.705 12.851 -33.122 1.00 83.44 364 LEU A C 1
ATOM 2966 O O . LEU A 1 364 ? -15.904 13.019 -34.325 1.00 83.44 364 LEU A O 1
ATOM 2970 N N . LYS A 1 365 ? -16.240 11.820 -32.458 1.00 86.81 365 LYS A N 1
ATOM 2971 C CA . LYS A 1 365 ? -17.056 10.778 -33.108 1.00 86.81 365 LYS A CA 1
ATOM 2972 C C . LYS A 1 365 ? -18.370 11.306 -33.691 1.00 86.81 365 LYS A C 1
ATOM 2974 O O . LYS A 1 365 ? -18.846 10.788 -34.701 1.00 86.81 365 LYS A O 1
ATOM 2979 N N . GLU A 1 366 ? -18.989 12.307 -33.070 1.00 87.06 366 GLU A N 1
ATOM 2980 C CA . GLU A 1 366 ? -20.198 12.943 -33.606 1.00 87.06 366 GLU A CA 1
ATOM 2981 C C . GLU A 1 366 ? -19.904 13.849 -34.806 1.00 87.06 366 GLU A C 1
ATOM 2983 O O . GLU A 1 366 ? -20.650 13.802 -35.788 1.00 87.06 366 GLU A O 1
ATOM 2988 N N . CYS A 1 367 ? -18.814 14.624 -34.770 1.00 78.88 367 CYS A N 1
ATOM 2989 C CA . CYS A 1 367 ? -18.361 15.411 -35.920 1.00 78.88 367 CYS A CA 1
ATOM 2990 C C . CYS A 1 367 ? -18.030 14.512 -37.119 1.00 78.88 367 CYS A C 1
ATOM 2992 O O . CYS A 1 367 ? -18.453 14.810 -38.235 1.00 78.88 367 CYS A O 1
ATOM 2994 N N . GLU A 1 368 ? -17.378 13.369 -36.892 1.00 81.69 368 GLU A N 1
ATOM 2995 C CA . GLU A 1 368 ? -17.052 12.413 -37.955 1.00 81.69 368 GLU A CA 1
ATOM 2996 C C . GLU A 1 368 ? -18.314 11.788 -38.581 1.00 81.69 368 GLU A C 1
ATOM 2998 O O . GLU A 1 368 ? -18.440 11.702 -39.804 1.00 81.69 368 GLU A O 1
ATOM 3003 N N . LYS A 1 369 ? -19.313 11.416 -37.764 1.00 85.94 369 LYS A N 1
ATOM 3004 C CA . LYS A 1 369 ? -20.601 10.905 -38.271 1.00 85.94 369 LYS A CA 1
ATOM 3005 C C . LYS A 1 369 ? -21.395 11.966 -39.038 1.00 85.94 369 LYS A C 1
ATOM 3007 O O . LYS A 1 369 ? -22.041 11.635 -40.032 1.00 85.94 369 LYS A O 1
ATOM 3012 N N . LYS A 1 370 ? -21.362 13.230 -38.605 1.00 80.00 370 LYS A N 1
ATOM 3013 C CA . LYS A 1 370 ? -22.011 14.342 -39.323 1.00 80.00 370 LYS A CA 1
ATOM 3014 C C . LYS A 1 370 ? -21.293 14.669 -40.635 1.00 80.00 370 LYS A C 1
ATOM 3016 O O . LYS A 1 370 ? -21.975 14.952 -41.616 1.00 80.00 370 LYS A O 1
ATOM 3021 N N . ALA A 1 371 ? -19.965 14.560 -40.687 1.00 74.25 371 ALA A N 1
ATOM 3022 C CA . ALA A 1 371 ? -19.200 14.690 -41.926 1.00 74.25 371 ALA A CA 1
ATOM 3023 C C . ALA A 1 371 ? -19.527 13.557 -42.914 1.00 74.25 371 ALA A C 1
ATOM 3025 O O . ALA A 1 371 ? -19.797 13.834 -44.077 1.00 74.25 371 ALA A O 1
ATOM 3026 N N . LYS A 1 372 ? -19.634 12.305 -42.443 1.00 72.81 372 LYS A N 1
ATOM 3027 C CA . LYS A 1 372 ? -20.059 11.160 -43.274 1.00 72.81 372 LYS A CA 1
ATOM 3028 C C . LYS A 1 372 ? -21.482 11.320 -43.823 1.00 72.81 372 LYS A C 1
ATOM 3030 O O . LYS A 1 372 ? -21.721 11.022 -44.988 1.00 72.81 372 LYS A O 1
ATOM 3035 N N . LYS A 1 373 ? -22.420 11.852 -43.029 1.00 72.44 373 LYS A N 1
ATOM 3036 C CA . LYS A 1 373 ? -23.786 12.145 -43.507 1.00 72.44 373 LYS A CA 1
ATOM 3037 C C . LYS A 1 373 ? -23.854 13.336 -44.471 1.00 72.44 373 LYS A C 1
ATOM 3039 O O . LYS A 1 373 ? -24.632 13.280 -45.412 1.00 72.44 373 LYS A O 1
ATOM 3044 N N . LYS A 1 374 ? -23.050 14.389 -44.276 1.00 68.00 374 LYS A N 1
ATOM 3045 C CA . LYS A 1 374 ? -22.970 15.509 -45.233 1.00 68.00 374 LYS A CA 1
ATOM 3046 C C . LYS A 1 374 ? -22.280 15.117 -46.543 1.00 68.00 374 LYS A C 1
ATOM 3048 O O . LYS A 1 374 ? -22.710 15.577 -47.588 1.00 68.00 374 LYS A O 1
ATOM 3053 N N . ALA A 1 375 ? -21.275 14.242 -46.503 1.00 55.28 375 ALA A N 1
ATOM 3054 C CA . ALA A 1 375 ? -20.649 13.714 -47.714 1.00 55.28 375 ALA A CA 1
ATOM 3055 C C . ALA A 1 375 ? -21.628 12.852 -48.533 1.00 55.28 375 ALA A C 1
ATOM 3057 O O . ALA A 1 375 ? -21.691 12.999 -49.746 1.00 55.28 375 ALA A O 1
ATOM 3058 N N . ALA A 1 376 ? -22.451 12.029 -47.871 1.00 50.94 376 ALA A N 1
ATOM 3059 C CA . ALA A 1 376 ? -23.471 11.219 -48.542 1.00 50.94 376 ALA A CA 1
ATOM 3060 C C . ALA A 1 376 ? -24.657 12.041 -49.089 1.00 50.94 376 ALA A C 1
ATOM 3062 O O . ALA A 1 376 ? -25.280 11.639 -50.063 1.00 50.94 376 ALA A O 1
ATOM 3063 N N . ALA A 1 377 ? -24.973 13.194 -48.489 1.00 44.41 377 ALA A N 1
ATOM 3064 C CA . ALA A 1 377 ? -26.046 14.071 -48.967 1.00 44.41 377 ALA A CA 1
ATOM 3065 C C . ALA A 1 377 ? -25.634 14.964 -50.155 1.00 44.41 377 ALA A C 1
ATOM 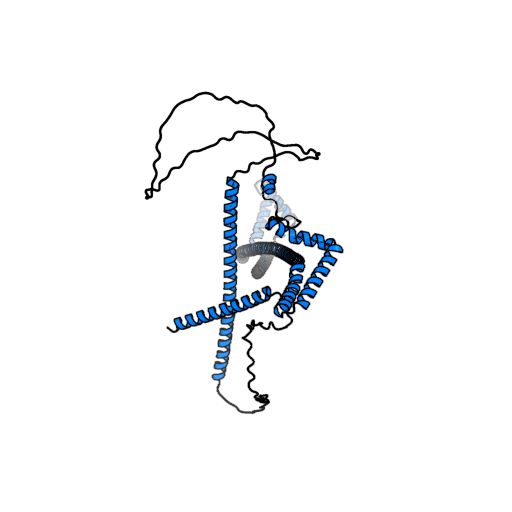3067 O O . ALA A 1 377 ? -26.498 15.565 -50.786 1.00 44.41 377 ALA A O 1
ATOM 3068 N N . ASN A 1 378 ? -24.338 15.036 -50.475 1.00 38.06 378 ASN A N 1
ATOM 3069 C CA . ASN A 1 378 ? -23.818 15.829 -51.591 1.00 38.06 378 ASN A CA 1
ATOM 3070 C C . ASN A 1 378 ? -23.445 14.989 -52.826 1.00 38.06 378 ASN A C 1
ATOM 3072 O O . ASN A 1 378 ? -22.866 15.527 -53.766 1.00 38.06 378 ASN A O 1
ATOM 3076 N N . SER A 1 379 ? -23.821 13.709 -52.871 1.00 39.69 379 SER A N 1
ATOM 3077 C CA . SER A 1 379 ? -23.800 12.911 -54.099 1.00 39.69 379 SER A CA 1
ATOM 3078 C C . SER A 1 379 ? -25.229 12.578 -54.528 1.00 39.69 379 SER A C 1
ATOM 3080 O O . SER A 1 379 ? -25.912 11.752 -53.926 1.00 39.69 379 SER A O 1
ATOM 3082 N N . SER A 1 380 ? -25.658 13.285 -55.563 1.00 30.52 380 SER A N 1
ATOM 3083 C CA . SER A 1 380 ? -26.815 13.054 -56.425 1.00 30.52 380 SER A CA 1
ATOM 3084 C C . SER A 1 380 ? -27.100 11.573 -56.750 1.00 30.52 380 SER A C 1
ATOM 3086 O O . SER A 1 380 ? -26.199 10.870 -57.196 1.00 30.52 380 SER A O 1
ATOM 3088 N N . SER A 1 381 ? -28.356 11.153 -56.517 1.00 26.27 381 SER A N 1
ATOM 3089 C CA . SER A 1 381 ? -29.329 10.470 -57.417 1.00 26.27 381 SER A CA 1
ATOM 3090 C C . SER A 1 381 ? -28.855 9.610 -58.618 1.00 26.27 381 SER A C 1
ATOM 3092 O O . SER A 1 381 ? -27.877 9.979 -59.260 1.00 26.27 381 SER A O 1
ATOM 3094 N N . PRO A 1 382 ? -29.730 8.754 -59.200 1.00 45.34 382 PRO A N 1
ATOM 3095 C CA . PRO A 1 382 ? -30.646 7.756 -58.607 1.00 45.34 382 PRO A CA 1
ATOM 3096 C C . PRO A 1 382 ? -30.672 6.400 -59.381 1.00 45.34 382 PRO A C 1
ATOM 3098 O O . PRO A 1 382 ? -30.511 6.384 -60.597 1.00 45.34 382 PRO A O 1
ATOM 3101 N N . SER A 1 383 ? -31.005 5.275 -58.729 1.00 32.16 383 SER A N 1
ATOM 3102 C CA . SER A 1 383 ? -31.743 4.171 -59.383 1.00 32.16 383 SER A CA 1
ATOM 3103 C C . SER A 1 383 ? -32.442 3.258 -58.369 1.00 32.16 383 SER A C 1
ATOM 3105 O O . SER A 1 383 ? -31.946 3.003 -57.274 1.00 32.16 383 SER A O 1
ATOM 3107 N N . GLU A 1 384 ? -33.622 2.809 -58.771 1.00 27.28 384 GLU A N 1
ATOM 3108 C CA . GLU A 1 384 ? -34.618 2.004 -58.069 1.00 27.28 384 GLU A CA 1
ATOM 3109 C C . GLU A 1 384 ? -34.203 0.530 -57.910 1.00 27.28 384 GLU A C 1
ATOM 3111 O O . GLU A 1 384 ? -33.507 -0.006 -58.771 1.00 27.28 384 GLU A O 1
ATOM 3116 N N . SER A 1 385 ? -34.666 -0.130 -56.839 1.00 28.50 385 SER A N 1
ATOM 3117 C CA . SER A 1 385 ? -35.453 -1.389 -56.849 1.00 28.50 385 SER A CA 1
ATOM 3118 C C . SER A 1 385 ? -35.332 -2.197 -55.541 1.00 28.50 385 SER A C 1
ATOM 3120 O O . SER A 1 385 ? -34.274 -2.301 -54.927 1.00 28.50 385 SER A O 1
ATOM 3122 N N . ASP A 1 386 ? -36.486 -2.750 -55.163 1.00 27.48 386 ASP A N 1
ATOM 3123 C CA . ASP A 1 386 ? -36.764 -3.889 -54.281 1.00 27.48 386 ASP A CA 1
ATOM 3124 C C . ASP A 1 386 ? -36.764 -3.749 -52.748 1.00 27.48 386 ASP A C 1
ATOM 3126 O O . ASP A 1 386 ? -35.883 -4.133 -51.982 1.00 27.48 386 ASP A O 1
ATOM 3130 N N . HIS A 1 387 ? -37.940 -3.281 -52.330 1.00 24.23 387 HIS A N 1
ATOM 3131 C CA . HIS A 1 387 ? -38.714 -3.670 -51.161 1.00 24.23 387 HIS A CA 1
ATOM 3132 C C . HIS A 1 387 ? -38.748 -5.199 -50.937 1.00 24.23 387 HIS A C 1
ATOM 3134 O O . HIS A 1 387 ? -39.256 -5.934 -51.779 1.00 24.23 387 HIS A O 1
ATOM 3140 N N . SER A 1 388 ? -38.290 -5.676 -49.774 1.00 30.70 388 SER A N 1
ATOM 3141 C CA . SER A 1 388 ? -38.701 -6.954 -49.161 1.00 30.70 388 SER A CA 1
ATOM 3142 C C . SER A 1 388 ? -38.225 -7.027 -47.706 1.00 30.70 388 SER A C 1
ATOM 3144 O O . SER A 1 388 ? -37.084 -7.374 -47.426 1.00 30.70 388 SER A O 1
ATOM 3146 N N . GLN A 1 389 ? -39.104 -6.672 -46.771 1.00 32.19 389 GLN A N 1
ATOM 3147 C CA . GLN A 1 389 ? -39.721 -7.600 -45.813 1.00 32.19 389 GLN A CA 1
ATOM 3148 C C . GLN A 1 389 ? -40.055 -6.894 -44.491 1.00 32.19 389 GLN A C 1
ATOM 3150 O O . GLN A 1 389 ? -39.211 -6.415 -43.736 1.00 32.19 389 GLN A O 1
ATOM 3155 N N . GLU A 1 390 ? -41.360 -6.840 -44.273 1.00 26.33 390 GLU A N 1
ATOM 3156 C CA . GLU A 1 390 ? -42.107 -6.216 -43.200 1.00 26.33 390 GLU A CA 1
ATOM 3157 C C . GLU A 1 390 ? -42.520 -7.291 -42.169 1.00 26.33 390 GLU A C 1
ATOM 3159 O O . GLU A 1 390 ? -42.728 -8.452 -42.516 1.00 26.33 390 GLU A O 1
ATOM 3164 N N . VAL A 1 391 ? -42.728 -6.849 -40.925 1.00 29.91 391 VAL A N 1
ATOM 3165 C CA . VAL A 1 391 ? -43.572 -7.447 -39.867 1.00 29.91 391 VAL A CA 1
ATOM 3166 C C . VAL A 1 391 ? -43.155 -8.776 -39.216 1.00 29.91 391 VAL A C 1
ATOM 3168 O O . VAL A 1 391 ? -43.504 -9.849 -39.689 1.00 29.91 391 VAL A O 1
ATOM 3171 N N . THR A 1 392 ? -42.730 -8.684 -37.948 1.00 38.97 392 THR A N 1
ATOM 3172 C CA . THR A 1 392 ? -43.375 -9.429 -36.841 1.00 38.97 392 THR A CA 1
ATOM 3173 C C . THR A 1 392 ? -43.386 -8.610 -35.542 1.00 38.97 392 THR A C 1
ATOM 3175 O O . THR A 1 392 ? -42.481 -8.692 -34.721 1.00 38.97 392 THR A O 1
ATOM 3178 N N . LYS A 1 393 ? -44.451 -7.811 -35.406 1.00 29.62 393 LYS A N 1
ATOM 3179 C CA . LYS A 1 393 ? -45.336 -7.654 -34.235 1.00 29.62 393 LYS A CA 1
ATOM 3180 C C . LYS A 1 393 ? -44.716 -7.508 -32.837 1.00 29.62 393 LYS A C 1
ATOM 3182 O O . LYS A 1 393 ? -44.565 -8.470 -32.092 1.00 29.62 393 LYS A O 1
ATOM 3187 N N . ASP A 1 394 ? -44.663 -6.247 -32.422 1.00 24.91 394 ASP A N 1
ATOM 3188 C CA . ASP A 1 394 ? -45.229 -5.806 -31.148 1.00 24.91 394 ASP A CA 1
ATOM 3189 C C . ASP A 1 394 ? -46.739 -6.126 -31.084 1.00 24.91 394 ASP A C 1
ATOM 3191 O O . ASP A 1 394 ? -47.528 -5.487 -31.778 1.00 24.91 394 ASP A O 1
ATOM 3195 N N . LEU A 1 395 ? -47.161 -7.084 -30.248 1.00 31.14 395 LEU A N 1
ATOM 3196 C CA . LEU A 1 395 ? -48.461 -7.061 -29.554 1.00 31.14 395 LEU A CA 1
ATOM 3197 C C . LEU A 1 395 ? -48.514 -8.150 -28.469 1.00 31.14 395 LEU A C 1
ATOM 3199 O O . LEU A 1 395 ? -49.040 -9.236 -28.683 1.00 31.14 395 LEU A O 1
ATOM 3203 N N . GLU A 1 396 ? -48.076 -7.813 -27.261 1.00 34.72 396 GLU A N 1
ATOM 3204 C CA . GLU A 1 396 ? -48.624 -8.424 -26.047 1.00 34.72 396 GLU A CA 1
ATOM 3205 C C . GLU A 1 396 ? -49.039 -7.296 -25.091 1.00 34.72 396 GLU A C 1
ATOM 3207 O O . GLU A 1 396 ? -48.405 -6.975 -24.089 1.00 34.72 396 GLU A O 1
ATOM 3212 N N . LYS A 1 397 ? -50.116 -6.604 -25.481 1.00 27.59 397 LYS A N 1
ATOM 3213 C CA . LYS A 1 397 ? -50.893 -5.732 -24.601 1.00 27.59 397 LYS A CA 1
ATOM 3214 C C . LYS A 1 397 ? -52.033 -6.548 -23.993 1.00 27.59 397 LYS A C 1
ATOM 3216 O O . LYS A 1 397 ? -52.901 -7.025 -24.709 1.00 27.59 397 LYS A O 1
ATOM 3221 N N . VAL A 1 398 ? -52.055 -6.559 -22.661 1.00 28.25 398 VAL A N 1
ATOM 3222 C CA . VAL A 1 398 ? -53.261 -6.472 -21.820 1.00 28.25 398 VAL A CA 1
ATOM 3223 C C . VAL A 1 398 ? -54.275 -7.615 -21.970 1.00 28.25 398 VAL A C 1
ATOM 3225 O O . VAL A 1 398 ? -55.251 -7.530 -22.710 1.00 28.25 398 VAL A O 1
ATOM 3228 N N . ARG A 1 399 ? -54.137 -8.622 -21.100 1.00 35.28 399 ARG A N 1
ATOM 3229 C CA . ARG A 1 399 ? -55.281 -9.369 -20.564 1.00 35.28 399 ARG A CA 1
ATOM 3230 C C . ARG A 1 399 ? -55.751 -8.707 -19.259 1.00 35.28 399 ARG A C 1
ATOM 3232 O O . ARG A 1 399 ? -55.083 -8.793 -18.237 1.00 35.28 399 ARG A O 1
ATOM 3239 N N . THR A 1 400 ? -56.856 -7.966 -19.391 1.00 29.36 400 THR A N 1
ATOM 3240 C CA . THR A 1 400 ? -58.071 -7.960 -18.538 1.00 29.36 400 THR A CA 1
ATOM 3241 C C . THR A 1 400 ? -57.891 -7.871 -17.011 1.00 29.36 400 THR A C 1
ATOM 3243 O O . THR A 1 400 ? -57.407 -8.802 -16.383 1.00 29.36 400 THR A O 1
ATOM 3246 N N . LEU A 1 401 ? -58.181 -6.741 -16.352 1.00 23.56 401 LEU A N 1
ATOM 3247 C CA . LEU A 1 401 ? -59.509 -6.229 -15.943 1.00 23.56 401 LEU A CA 1
ATOM 3248 C C . LEU A 1 401 ? -60.398 -7.201 -15.139 1.00 23.56 401 LEU A C 1
ATOM 3250 O O . LEU A 1 401 ? -60.772 -8.257 -15.629 1.00 23.56 401 LEU A O 1
ATOM 3254 N N . ALA A 1 402 ? -60.844 -6.665 -13.991 1.00 25.98 402 ALA A N 1
ATOM 3255 C CA . ALA A 1 402 ? -62.087 -6.927 -13.259 1.00 25.98 402 ALA A CA 1
ATOM 3256 C C . ALA A 1 402 ? -62.195 -8.214 -12.420 1.00 25.98 402 ALA A C 1
ATOM 3258 O O . ALA A 1 402 ? -62.357 -9.291 -12.964 1.00 25.98 402 ALA A O 1
ATOM 3259 N N . VAL A 1 403 ? -62.269 -8.059 -11.088 1.00 34.59 403 VAL A N 1
ATOM 3260 C CA . VAL A 1 403 ? -63.535 -8.219 -10.342 1.00 34.59 403 VAL A CA 1
ATOM 3261 C C . VAL A 1 403 ? -63.517 -7.275 -9.136 1.00 34.59 403 VAL A C 1
ATOM 3263 O O . VAL A 1 403 ? -62.719 -7.399 -8.211 1.00 34.59 403 VAL A O 1
ATOM 3266 N N . SER A 1 404 ? -64.423 -6.304 -9.184 1.00 24.39 404 SER A N 1
ATOM 3267 C CA . SER A 1 404 ? -64.922 -5.541 -8.049 1.00 24.39 404 SER A CA 1
ATOM 3268 C C . SER A 1 404 ? -66.227 -6.203 -7.596 1.00 24.39 404 SER A C 1
ATOM 3270 O O . SER A 1 404 ? -67.155 -6.311 -8.389 1.00 24.39 404 SER A O 1
ATOM 3272 N N . GLY A 1 405 ? -66.302 -6.605 -6.329 1.00 29.88 405 GLY A N 1
ATOM 3273 C CA . GLY A 1 405 ? -67.531 -6.836 -5.559 1.00 29.88 405 GLY A CA 1
ATOM 3274 C C . GLY A 1 405 ? -67.175 -6.459 -4.118 1.00 29.88 405 GLY A C 1
ATOM 3275 O O . GLY A 1 405 ? -66.206 -6.985 -3.589 1.00 29.88 405 GLY A O 1
ATOM 3276 N N . LYS A 1 406 ? -67.670 -5.384 -3.493 1.00 23.95 406 LYS A N 1
ATOM 3277 C CA . LYS A 1 406 ? -69.055 -5.044 -3.131 1.00 23.95 406 LYS A CA 1
ATOM 3278 C C . LYS A 1 406 ? -69.795 -6.217 -2.497 1.00 23.95 406 LYS A C 1
ATOM 3280 O O . LYS A 1 406 ? -70.576 -6.872 -3.163 1.00 23.95 406 LYS A O 1
ATOM 3285 N N . GLU A 1 407 ? -69.653 -6.334 -1.181 1.00 30.62 407 GLU A N 1
ATOM 3286 C CA . GLU A 1 407 ? -70.773 -6.709 -0.326 1.00 30.62 407 GLU A CA 1
ATOM 3287 C C . GLU A 1 407 ? -70.760 -5.874 0.955 1.00 30.62 407 GLU A C 1
ATOM 3289 O O . GLU A 1 407 ? -69.726 -5.607 1.569 1.00 30.62 407 GLU A O 1
ATOM 3294 N N . LYS A 1 408 ? -71.944 -5.354 1.261 1.00 24.67 408 LYS A N 1
ATOM 3295 C CA . LYS A 1 408 ? -72.279 -4.527 2.408 1.00 24.67 408 LYS A CA 1
ATOM 3296 C C . LYS A 1 408 ? -72.724 -5.473 3.517 1.00 24.67 408 LYS A C 1
ATOM 3298 O O . LYS A 1 408 ? -73.624 -6.255 3.265 1.00 24.67 408 LYS A O 1
ATOM 3303 N N . HIS A 1 409 ? -72.235 -5.302 4.740 1.00 32.91 409 HIS A N 1
ATOM 3304 C CA . HIS A 1 409 ? -73.092 -5.425 5.917 1.00 32.91 409 HIS A CA 1
ATOM 3305 C C . HIS A 1 409 ? -72.654 -4.433 6.991 1.00 32.91 409 HIS A C 1
ATOM 3307 O O . HIS A 1 409 ? -71.505 -4.012 7.101 1.00 32.91 409 HIS A O 1
ATOM 3313 N N . GLN A 1 410 ? -73.672 -3.959 7.682 1.00 27.89 410 GLN A N 1
ATOM 3314 C CA . GLN A 1 410 ? -73.801 -2.684 8.346 1.00 27.89 410 GLN A CA 1
ATOM 3315 C C . GLN A 1 410 ? -73.909 -2.942 9.849 1.00 27.89 410 GLN A C 1
ATOM 3317 O O . GLN A 1 410 ? -74.660 -3.815 10.255 1.00 27.89 410 GLN A O 1
ATOM 3322 N N . LYS A 1 411 ? -73.199 -2.122 10.633 1.00 28.77 411 LYS A N 1
ATOM 3323 C CA . LYS A 1 411 ? -73.449 -1.760 12.041 1.00 28.77 411 LYS A CA 1
ATOM 3324 C C . LYS A 1 411 ? -73.819 -2.890 13.017 1.00 28.77 411 LYS A C 1
ATOM 3326 O O . LYS A 1 411 ? -74.993 -3.156 13.227 1.00 28.77 411 LYS A O 1
ATOM 3331 N N . GLU A 1 412 ? -72.848 -3.258 13.847 1.00 32.94 412 GLU A N 1
ATOM 3332 C CA . GLU A 1 412 ? -73.092 -3.359 15.288 1.00 32.94 412 GLU A CA 1
ATOM 3333 C C . GLU A 1 412 ? -72.059 -2.517 16.037 1.00 32.94 412 GLU A C 1
ATOM 3335 O O . GLU A 1 412 ? -70.846 -2.628 15.862 1.00 32.94 412 GLU A O 1
ATOM 3340 N N . ARG A 1 413 ? -72.582 -1.559 16.799 1.00 31.88 413 ARG A N 1
ATOM 3341 C CA . ARG A 1 413 ? -71.852 -0.564 17.577 1.00 31.88 413 ARG A CA 1
ATOM 3342 C C . ARG A 1 413 ? -71.904 -1.035 19.026 1.00 31.88 413 ARG A C 1
ATOM 3344 O O . ARG A 1 413 ? -72.786 -0.611 19.760 1.00 31.88 413 ARG A O 1
ATOM 3351 N N . SER A 1 414 ? -70.979 -1.899 19.433 1.00 41.72 414 SER A N 1
ATOM 3352 C CA . SER A 1 414 ? -70.793 -2.244 20.844 1.00 41.72 414 SER A CA 1
ATOM 3353 C C . SER A 1 414 ? -69.777 -1.300 21.486 1.00 41.72 414 SER A C 1
ATOM 3355 O O . SER A 1 414 ? -68.661 -1.093 21.003 1.00 41.72 414 SER A O 1
ATOM 3357 N N . LEU A 1 415 ? -70.222 -0.687 22.573 1.00 36.31 415 LEU A N 1
ATOM 3358 C CA . LEU A 1 415 ? -69.527 0.285 23.400 1.00 36.31 415 LEU A CA 1
ATOM 3359 C C . LEU A 1 415 ? -68.355 -0.373 24.145 1.00 36.31 415 LEU A C 1
ATOM 3361 O O . LEU A 1 415 ? -68.536 -0.884 25.240 1.00 36.31 415 LEU A O 1
ATOM 3365 N N . PHE A 1 416 ? -67.144 -0.303 23.591 1.00 34.28 416 PHE A N 1
ATOM 3366 C CA . PHE A 1 416 ? -65.917 -0.327 24.393 1.00 34.28 416 PHE A CA 1
ATOM 3367 C C . PHE A 1 416 ? -64.984 0.807 23.939 1.00 34.28 416 PHE A C 1
ATOM 3369 O O . PHE A 1 416 ? -64.726 0.951 22.737 1.00 34.28 416 PHE A O 1
ATOM 3376 N N . PRO A 1 417 ? -64.498 1.668 24.855 1.00 36.78 417 PRO A N 1
ATOM 3377 C CA . PRO A 1 417 ? -63.681 2.817 24.493 1.00 36.78 417 PRO A CA 1
ATOM 3378 C C . PRO A 1 417 ? -62.332 2.341 23.962 1.00 36.78 417 PRO A C 1
ATOM 3380 O O . PRO A 1 417 ? -61.546 1.751 24.694 1.00 36.78 417 PRO A O 1
ATOM 3383 N N . LYS A 1 418 ? -62.096 2.619 22.675 1.00 34.03 418 LYS A N 1
ATOM 3384 C CA . LYS A 1 418 ? -60.823 2.604 21.936 1.00 34.03 418 LYS A CA 1
ATOM 3385 C C . LYS A 1 418 ? -59.595 2.367 22.828 1.00 34.03 418 LYS A C 1
ATOM 3387 O O . LYS A 1 418 ? -58.895 3.311 23.202 1.00 34.03 418 LYS A O 1
ATOM 3392 N N . GLN A 1 419 ? -59.290 1.096 23.095 1.00 35.84 419 GLN A N 1
ATOM 3393 C CA . GLN A 1 419 ? -57.954 0.704 23.516 1.00 35.84 419 GLN A CA 1
ATOM 3394 C C . GLN A 1 419 ? -57.013 1.205 22.424 1.00 35.84 419 GLN A C 1
ATOM 3396 O O . GLN A 1 419 ? -57.173 0.882 21.244 1.00 35.84 419 GLN A O 1
ATOM 3401 N N . ARG A 1 420 ? -56.101 2.098 22.813 1.00 40.59 420 ARG A N 1
ATOM 3402 C CA . ARG A 1 420 ? -55.102 2.701 21.936 1.00 40.59 420 ARG A CA 1
ATOM 3403 C C . ARG A 1 420 ? -54.418 1.582 21.162 1.00 40.59 420 ARG A C 1
ATOM 3405 O O . ARG A 1 420 ? -53.571 0.883 21.708 1.00 40.59 420 ARG A O 1
ATOM 3412 N N . SER A 1 421 ? -54.773 1.441 19.888 1.00 39.22 421 SER A N 1
ATOM 3413 C CA . SER A 1 421 ? -54.059 0.598 18.946 1.00 39.22 421 SER A CA 1
ATOM 3414 C C . SER A 1 421 ? -52.635 1.140 18.879 1.00 39.22 421 SER A C 1
ATOM 3416 O O . SER A 1 421 ? -52.356 2.132 18.193 1.00 39.22 421 SER A O 1
ATOM 3418 N N . PHE A 1 422 ? -51.733 0.545 19.656 1.00 44.34 422 PHE A N 1
ATOM 3419 C CA . PHE A 1 422 ? -50.315 0.795 19.517 1.00 44.34 422 PHE A CA 1
ATOM 3420 C C . PHE A 1 422 ? -49.987 0.319 18.109 1.00 44.34 422 PHE A C 1
ATOM 3422 O O . PHE A 1 422 ? -50.076 -0.872 17.824 1.00 44.34 422 PHE A O 1
ATOM 3429 N N . ARG A 1 423 ? -49.741 1.267 17.197 1.00 37.56 423 ARG A N 1
ATOM 3430 C CA . ARG A 1 423 ? -49.437 0.996 15.790 1.00 37.56 423 ARG A CA 1
ATOM 3431 C C . ARG A 1 423 ? -48.246 0.047 15.738 1.00 37.56 423 ARG A C 1
ATOM 3433 O O . ARG A 1 423 ? -47.092 0.478 15.774 1.00 37.56 423 ARG A O 1
ATOM 3440 N N . TYR A 1 424 ? -48.530 -1.244 15.652 1.00 36.59 424 TYR A N 1
ATOM 3441 C CA . TYR A 1 424 ? -47.545 -2.260 15.374 1.00 36.59 424 TYR A CA 1
ATOM 3442 C C . TYR A 1 424 ? -47.138 -2.038 13.923 1.00 36.59 424 TYR A C 1
ATOM 3444 O O . TYR A 1 424 ? -47.840 -2.414 12.987 1.00 36.59 424 TYR A O 1
ATOM 3452 N N . LYS A 1 425 ? -46.027 -1.321 13.720 1.00 38.09 425 LYS A N 1
ATOM 3453 C CA . LYS A 1 425 ? -45.383 -1.269 12.411 1.00 38.09 425 LYS A CA 1
ATOM 3454 C C . LYS A 1 425 ? -45.008 -2.703 12.074 1.00 38.09 425 LYS A C 1
ATOM 3456 O O . LYS A 1 425 ? -44.028 -3.210 12.618 1.00 38.09 425 LYS A O 1
ATOM 3461 N N . HIS A 1 426 ? -45.799 -3.315 11.198 1.00 34.97 426 HIS A N 1
ATOM 3462 C CA . HIS A 1 426 ? -45.511 -4.566 10.517 1.00 34.97 426 HIS A CA 1
ATOM 3463 C C . HIS A 1 426 ? -44.050 -4.518 10.045 1.00 34.97 426 HIS A C 1
ATOM 3465 O O . HIS A 1 426 ? -43.705 -3.865 9.060 1.00 34.97 426 HIS A O 1
ATOM 3471 N N . ARG A 1 427 ? -43.146 -5.137 10.807 1.00 45.44 427 ARG A N 1
ATOM 3472 C CA . ARG A 1 427 ? -41.815 -5.459 10.308 1.00 45.44 427 ARG A CA 1
ATOM 3473 C C . ARG A 1 427 ? -42.028 -6.706 9.482 1.00 45.44 427 ARG A C 1
ATOM 3475 O O . ARG A 1 427 ? -42.305 -7.758 10.049 1.00 45.44 427 ARG A O 1
ATOM 3482 N N . GLY A 1 428 ? -41.980 -6.552 8.162 1.00 39.56 428 GLY A N 1
ATOM 3483 C CA . GLY A 1 428 ? -42.059 -7.674 7.239 1.00 39.56 428 GLY A CA 1
ATOM 3484 C C . GLY A 1 428 ? -41.130 -8.790 7.707 1.00 39.56 428 GLY A C 1
ATOM 3485 O O . GLY A 1 428 ? -39.931 -8.569 7.893 1.00 39.56 428 GLY A O 1
ATOM 3486 N N . ARG A 1 429 ? -41.711 -9.969 7.945 1.00 39.06 429 ARG A N 1
ATOM 3487 C CA . ARG A 1 429 ? -40.978 -11.229 7.900 1.00 39.06 429 ARG A CA 1
ATOM 3488 C C . ARG A 1 429 ? -40.360 -11.300 6.505 1.00 39.06 429 ARG A C 1
ATOM 3490 O O . ARG A 1 429 ? -41.082 -11.366 5.521 1.00 39.06 429 ARG A O 1
ATOM 3497 N N . GLY A 1 430 ? -39.045 -11.209 6.428 1.00 41.12 430 GLY A N 1
ATOM 3498 C CA . GLY A 1 430 ? -38.299 -11.285 5.183 1.00 41.12 430 GLY A CA 1
ATOM 3499 C C . GLY A 1 430 ? -36.836 -11.459 5.538 1.00 41.12 430 GLY A C 1
ATOM 3500 O O . GLY A 1 430 ? -36.259 -10.631 6.239 1.00 41.12 430 GLY A O 1
ATOM 3501 N N . THR A 1 431 ? -36.294 -12.601 5.155 1.00 43.62 431 THR A N 1
ATOM 3502 C CA . THR A 1 431 ? -34.959 -13.117 5.444 1.00 43.62 431 THR A CA 1
ATOM 3503 C C . THR A 1 431 ? -33.853 -12.137 5.053 1.00 43.62 431 THR A C 1
ATOM 3505 O O . THR A 1 431 ? -33.441 -12.121 3.907 1.00 43.62 431 THR A O 1
ATOM 3508 N N . GLU A 1 432 ? -33.356 -11.339 5.999 1.00 45.84 432 GLU A N 1
ATOM 3509 C CA . GLU A 1 432 ? -32.063 -10.639 5.914 1.00 45.84 432 GLU A CA 1
ATOM 3510 C C . GLU A 1 432 ? -31.648 -10.208 7.335 1.00 45.84 432 GLU A C 1
ATOM 3512 O O . GLU A 1 432 ? -31.811 -9.065 7.768 1.00 45.84 432 GLU A O 1
ATOM 3517 N N . ALA A 1 433 ? -31.144 -11.163 8.121 1.00 48.12 433 ALA A N 1
ATOM 3518 C CA . ALA A 1 433 ? -30.616 -10.925 9.464 1.00 48.12 433 ALA A CA 1
ATOM 3519 C C . ALA A 1 433 ? -29.209 -10.297 9.409 1.00 48.12 433 ALA A C 1
ATOM 3521 O O . ALA A 1 433 ? -28.253 -10.826 9.965 1.00 48.12 433 ALA A O 1
ATOM 3522 N N . LEU A 1 434 ? -29.069 -9.147 8.741 1.00 47.19 434 LEU A N 1
ATOM 3523 C CA . LEU A 1 434 ? -27.916 -8.268 8.933 1.00 47.19 434 LEU A CA 1
ATOM 3524 C C . LEU A 1 434 ? -28.322 -7.116 9.863 1.00 47.19 434 LEU A C 1
ATOM 3526 O O . LEU A 1 434 ? -29.317 -6.428 9.610 1.00 47.19 434 LEU A O 1
ATOM 3530 N N . PRO A 1 435 ? -27.585 -6.881 10.966 1.00 50.00 435 PRO A N 1
ATOM 3531 C CA . PRO A 1 435 ? -27.974 -5.914 11.982 1.00 50.00 435 PRO A CA 1
ATOM 3532 C C . PRO A 1 435 ? -28.112 -4.515 11.374 1.00 50.00 435 PRO A C 1
ATOM 3534 O O . PRO A 1 435 ? -27.268 -4.058 10.602 1.00 50.00 435 PRO A O 1
ATOM 3537 N N . LYS A 1 436 ? -29.184 -3.815 11.763 1.00 53.47 436 LYS A N 1
ATOM 3538 C CA . LYS A 1 436 ? -29.666 -2.528 11.219 1.00 53.47 436 LYS A CA 1
ATOM 3539 C C . LYS A 1 436 ? -28.603 -1.436 11.041 1.00 53.47 436 LYS A C 1
ATOM 3541 O O . LYS A 1 436 ? -28.803 -0.538 10.231 1.00 53.47 436 LYS A O 1
ATOM 3546 N N . ALA A 1 437 ? -27.475 -1.510 11.745 1.00 56.25 437 ALA A N 1
ATOM 3547 C CA . ALA A 1 437 ? -26.337 -0.616 11.540 1.00 56.25 437 ALA A CA 1
ATOM 3548 C C . ALA A 1 437 ? -25.746 -0.716 10.115 1.00 56.25 437 ALA A C 1
ATOM 3550 O O . ALA A 1 437 ? -25.336 0.296 9.547 1.00 56.25 437 ALA A O 1
ATOM 3551 N N . ILE A 1 438 ? -25.759 -1.905 9.499 1.00 54.44 438 ILE A N 1
ATOM 3552 C CA . ILE A 1 438 ? -25.272 -2.127 8.127 1.00 54.44 438 ILE A CA 1
ATOM 3553 C C . ILE A 1 438 ? -26.302 -1.623 7.101 1.00 54.44 438 ILE A C 1
ATOM 3555 O O . ILE A 1 438 ? -25.935 -0.953 6.133 1.00 54.44 438 ILE A O 1
ATOM 3559 N N . LEU A 1 439 ? -27.599 -1.839 7.354 1.00 54.69 439 LEU A N 1
ATOM 3560 C CA . LEU A 1 439 ? -28.677 -1.271 6.534 1.00 54.69 439 LEU A CA 1
ATOM 3561 C C . LEU A 1 439 ? -28.705 0.263 6.601 1.00 54.69 439 LEU A C 1
ATOM 3563 O O . LEU A 1 439 ? -28.894 0.908 5.572 1.00 54.69 439 LEU A O 1
ATOM 3567 N N . ASN A 1 440 ? -28.447 0.863 7.767 1.00 53.25 440 ASN A N 1
ATOM 3568 C CA . ASN A 1 440 ? -28.368 2.317 7.902 1.00 53.25 440 ASN A CA 1
ATOM 3569 C C . ASN A 1 440 ? -27.138 2.899 7.199 1.00 53.25 440 ASN A C 1
ATOM 3571 O O . ASN A 1 440 ? -27.258 3.961 6.603 1.00 53.25 440 ASN A O 1
ATOM 3575 N N . ARG A 1 441 ? -25.991 2.200 7.163 1.00 59.66 441 ARG A N 1
ATOM 3576 C CA . ARG A 1 441 ? -24.845 2.626 6.337 1.00 59.66 441 ARG A CA 1
ATOM 3577 C C . ARG A 1 441 ? -25.154 2.560 4.838 1.00 59.66 441 ARG A C 1
ATOM 3579 O O . ARG A 1 441 ? -24.836 3.507 4.125 1.00 59.66 441 ARG A O 1
ATOM 3586 N N . ARG A 1 442 ? -25.838 1.512 4.353 1.00 63.62 442 ARG A N 1
ATOM 3587 C CA . ARG A 1 442 ? -26.290 1.448 2.945 1.00 63.62 442 ARG A CA 1
ATOM 3588 C C . ARG A 1 442 ? -27.337 2.520 2.615 1.00 63.62 442 ARG A C 1
ATOM 3590 O O . ARG A 1 442 ? -27.262 3.119 1.546 1.00 63.62 442 ARG A O 1
ATOM 3597 N N . LYS A 1 443 ? -28.283 2.805 3.518 1.00 61.91 443 LYS A N 1
ATOM 3598 C CA . LYS A 1 443 ? -29.261 3.893 3.340 1.00 61.91 443 LYS A CA 1
ATOM 3599 C C . LYS A 1 443 ? -28.598 5.267 3.384 1.00 61.91 443 LYS A C 1
ATOM 3601 O O . LYS A 1 443 ? -28.864 6.064 2.498 1.00 61.91 443 LYS A O 1
ATOM 3606 N N . ALA A 1 444 ? -27.698 5.522 4.333 1.00 68.00 444 ALA A N 1
ATOM 3607 C CA . ALA A 1 444 ? -26.927 6.763 4.398 1.00 68.00 444 ALA A CA 1
ATOM 3608 C C . ALA A 1 444 ? -26.109 6.977 3.120 1.00 68.00 444 ALA A C 1
ATOM 3610 O O . ALA A 1 444 ? -26.097 8.084 2.601 1.00 68.00 444 ALA A O 1
ATOM 3611 N N . HIS A 1 445 ? -25.520 5.917 2.556 1.00 74.44 445 HIS A N 1
ATOM 3612 C CA . HIS A 1 445 ? -24.845 5.993 1.262 1.00 74.44 445 HIS A CA 1
ATOM 3613 C C . HIS A 1 445 ? -25.821 6.306 0.113 1.00 74.44 445 HIS A C 1
ATOM 3615 O O . HIS A 1 445 ? -25.491 7.109 -0.752 1.00 74.44 445 HIS A O 1
ATOM 3621 N N . LYS A 1 446 ? -27.041 5.742 0.104 1.00 76.25 446 LYS A N 1
ATOM 3622 C CA . LYS A 1 446 ? -28.078 6.113 -0.881 1.00 76.25 446 LYS A CA 1
ATOM 3623 C C . LYS A 1 446 ? -28.527 7.573 -0.731 1.00 76.25 446 LYS A C 1
ATOM 3625 O O . LYS A 1 446 ? -28.587 8.264 -1.740 1.00 76.25 446 LYS A O 1
ATOM 3630 N N . TYR A 1 447 ? -28.766 8.059 0.490 1.00 77.69 447 TYR A N 1
ATOM 3631 C CA . TYR A 1 447 ? -29.102 9.467 0.745 1.00 77.69 447 TYR A CA 1
ATOM 3632 C C . TYR A 1 447 ? -27.951 10.412 0.393 1.00 77.69 447 TYR A C 1
ATOM 3634 O O . TYR A 1 447 ? -28.207 11.471 -0.158 1.00 77.69 447 TYR A O 1
ATOM 3642 N N . TRP A 1 448 ? -26.695 10.029 0.636 1.00 83.56 448 TRP A N 1
ATOM 3643 C CA . TRP A 1 448 ? -25.528 10.812 0.218 1.00 83.56 448 TRP A CA 1
ATOM 3644 C C . TRP A 1 448 ? -25.391 10.871 -1.303 1.00 83.56 448 TRP A C 1
ATOM 3646 O O . TRP A 1 448 ? -25.152 11.942 -1.850 1.00 83.56 448 TRP A O 1
ATOM 3656 N N . VAL A 1 449 ? -25.581 9.746 -1.998 1.00 84.62 449 VAL A N 1
ATOM 3657 C CA . VAL A 1 449 ? -25.539 9.704 -3.468 1.00 84.62 449 VAL A CA 1
ATOM 3658 C C . VAL A 1 449 ? -26.688 10.515 -4.070 1.00 84.62 449 VAL A C 1
ATOM 3660 O O . VAL A 1 449 ? -26.466 11.253 -5.027 1.00 84.62 449 VAL A O 1
ATOM 3663 N N . TRP A 1 450 ? -27.893 10.435 -3.499 1.00 84.19 450 TRP A N 1
ATOM 3664 C CA . TRP A 1 450 ? -29.045 11.229 -3.942 1.00 84.19 450 TRP A CA 1
ATOM 3665 C C . TRP A 1 450 ? -28.896 12.713 -3.598 1.00 84.19 450 TRP A C 1
ATOM 3667 O O . TRP A 1 450 ? -29.168 13.557 -4.444 1.00 84.19 450 TRP A O 1
ATOM 3677 N N . GLY A 1 451 ? -28.396 13.039 -2.405 1.00 84.75 451 GLY A N 1
ATOM 3678 C CA . GLY A 1 451 ? -28.117 14.407 -1.974 1.00 84.75 451 GLY A CA 1
ATOM 3679 C C . GLY A 1 451 ? -27.085 15.078 -2.875 1.00 84.75 451 GLY A C 1
ATOM 3680 O O . GLY A 1 451 ? -27.365 16.140 -3.420 1.00 84.75 451 GLY A O 1
ATOM 3681 N N . LEU A 1 452 ? -25.952 14.410 -3.128 1.00 82.88 452 LEU A N 1
ATOM 3682 C CA . LEU A 1 452 ? -24.923 14.878 -4.065 1.00 82.88 452 LEU A CA 1
ATOM 3683 C C . LEU A 1 452 ? -25.452 15.009 -5.496 1.00 82.88 452 LEU A C 1
ATOM 3685 O O . LEU A 1 452 ? -25.120 15.979 -6.171 1.00 82.88 452 LEU A O 1
ATOM 3689 N N . SER A 1 453 ? -26.268 14.059 -5.962 1.00 84.69 453 SER A N 1
ATOM 3690 C CA . SER A 1 453 ? -26.829 14.118 -7.318 1.00 84.69 453 SER A CA 1
ATOM 3691 C C . SER A 1 453 ? -27.833 15.262 -7.460 1.00 84.69 453 SER A C 1
ATOM 3693 O O . SER A 1 453 ? -27.773 15.987 -8.447 1.00 84.69 453 SER A O 1
ATOM 3695 N N . SER A 1 454 ? -28.707 15.482 -6.470 1.00 86.88 454 SER A N 1
ATOM 3696 C CA . SER A 1 454 ? -29.661 16.599 -6.501 1.00 86.88 454 SER A CA 1
ATOM 3697 C C . SER A 1 454 ? -28.964 17.953 -6.361 1.00 86.88 454 SER A C 1
ATOM 3699 O O . SER A 1 454 ? -29.317 18.884 -7.074 1.00 86.88 454 SER A O 1
ATOM 3701 N N . ALA A 1 455 ? -27.920 18.047 -5.527 1.00 90.06 455 ALA A N 1
ATOM 3702 C CA . ALA A 1 455 ? -27.126 19.262 -5.383 1.00 90.06 455 ALA A CA 1
ATOM 3703 C C . ALA A 1 455 ? -26.371 19.587 -6.679 1.00 90.06 455 ALA A C 1
ATOM 3705 O O . ALA A 1 455 ? -26.385 20.729 -7.123 1.00 90.06 455 ALA A O 1
ATOM 3706 N N . ALA A 1 456 ? -25.772 18.586 -7.333 1.00 89.81 456 ALA A N 1
ATOM 3707 C CA . ALA A 1 456 ? -25.124 18.775 -8.629 1.00 89.81 456 ALA A CA 1
ATOM 3708 C C . ALA A 1 456 ? -26.119 19.219 -9.716 1.00 89.81 456 ALA A C 1
ATOM 3710 O O . ALA A 1 456 ? -25.787 20.077 -10.530 1.00 89.81 456 ALA A O 1
ATOM 3711 N N . LEU A 1 457 ? -27.339 18.673 -9.711 1.00 90.88 457 LEU A N 1
ATOM 3712 C CA . LEU A 1 457 ? -28.387 19.031 -10.670 1.00 90.88 457 LEU A CA 1
ATOM 3713 C C . LEU A 1 457 ? -28.931 20.446 -10.408 1.00 90.88 457 LEU A C 1
ATOM 3715 O O . LEU A 1 457 ? -29.100 21.211 -11.351 1.00 90.88 457 LEU A O 1
ATOM 3719 N N . ALA A 1 458 ? -29.103 20.838 -9.142 1.00 92.38 458 ALA A N 1
ATOM 3720 C CA . ALA A 1 458 ? -29.473 22.201 -8.762 1.00 92.38 458 ALA A CA 1
ATOM 3721 C C . ALA A 1 458 ? -28.397 23.224 -9.160 1.00 92.38 458 ALA A C 1
ATOM 3723 O O . ALA A 1 458 ? -28.728 24.262 -9.722 1.00 92.38 458 ALA A O 1
ATOM 3724 N N . VAL A 1 459 ? -27.112 22.916 -8.940 1.00 92.69 459 VAL A N 1
ATOM 3725 C CA . VAL A 1 459 ? -25.997 23.780 -9.366 1.00 92.69 459 VAL A CA 1
ATOM 3726 C C . VAL A 1 459 ? -25.934 23.886 -10.890 1.00 92.69 459 VAL A C 1
ATOM 3728 O O . VAL A 1 459 ? -25.757 24.983 -11.409 1.00 92.69 459 VAL A O 1
ATOM 3731 N N . ALA A 1 460 ? -26.132 22.785 -11.620 1.00 90.88 460 ALA A N 1
ATOM 3732 C CA . ALA A 1 460 ? -26.178 22.816 -13.080 1.00 90.88 460 ALA A CA 1
ATOM 3733 C C . ALA A 1 460 ? -27.332 23.690 -13.601 1.00 90.88 460 ALA A C 1
ATOM 3735 O O . ALA A 1 460 ? -27.115 24.506 -14.491 1.00 90.88 460 ALA A O 1
ATOM 3736 N N . LEU A 1 461 ? -28.531 23.580 -13.016 1.00 92.25 461 LEU A N 1
ATOM 3737 C CA . LEU A 1 461 ? -29.662 24.447 -13.362 1.00 92.25 461 LEU A CA 1
ATOM 3738 C C . LEU A 1 461 ? -29.382 25.916 -13.020 1.00 92.25 461 LEU A C 1
ATOM 3740 O O . LEU A 1 461 ? -29.697 26.790 -13.820 1.00 92.25 461 LEU A O 1
ATOM 3744 N N . PHE A 1 462 ? -28.743 26.194 -11.881 1.00 91.12 462 PHE A N 1
ATOM 3745 C CA . PHE A 1 462 ? -28.378 27.558 -11.494 1.00 91.12 462 PHE A CA 1
ATOM 3746 C C . PHE A 1 462 ? -27.377 28.182 -12.476 1.00 91.12 462 PHE A C 1
ATOM 3748 O O . PHE A 1 462 ? -27.528 29.337 -12.861 1.00 91.12 462 PHE A O 1
ATOM 3755 N N . LEU A 1 463 ? -26.393 27.406 -12.940 1.00 91.38 463 LEU A N 1
ATOM 3756 C CA . LEU A 1 463 ? -25.443 27.849 -13.962 1.00 91.38 463 LEU A CA 1
ATOM 3757 C C . LEU A 1 463 ? -26.117 28.072 -15.322 1.00 91.38 463 LEU A C 1
ATOM 3759 O O . LEU A 1 463 ? -25.800 29.045 -15.992 1.00 91.38 463 LEU A O 1
ATOM 3763 N N . VAL A 1 464 ? -27.072 27.226 -15.720 1.00 89.88 464 VAL A N 1
ATOM 3764 C CA . VAL A 1 464 ? -27.840 27.432 -16.962 1.00 89.88 464 VAL A CA 1
ATOM 3765 C C . VAL A 1 464 ? -28.694 28.701 -16.883 1.00 89.88 464 VAL A C 1
ATOM 3767 O O . VAL A 1 464 ? -28.731 29.459 -17.845 1.00 89.88 464 VAL A O 1
ATOM 3770 N N . VAL A 1 465 ? -29.325 28.981 -15.738 1.00 90.75 465 VAL A N 1
ATOM 3771 C CA . VAL A 1 465 ? -30.091 30.225 -15.530 1.00 90.75 465 VAL A CA 1
ATOM 3772 C C . VAL A 1 465 ? -29.184 31.458 -15.551 1.00 90.75 465 VAL A C 1
ATOM 3774 O O . VAL A 1 465 ? -29.593 32.485 -16.077 1.00 90.75 465 VAL A O 1
ATOM 3777 N N . LEU A 1 466 ? -27.959 31.365 -15.026 1.00 85.69 466 LEU A N 1
ATOM 3778 C CA . LEU A 1 466 ? -26.977 32.453 -15.097 1.00 85.69 466 LEU A CA 1
ATOM 3779 C C . LEU A 1 466 ? -26.396 32.666 -16.501 1.00 85.69 466 LEU A C 1
ATOM 3781 O O . LEU A 1 466 ? -25.964 33.769 -16.789 1.00 85.69 466 LEU A O 1
ATOM 3785 N N . LEU A 1 467 ? -26.361 31.637 -17.353 1.00 81.31 467 LEU A N 1
ATOM 3786 C CA . LEU A 1 467 ? -25.887 31.748 -18.740 1.00 81.31 467 LEU A CA 1
ATOM 3787 C C . LEU A 1 467 ? -26.981 32.187 -19.724 1.00 81.31 467 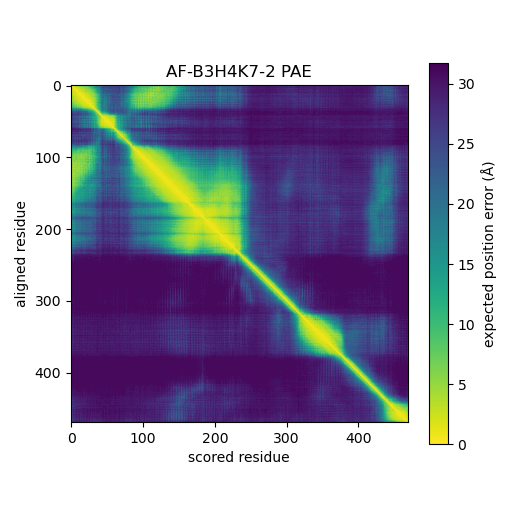LEU A C 1
ATOM 3789 O O . LEU A 1 467 ? -26.665 32.653 -20.814 1.00 81.31 467 LEU A O 1
ATOM 3793 N N . LEU A 1 468 ? -28.256 31.999 -19.372 1.00 76.19 468 LEU A N 1
ATOM 3794 C CA . LEU A 1 468 ? -29.412 32.455 -20.156 1.00 76.19 468 LEU A CA 1
ATOM 3795 C C . LEU A 1 468 ? -29.862 33.879 -19.796 1.00 76.19 468 LEU A C 1
ATOM 3797 O O . LEU A 1 468 ? -30.831 34.371 -20.374 1.00 76.19 468 LEU A O 1
ATOM 3801 N N . ARG A 1 469 ? -29.197 34.511 -18.831 1.00 65.56 469 ARG A N 1
ATOM 3802 C CA . ARG A 1 469 ? -29.442 35.879 -18.388 1.00 65.56 469 ARG A CA 1
ATOM 3803 C C . ARG A 1 469 ? -28.264 36.746 -18.792 1.00 65.56 469 ARG A C 1
ATOM 3805 O O . ARG A 1 469 ? -28.529 37.913 -19.149 1.00 65.56 469 ARG A O 1
#

pLDDT: mean 70.13, std 26.88, range [20.97, 98.5]